Protein AF-0000000085115948 (afdb_homodimer)

Foldseek 3Di:
DDALVCLVVLLVVLVVCVVVLVVVLVVVVVVVDPCQVPPVLVVLVVVCVVAAQEWEAADPDAQFAWWWADDDHGIYIYGHLQAQQQSSSLVSQLRSCCCPPVVVVRPPVVCSPRVRDRVPPPVSSVSNSNSLPRQDDPVVLVVLLVCCCPVVVPDQPLLSLLVVCQVRLHDSLSSLSVCCSVPVDDSVSSNVSRPDPCLVPRDPVGDNSSRGGPRDTDCVSVVVVLVVCVVPDDPVVCCVVCVVVVVVVVSRVVVVVVVVVVVD/DDALVCLVVLLVVLVVCVVVLVVVLVVVVVVVDPCQVPPVLVVLVVVCVVAAQEWEAADPDAQFAWWWADDDHGIYIYGHLQAQQQSSSLVSQLRSCCCPPVVVVRPPVVCSPRVRDRVPPPVSSPSNSNSLPRQDDPVVLVVLLVCCCPVVVPDQPLLSLLVVCQVRLHDSLSSLSVCCSVPVDDSVSSNVSRPDPCLVVRDPVGDNSSRGGPRDTDCVSVVVVLVVCVVPDDPVVCCVVCVVVVVVVVSRVVVVVVVVVVVD

Structure (mmCIF, N/CA/C/O backbone):
data_AF-0000000085115948-model_v1
#
loop_
_entity.id
_entity.type
_entity.pdbx_description
1 polymer 'Hypothetical conserved protein'
#
loop_
_atom_site.group_PDB
_atom_site.id
_atom_site.type_symbol
_atom_site.label_atom_id
_atom_site.label_alt_id
_atom_site.label_comp_id
_atom_site.label_asym_id
_atom_site.label_entity_id
_atom_site.label_seq_id
_atom_site.pdbx_PDB_ins_code
_atom_site.Cartn_x
_atom_site.Cartn_y
_atom_site.Cartn_z
_atom_site.occupancy
_atom_site.B_iso_or_equiv
_atom_site.auth_seq_id
_atom_site.auth_comp_id
_atom_site.auth_asym_id
_atom_site.auth_atom_id
_atom_site.pdbx_PDB_model_num
ATOM 1 N N . MET A 1 1 ? -15.43 14.273 14.797 1 72.44 1 MET A N 1
ATOM 2 C CA . MET A 1 1 ? -15.492 12.844 14.539 1 72.44 1 MET A CA 1
ATOM 3 C C . MET A 1 1 ? -16.75 12.477 13.766 1 72.44 1 MET A C 1
ATOM 5 O O . MET A 1 1 ? -17.797 13.094 13.961 1 72.44 1 MET A O 1
ATOM 9 N N . ILE A 1 2 ? -16.641 11.68 12.875 1 80.75 2 ILE A N 1
ATOM 10 C CA . ILE A 1 2 ? -17.766 11.25 12.055 1 80.75 2 ILE A CA 1
ATOM 11 C C . ILE A 1 2 ? -18.672 10.328 12.867 1 80.75 2 ILE A C 1
ATOM 13 O O . ILE A 1 2 ? -18.203 9.352 13.461 1 80.75 2 ILE A O 1
ATOM 17 N N . ALA A 1 3 ? -19.922 10.734 13 1 79.19 3 ALA A N 1
ATOM 18 C CA . ALA A 1 3 ? -20.922 9.953 13.727 1 79.19 3 ALA A CA 1
ATOM 19 C C . ALA A 1 3 ? -22.234 9.891 12.945 1 79.19 3 ALA A C 1
ATOM 21 O O . ALA A 1 3 ? -22.422 10.617 11.961 1 79.19 3 ALA A O 1
ATOM 22 N N . LYS A 1 4 ? -23.078 9.008 13.453 1 87.25 4 LYS A N 1
ATOM 23 C CA . LYS A 1 4 ? -24.375 8.812 12.812 1 87.25 4 LYS A CA 1
ATOM 24 C C . LYS A 1 4 ? -25.156 10.133 12.734 1 87.25 4 LYS A C 1
ATOM 26 O O . LYS A 1 4 ? -25.766 10.438 11.711 1 87.25 4 LYS A O 1
ATOM 31 N N . ASP A 1 5 ? -25 10.914 13.695 1 87.56 5 ASP A N 1
ATOM 32 C CA . ASP A 1 5 ? -25.844 12.094 13.859 1 87.56 5 ASP A CA 1
ATOM 33 C C . ASP A 1 5 ? -25.391 13.227 12.953 1 87.56 5 ASP A C 1
ATOM 35 O O . ASP A 1 5 ? -26.172 14.125 12.617 1 87.56 5 ASP A O 1
ATOM 39 N N . ASN A 1 6 ? -24.188 13.188 12.484 1 89.5 6 ASN A N 1
ATOM 40 C CA . ASN A 1 6 ? -23.688 14.312 11.695 1 89.5 6 ASN A CA 1
ATOM 41 C C . ASN A 1 6 ? -23.375 13.898 10.266 1 89.5 6 ASN A C 1
ATOM 43 O O . ASN A 1 6 ? -22.844 14.695 9.484 1 89.5 6 ASN A O 1
ATOM 47 N N . LEU A 1 7 ? -23.719 12.672 9.898 1 93.88 7 LEU A N 1
ATOM 48 C CA . LEU A 1 7 ? -23.344 12.141 8.594 1 93.88 7 LEU A CA 1
ATOM 49 C C . LEU A 1 7 ? -23.984 12.953 7.473 1 93.88 7 LEU A C 1
ATOM 51 O O . LEU A 1 7 ? -23.312 13.297 6.496 1 93.88 7 LEU A O 1
ATOM 55 N N . GLU A 1 8 ? -25.25 13.273 7.617 1 94.88 8 GLU A N 1
ATOM 56 C CA . GLU A 1 8 ? -25.953 14.008 6.57 1 94.88 8 GLU A CA 1
ATOM 57 C C . GLU A 1 8 ? -25.328 15.391 6.359 1 94.88 8 GLU A C 1
ATOM 59 O O . GLU A 1 8 ? -25.188 15.844 5.223 1 94.88 8 GLU A O 1
ATOM 64 N N . MET A 1 9 ? -25.047 15.953 7.434 1 92.94 9 MET A N 1
ATOM 65 C CA . MET A 1 9 ? -24.406 17.266 7.355 1 92.94 9 MET A CA 1
ATOM 66 C C . MET A 1 9 ? -23.047 17.172 6.664 1 92.94 9 MET A C 1
ATOM 68 O O . MET A 1 9 ? -22.703 18.016 5.84 1 92.94 9 MET A O 1
ATOM 72 N N . ILE A 1 10 ? -22.297 16.172 6.961 1 93.19 10 ILE A N 1
ATOM 73 C CA . ILE A 1 10 ? -20.984 15.945 6.367 1 93.19 10 ILE A CA 1
ATOM 74 C C . ILE A 1 10 ? -21.141 15.727 4.859 1 93.19 10 ILE A C 1
ATOM 76 O O . ILE A 1 10 ? -20.406 16.328 4.07 1 93.19 10 ILE A O 1
ATOM 80 N N . LEU A 1 11 ? -22.094 14.969 4.5 1 96.06 11 LEU A N 1
ATOM 81 C CA . LEU A 1 11 ? -22.312 14.664 3.088 1 96.06 11 LEU A CA 1
ATOM 82 C C . LEU A 1 11 ? -22.734 15.914 2.32 1 96.06 11 LEU A C 1
ATOM 84 O O . LEU A 1 11 ? -22.312 16.109 1.179 1 96.06 11 LEU A O 1
ATOM 88 N N . GLU A 1 12 ? -23.547 16.688 2.949 1 94.88 12 GLU A N 1
ATOM 89 C CA . GLU A 1 12 ? -23.953 17.938 2.324 1 94.88 12 GLU A CA 1
ATOM 90 C C . GLU A 1 12 ? -22.781 18.891 2.172 1 94.88 12 GLU A C 1
ATOM 92 O O . GLU A 1 12 ? -22.625 19.531 1.136 1 94.88 12 GLU A O 1
ATOM 97 N N . HIS A 1 13 ? -22.031 19 3.209 1 93.19 13 HIS A N 1
ATOM 98 C CA . HIS A 1 13 ? -20.828 19.812 3.152 1 93.19 13 HIS A CA 1
ATOM 99 C C . HIS A 1 13 ? -19.891 19.328 2.047 1 93.19 13 HIS A C 1
ATOM 101 O O . HIS A 1 13 ? -19.359 20.141 1.277 1 93.19 13 HIS A O 1
ATOM 107 N N . ASN A 1 14 ? -19.641 18.031 1.979 1 95.44 14 ASN A N 1
ATOM 108 C CA . ASN A 1 14 ? -18.781 17.453 0.947 1 95.44 14 ASN A CA 1
ATOM 109 C C . ASN A 1 14 ? -19.281 17.797 -0.453 1 95.44 14 ASN A C 1
ATOM 111 O O . ASN A 1 14 ? -18.5 18.219 -1.309 1 95.44 14 ASN A O 1
ATOM 115 N N . LYS A 1 15 ? -20.531 17.641 -0.623 1 95.81 15 LYS A N 1
ATOM 116 C CA . LYS A 1 15 ? -21.141 17.938 -1.922 1 95.81 15 LYS A CA 1
ATOM 117 C C . LYS A 1 15 ? -20.891 19.375 -2.326 1 95.81 15 LYS A C 1
ATOM 119 O O . LYS A 1 15 ? -20.547 19.656 -3.477 1 95.81 15 LYS A O 1
ATOM 124 N N . THR A 1 16 ? -21.062 20.234 -1.393 1 95.25 16 THR A N 1
ATOM 125 C CA . THR A 1 16 ? -20.906 21.672 -1.629 1 95.25 16 THR A CA 1
ATOM 126 C C . THR A 1 16 ? -19.469 22.016 -2.008 1 95.25 16 THR A C 1
ATOM 128 O O . THR A 1 16 ? -19.234 22.906 -2.826 1 95.25 16 THR A O 1
ATOM 131 N N . HIS A 1 17 ? -18.484 21.297 -1.503 1 95.31 17 HIS A N 1
ATOM 132 C CA . HIS A 1 17 ? -17.078 21.703 -1.653 1 95.31 17 HIS A CA 1
ATOM 133 C C . HIS A 1 17 ? -16.359 20.781 -2.631 1 95.31 17 HIS A C 1
ATOM 135 O O . HIS A 1 17 ? -15.148 20.938 -2.852 1 95.31 17 HIS A O 1
ATOM 141 N N . LEU A 1 18 ? -17 19.859 -3.238 1 96.5 18 LEU A N 1
ATOM 142 C CA . LEU A 1 18 ? -16.391 18.906 -4.164 1 96.5 18 LEU A CA 1
ATOM 143 C C . LEU A 1 18 ? -15.75 19.641 -5.344 1 96.5 18 LEU A C 1
ATOM 145 O O . LEU A 1 18 ? -14.648 19.297 -5.766 1 96.5 18 LEU A O 1
ATOM 149 N N . PRO A 1 19 ? -16.438 20.688 -5.898 1 96 19 PRO A N 1
ATOM 150 C CA . PRO A 1 19 ? -15.797 21.406 -6.996 1 96 19 PRO A CA 1
ATOM 151 C C . PRO A 1 19 ? -14.477 22.047 -6.582 1 96 19 PRO A C 1
ATOM 153 O O . PRO A 1 19 ? -13.508 22.031 -7.352 1 96 19 PRO A O 1
ATOM 156 N N . LYS A 1 20 ? -14.461 22.609 -5.391 1 94.38 20 LYS A N 1
ATOM 157 C CA . LYS A 1 20 ? -13.219 23.188 -4.867 1 94.38 20 LYS A CA 1
ATOM 158 C C . LYS A 1 20 ? -12.133 22.125 -4.754 1 94.38 20 LYS A C 1
ATOM 160 O O . LYS A 1 20 ? -10.969 22.391 -5.059 1 94.38 20 LYS A O 1
ATOM 165 N N . MET A 1 21 ? -12.492 20.953 -4.34 1 94.88 21 MET A N 1
ATOM 166 C CA . MET A 1 21 ? -11.539 19.859 -4.195 1 94.88 21 MET A CA 1
ATOM 167 C C . MET A 1 21 ? -11.031 19.391 -5.559 1 94.88 21 MET A C 1
ATOM 169 O O . MET A 1 21 ? -9.859 19.047 -5.699 1 94.88 21 MET A O 1
ATOM 173 N N . LYS A 1 22 ? -11.891 19.328 -6.496 1 95.12 22 LYS A N 1
ATOM 174 C CA . LYS A 1 22 ? -11.484 18.953 -7.848 1 95.12 22 LYS A CA 1
ATOM 175 C C . LYS A 1 22 ? -10.445 19.938 -8.398 1 95.12 22 LYS A C 1
ATOM 177 O O . LYS A 1 22 ? -9.461 19.516 -9.008 1 95.12 22 LYS A O 1
ATOM 182 N N . ARG A 1 23 ? -10.648 21.156 -8.164 1 95.44 23 ARG A N 1
ATOM 183 C CA . ARG A 1 23 ? -9.688 22.172 -8.594 1 95.44 23 ARG A CA 1
ATOM 184 C C . ARG A 1 23 ? -8.359 22 -7.867 1 95.44 23 ARG A C 1
ATOM 186 O O . ARG A 1 23 ? -7.293 22.156 -8.469 1 95.44 23 ARG A O 1
ATOM 193 N N . ALA A 1 24 ? -8.445 21.75 -6.617 1 94.62 24 ALA A N 1
ATOM 194 C CA . ALA A 1 24 ? -7.242 21.516 -5.824 1 94.62 24 ALA A CA 1
ATOM 195 C C . ALA A 1 24 ? -6.438 20.344 -6.379 1 94.62 24 ALA A C 1
ATOM 197 O O . ALA A 1 24 ? -5.215 20.438 -6.523 1 94.62 24 ALA A O 1
ATOM 198 N N . MET A 1 25 ? -7.09 19.312 -6.707 1 95.75 25 MET A N 1
ATOM 199 C CA . MET A 1 25 ? -6.426 18.125 -7.258 1 95.75 25 MET A CA 1
ATOM 200 C C . MET A 1 25 ? -5.844 18.422 -8.641 1 95.75 25 MET A C 1
ATOM 202 O O . MET A 1 25 ? -4.754 17.969 -8.969 1 95.75 25 MET A O 1
ATOM 206 N N . ASP A 1 26 ? -6.582 19.172 -9.406 1 96 26 ASP A N 1
ATOM 207 C CA . ASP A 1 26 ? -6.086 19.562 -10.719 1 96 26 ASP A CA 1
ATOM 208 C C . ASP A 1 26 ? -4.773 20.344 -10.602 1 96 26 ASP A C 1
ATOM 210 O O . ASP A 1 26 ? -3.873 20.172 -11.422 1 96 26 ASP A O 1
ATOM 214 N N . ARG A 1 27 ? -4.707 21.188 -9.617 1 96.25 27 ARG A N 1
ATOM 215 C CA . ARG A 1 27 ? -3.48 21.938 -9.375 1 96.25 27 ARG A CA 1
ATOM 216 C C . ARG A 1 27 ? -2.312 20.984 -9.094 1 96.25 27 ARG A C 1
ATOM 218 O O . ARG A 1 27 ? -1.201 21.219 -9.578 1 96.25 27 ARG A O 1
ATOM 225 N N . ILE A 1 28 ? -2.543 20 -8.336 1 97.38 28 ILE A N 1
ATOM 226 C CA . ILE A 1 28 ? -1.517 19.016 -8.008 1 97.38 28 ILE A CA 1
ATOM 227 C C . ILE A 1 28 ? -1.115 18.25 -9.266 1 97.38 28 ILE A C 1
ATOM 229 O O . ILE A 1 28 ? 0.074 18.094 -9.547 1 97.38 28 ILE A O 1
ATOM 233 N N . TYR A 1 29 ? -2.084 17.828 -10.055 1 96.31 29 TYR A N 1
ATOM 234 C CA . TYR A 1 29 ? -1.812 17.047 -11.258 1 96.31 29 TYR A CA 1
ATOM 235 C C . TYR A 1 29 ? -1.067 17.891 -12.289 1 96.31 29 TYR A C 1
ATOM 237 O O . TYR A 1 29 ? -0.266 17.359 -13.07 1 96.31 29 TYR A O 1
ATOM 245 N N . SER A 1 30 ? -1.302 19.141 -12.25 1 96.25 30 SER A N 1
ATOM 246 C CA . SER A 1 30 ? -0.674 20.062 -13.203 1 96.25 30 SER A CA 1
ATOM 247 C C . SER A 1 30 ? 0.821 20.188 -12.938 1 96.25 30 SER A C 1
ATOM 249 O O . SER A 1 30 ? 1.565 20.688 -13.781 1 96.25 30 SER A O 1
ATOM 251 N N . LEU A 1 31 ? 1.257 19.766 -11.734 1 95.31 31 LEU A N 1
ATOM 252 C CA . LEU A 1 31 ? 2.684 19.766 -11.43 1 95.31 31 LEU A CA 1
ATOM 253 C C . LEU A 1 31 ? 3.436 18.797 -12.336 1 95.31 31 LEU A C 1
ATOM 255 O O . LEU A 1 31 ? 4.66 18.859 -12.445 1 95.31 31 LEU A O 1
ATOM 259 N N . GLY A 1 32 ? 2.756 17.766 -12.891 1 94.69 32 GLY A N 1
ATOM 260 C CA . GLY A 1 32 ? 3.361 16.812 -13.82 1 94.69 32 GLY A CA 1
ATOM 261 C C . GLY A 1 32 ? 4.16 15.727 -13.125 1 94.69 32 GLY A C 1
ATOM 262 O O . GLY A 1 32 ? 4.988 15.07 -13.758 1 94.69 32 GLY A O 1
ATOM 263 N N . ASP A 1 33 ? 3.994 15.609 -11.852 1 96.12 33 ASP A N 1
ATOM 264 C CA . ASP A 1 33 ? 4.664 14.555 -11.102 1 96.12 33 ASP A CA 1
ATOM 265 C C . ASP A 1 33 ? 3.975 13.203 -11.312 1 96.12 33 ASP A C 1
ATOM 267 O O . ASP A 1 33 ? 2.789 13.055 -11.008 1 96.12 33 ASP A O 1
ATOM 271 N N . PRO A 1 34 ? 4.672 12.203 -11.781 1 93.19 34 PRO A N 1
ATOM 272 C CA . PRO A 1 34 ? 4.039 10.922 -12.102 1 93.19 34 PRO A CA 1
ATOM 273 C C . PRO A 1 34 ? 3.504 10.203 -10.867 1 93.19 34 PRO A C 1
ATOM 275 O O . PRO A 1 34 ? 2.615 9.352 -10.977 1 93.19 34 PRO A O 1
ATOM 278 N N . LEU A 1 35 ? 3.98 10.484 -9.711 1 95.25 35 LEU A N 1
ATOM 279 C CA . LEU A 1 35 ? 3.51 9.852 -8.484 1 95.25 35 LEU A CA 1
ATOM 280 C C . LEU A 1 35 ? 2.066 10.242 -8.188 1 95.25 35 LEU A C 1
ATOM 282 O O . LEU A 1 35 ? 1.301 9.453 -7.637 1 95.25 35 LEU A O 1
ATOM 286 N N . ALA A 1 36 ? 1.745 11.43 -8.547 1 95.19 36 ALA A N 1
ATOM 287 C CA . ALA A 1 36 ? 0.49 12.023 -8.102 1 95.19 36 ALA A CA 1
ATOM 288 C C . ALA A 1 36 ? -0.705 11.18 -8.531 1 95.19 36 ALA A C 1
ATOM 290 O O . ALA A 1 36 ? -1.646 10.984 -7.758 1 95.19 36 ALA A O 1
ATOM 291 N N . HIS A 1 37 ? -0.609 10.547 -9.719 1 90.69 37 HIS A N 1
ATOM 292 C CA . HIS A 1 37 ? -1.748 9.797 -10.25 1 90.69 37 HIS A CA 1
ATOM 293 C C . HIS A 1 37 ? -1.684 8.328 -9.844 1 90.69 37 HIS A C 1
ATOM 295 O O . HIS A 1 37 ? -2.719 7.676 -9.703 1 90.69 37 HIS A O 1
ATOM 301 N N . VAL A 1 38 ? -0.517 7.875 -9.641 1 91.75 38 VAL A N 1
ATOM 302 C CA . VAL A 1 38 ? -0.34 6.434 -9.516 1 91.75 38 VAL A CA 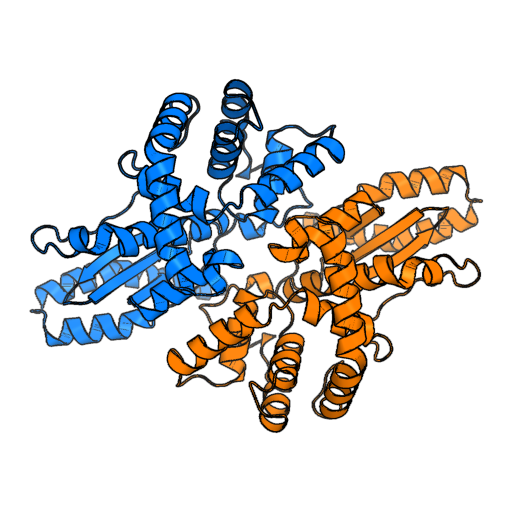1
ATOM 303 C C . VAL A 1 38 ? -0.169 6.062 -8.039 1 91.75 38 VAL A C 1
ATOM 305 O O . VAL A 1 38 ? -0.686 5.039 -7.59 1 91.75 38 VAL A O 1
ATOM 308 N N . LYS A 1 39 ? 0.556 6.867 -7.344 1 95.75 39 LYS A N 1
ATOM 309 C CA . LYS A 1 39 ? 0.835 6.652 -5.93 1 95.75 39 LYS A CA 1
ATOM 310 C C . LYS A 1 39 ? 0.658 7.938 -5.129 1 95.75 39 LYS A C 1
ATOM 312 O O . LYS A 1 39 ? 1.636 8.523 -4.652 1 95.75 39 LYS A O 1
ATOM 317 N N . PRO A 1 40 ? -0.581 8.281 -4.918 1 97.19 40 PRO A N 1
ATOM 318 C CA . PRO A 1 40 ? -0.854 9.586 -4.309 1 97.19 40 PRO A CA 1
ATOM 319 C C . PRO A 1 40 ? -0.189 9.75 -2.945 1 97.19 40 PRO A C 1
ATOM 321 O O . PRO A 1 40 ? 0.294 10.836 -2.619 1 97.19 40 PRO A O 1
ATOM 324 N N . LEU A 1 41 ? -0.203 8.719 -2.123 1 97.75 41 LEU A N 1
ATOM 325 C CA . LEU A 1 41 ? 0.415 8.836 -0.807 1 97.75 41 LEU A CA 1
ATOM 326 C C . LEU A 1 41 ? 1.917 9.07 -0.93 1 97.75 41 LEU A C 1
ATOM 328 O O . LEU A 1 41 ? 2.48 9.898 -0.215 1 97.75 41 LEU A O 1
ATOM 332 N N . ASP A 1 42 ? 2.545 8.375 -1.848 1 97.38 42 ASP A N 1
ATOM 333 C CA . ASP A 1 42 ? 3.979 8.547 -2.051 1 97.38 42 ASP A CA 1
ATOM 334 C C . ASP A 1 42 ? 4.289 9.914 -2.66 1 97.38 42 ASP A C 1
ATOM 336 O O . ASP A 1 42 ? 5.332 10.5 -2.375 1 97.38 42 ASP A O 1
ATOM 340 N N . PHE A 1 43 ? 3.416 10.367 -3.461 1 98.06 43 PHE A N 1
ATOM 341 C CA . PHE A 1 43 ? 3.551 11.734 -3.947 1 98.06 43 PHE A CA 1
ATOM 342 C C . PHE A 1 43 ? 3.588 12.719 -2.787 1 98.06 43 PHE A C 1
ATOM 344 O O . PHE A 1 43 ? 4.484 13.562 -2.711 1 98.06 43 PHE A O 1
ATOM 351 N N . ILE A 1 44 ? 2.641 12.594 -1.941 1 98.19 44 ILE A N 1
ATOM 352 C CA . ILE A 1 44 ? 2.508 13.484 -0.796 1 98.19 44 ILE A CA 1
ATOM 353 C C . ILE A 1 44 ? 3.785 13.445 0.04 1 98.19 44 ILE A C 1
ATOM 355 O O . ILE A 1 44 ? 4.367 14.484 0.348 1 98.19 44 ILE A O 1
ATOM 359 N N . LYS A 1 45 ? 4.211 12.266 0.363 1 97.19 45 LYS A N 1
ATOM 360 C CA . LYS A 1 45 ? 5.398 12.109 1.194 1 97.19 45 LYS A CA 1
ATOM 361 C C . LYS A 1 45 ? 6.621 12.734 0.525 1 97.19 45 LYS A C 1
ATOM 363 O O . LYS A 1 45 ? 7.34 13.523 1.144 1 97.19 45 LYS A O 1
ATOM 368 N N . THR A 1 46 ? 6.805 12.414 -0.734 1 96.75 46 THR A N 1
ATOM 369 C CA . THR A 1 46 ? 7.961 12.906 -1.473 1 96.75 46 THR A CA 1
ATOM 370 C C . THR A 1 46 ? 7.93 14.43 -1.567 1 96.75 46 THR A C 1
ATOM 372 O O . THR A 1 46 ? 8.938 15.094 -1.33 1 96.75 46 THR A O 1
ATOM 375 N N . TYR A 1 47 ? 6.773 14.953 -1.866 1 97.06 47 TYR A N 1
ATOM 376 C CA . TYR A 1 47 ? 6.629 16.406 -1.975 1 97.06 47 TYR A CA 1
ATOM 377 C C . TYR A 1 47 ? 6.953 17.078 -0.65 1 97.06 47 TYR A C 1
ATOM 379 O O . TYR A 1 47 ? 7.664 18.094 -0.62 1 97.06 47 TYR A O 1
ATOM 387 N N . LEU A 1 48 ? 6.434 16.562 0.421 1 96.31 48 LEU A N 1
ATOM 388 C CA . LEU A 1 48 ? 6.68 17.156 1.733 1 96.31 48 LEU A CA 1
ATOM 389 C C . LEU A 1 48 ? 8.156 17.062 2.1 1 96.31 48 LEU A C 1
ATOM 391 O O . LEU A 1 48 ? 8.734 18.016 2.627 1 96.31 48 LEU A O 1
ATOM 395 N N . TYR A 1 49 ? 8.789 15.969 1.779 1 94 49 TYR A N 1
ATOM 396 C CA . TYR A 1 49 ? 10.211 15.812 2.062 1 94 49 TYR A CA 1
ATOM 397 C C . TYR A 1 49 ? 11.039 16.828 1.271 1 94 49 TYR A C 1
ATOM 399 O O . TYR A 1 49 ? 12.078 17.281 1.74 1 94 49 TYR A O 1
ATOM 407 N N . GLU A 1 50 ? 10.562 17.203 0.169 1 94.56 50 GLU A N 1
ATOM 408 C CA . GLU A 1 50 ? 11.297 18.109 -0.712 1 94.56 50 GLU A CA 1
ATOM 409 C C . GLU A 1 50 ? 11.078 19.562 -0.309 1 94.56 50 GLU A C 1
ATOM 411 O O . GLU A 1 50 ? 11.938 20.406 -0.556 1 94.56 50 GLU A O 1
ATOM 416 N N . HIS A 1 51 ? 9.938 19.828 0.358 1 94.06 51 HIS A N 1
ATOM 417 C CA . HIS A 1 51 ? 9.57 21.234 0.469 1 94.06 51 HIS A CA 1
ATOM 418 C C . HIS A 1 51 ? 9.375 21.641 1.926 1 94.06 51 HIS A C 1
ATOM 420 O O . HIS A 1 51 ? 9.164 22.828 2.225 1 94.06 51 HIS A O 1
ATOM 426 N N . ALA A 1 52 ? 9.438 20.703 2.82 1 91.88 52 ALA A N 1
ATOM 427 C CA . ALA A 1 52 ? 9.297 20.969 4.25 1 91.88 52 ALA A CA 1
ATOM 428 C C . ALA A 1 52 ? 10.227 20.078 5.07 1 91.88 52 ALA A C 1
ATOM 430 O O . ALA A 1 52 ? 10.875 19.172 4.527 1 91.88 52 ALA A O 1
ATOM 431 N N . ASN A 1 53 ? 10.398 20.422 6.324 1 88.88 53 ASN A N 1
ATOM 432 C CA . ASN A 1 53 ? 11.078 19.562 7.285 1 88.88 53 ASN A CA 1
ATOM 433 C C . ASN A 1 53 ? 10.109 18.578 7.945 1 88.88 53 ASN A C 1
ATOM 435 O O . ASN A 1 53 ? 9.352 18.953 8.836 1 88.88 53 ASN A O 1
ATOM 439 N N . VAL A 1 54 ? 10.258 17.359 7.531 1 92.56 54 VAL A N 1
ATOM 440 C CA . VAL A 1 54 ? 9.297 16.359 7.996 1 92.56 54 VAL A CA 1
ATOM 441 C C . VAL A 1 54 ? 9.867 15.617 9.203 1 92.56 54 VAL A C 1
ATOM 443 O O . VAL A 1 54 ? 11.016 15.172 9.18 1 92.56 54 VAL A O 1
ATOM 446 N N . LEU A 1 55 ? 9.023 15.477 10.195 1 87.69 55 LEU A N 1
ATOM 447 C CA . LEU A 1 55 ? 9.336 14.734 11.406 1 87.69 55 LEU A CA 1
ATOM 448 C C . LEU A 1 55 ? 8.336 13.602 11.625 1 87.69 55 LEU A C 1
ATOM 450 O O . LEU A 1 55 ? 7.125 13.82 11.594 1 87.69 55 LEU A O 1
ATOM 454 N N . GLN A 1 56 ? 8.891 12.438 11.766 1 89.94 56 GLN A N 1
ATOM 455 C CA . GLN A 1 56 ? 8.07 11.281 12.109 1 89.94 56 GLN A CA 1
ATOM 456 C C . GLN A 1 56 ? 8.5 10.672 13.438 1 89.94 56 GLN A C 1
ATOM 458 O O . GLN A 1 56 ? 9.664 10.305 13.609 1 89.94 56 GLN A O 1
ATOM 463 N N . PHE A 1 57 ? 7.602 10.594 14.336 1 83.75 57 PHE A N 1
ATOM 464 C CA . PHE A 1 57 ? 7.852 9.906 15.602 1 83.75 57 PHE A CA 1
ATOM 465 C C . PHE A 1 57 ? 6.551 9.688 16.359 1 83.75 57 PHE A C 1
ATOM 467 O O . PHE A 1 57 ? 5.582 10.422 16.172 1 83.75 57 PHE A O 1
ATOM 474 N N . PRO A 1 58 ? 6.523 8.68 17.234 1 83.19 58 PRO A N 1
ATOM 475 C CA . PRO A 1 58 ? 5.285 8.328 17.922 1 83.19 58 PRO A CA 1
ATOM 476 C C . PRO A 1 58 ? 4.996 9.234 19.109 1 83.19 58 PRO A C 1
ATOM 478 O O . PRO A 1 58 ? 5.906 9.555 19.891 1 83.19 58 PRO A O 1
ATOM 481 N N . ILE A 1 59 ? 3.795 9.703 19.141 1 75.62 59 ILE A N 1
ATOM 482 C CA . ILE A 1 59 ? 3.238 10.367 20.312 1 75.62 59 ILE A CA 1
ATOM 483 C C . ILE A 1 59 ? 2.016 9.602 20.812 1 75.62 59 ILE A C 1
ATOM 485 O O . ILE A 1 59 ? 1.051 9.406 20.062 1 75.62 59 ILE A O 1
ATOM 489 N N . GLN A 1 60 ? 2.145 9.211 22.062 1 75.81 60 GLN A N 1
ATOM 490 C CA . GLN A 1 60 ? 1.069 8.391 22.609 1 75.81 60 GLN A CA 1
ATOM 491 C C . GLN A 1 60 ? -0.136 9.25 22.984 1 75.81 60 GLN A C 1
ATOM 493 O O . GLN A 1 60 ? -0.39 9.492 24.172 1 75.81 60 GLN A O 1
ATOM 498 N N . HIS A 1 61 ? -0.766 9.719 22.062 1 72 61 HIS A N 1
ATOM 499 C CA . HIS A 1 61 ? -2.006 10.477 22.188 1 72 61 HIS A CA 1
ATOM 500 C C . HIS A 1 61 ? -3.002 10.094 21.094 1 72 61 HIS A C 1
ATOM 502 O O . HIS A 1 61 ? -2.793 10.398 19.922 1 72 61 HIS A O 1
ATOM 508 N N . ALA A 1 62 ? -4.012 9.547 21.469 1 71.25 62 ALA A N 1
ATOM 509 C CA . ALA A 1 62 ? -4.945 8.891 20.562 1 71.25 62 ALA A CA 1
ATOM 510 C C . ALA A 1 62 ? -5.582 9.891 19.609 1 71.25 62 ALA A C 1
ATOM 512 O O . ALA A 1 62 ? -5.914 9.555 18.469 1 71.25 62 ALA A O 1
ATOM 513 N N . ASP A 1 63 ? -5.652 11.141 20 1 74.69 63 ASP A N 1
ATOM 514 C CA . ASP A 1 63 ? -6.398 12.102 19.188 1 74.69 63 ASP A CA 1
ATOM 515 C C . ASP A 1 63 ? -5.453 13.008 18.406 1 74.69 63 ASP A C 1
ATOM 517 O O . ASP A 1 63 ? -5.898 13.914 17.688 1 74.69 63 ASP A O 1
ATOM 521 N N . TYR A 1 64 ? -4.207 12.711 18.547 1 78.94 64 TYR A N 1
ATOM 522 C CA . TYR A 1 64 ? -3.229 13.523 17.844 1 78.94 64 TYR A CA 1
ATOM 523 C C . TYR A 1 64 ? -2.693 12.789 16.625 1 78.94 64 TYR A C 1
ATOM 525 O O . TYR A 1 64 ? -2.135 11.695 16.734 1 78.94 64 TYR A O 1
ATOM 533 N N . GLY A 1 65 ? -2.832 13.391 15.461 1 83.81 65 GLY A N 1
ATOM 534 C CA . GLY A 1 65 ? -2.387 12.758 14.234 1 83.81 65 GLY A CA 1
ATOM 535 C C . GLY A 1 65 ? -1.148 13.406 13.641 1 83.81 65 GLY A C 1
ATOM 536 O O . GLY A 1 65 ? -0.268 12.711 13.125 1 83.81 65 GLY A O 1
ATOM 537 N N . GLY A 1 66 ? -1.071 14.672 13.703 1 85.38 66 GLY A N 1
ATOM 538 C CA . GLY A 1 66 ? 0.021 15.438 13.117 1 85.38 66 GLY A CA 1
ATOM 539 C C . GLY A 1 66 ? -0.197 16.938 13.18 1 85.38 66 GLY A C 1
ATOM 540 O O . GLY A 1 66 ? -1.168 17.406 13.781 1 85.38 66 GLY A O 1
ATOM 541 N N . LEU A 1 67 ? 0.812 17.641 12.703 1 82.69 67 LEU A N 1
ATOM 542 C CA . LEU A 1 67 ? 0.697 19.094 12.688 1 82.69 67 LEU A CA 1
ATOM 543 C C . LEU A 1 67 ? 1.624 19.703 11.641 1 82.69 67 LEU A C 1
ATOM 545 O O . LEU A 1 67 ? 2.623 19.094 11.258 1 82.69 67 LEU A O 1
ATOM 549 N N . VAL A 1 68 ? 1.205 20.828 11.156 1 85.12 68 VAL A N 1
ATOM 550 C CA . VAL A 1 68 ? 2.049 21.672 10.312 1 85.12 68 VAL A CA 1
ATOM 551 C C . VAL A 1 68 ? 2.311 23 11.016 1 85.12 68 VAL A C 1
ATOM 553 O O . VAL A 1 68 ? 1.399 23.594 11.594 1 85.12 68 VAL A O 1
ATOM 556 N N . TYR A 1 69 ? 3.564 23.375 10.984 1 77.5 69 TYR A N 1
ATOM 557 C CA . TYR A 1 69 ? 3.857 24.672 11.602 1 77.5 69 TYR A CA 1
ATOM 558 C C . TYR A 1 69 ? 5 25.375 10.875 1 77.5 69 TYR A C 1
ATOM 560 O O . TYR A 1 69 ? 5.742 24.75 10.117 1 77.5 69 TYR A O 1
ATOM 568 N N . TYR A 1 70 ? 4.992 26.641 11.016 1 78.31 70 TYR A N 1
ATOM 569 C CA . TYR A 1 70 ? 6.027 27.5 10.445 1 78.31 70 TYR A CA 1
ATOM 570 C C . TYR A 1 70 ? 6.922 28.078 11.531 1 78.31 70 TYR A C 1
ATOM 572 O O . TYR A 1 70 ? 6.43 28.578 12.547 1 78.31 70 TYR A O 1
ATOM 580 N N . TYR A 1 71 ? 8.219 27.875 11.273 1 71.06 71 TYR A N 1
ATOM 581 C CA . TYR A 1 71 ? 9.172 28.359 12.266 1 71.06 71 TYR A CA 1
ATOM 582 C C . TYR A 1 71 ? 10.453 28.828 11.594 1 71.06 71 TYR A C 1
ATOM 584 O O . TYR A 1 71 ? 11.094 28.078 10.859 1 71.06 71 TYR A O 1
ATOM 592 N N . ASN A 1 72 ? 10.758 30.062 11.859 1 72 72 ASN A N 1
ATOM 593 C CA . ASN A 1 72 ? 12.016 30.656 11.422 1 72 72 ASN A CA 1
ATOM 594 C C . ASN A 1 72 ? 12.234 30.484 9.922 1 72 72 ASN A C 1
ATOM 596 O O . ASN A 1 72 ? 13.289 30 9.5 1 72 72 ASN A O 1
ATOM 600 N N . GLY A 1 73 ? 11.234 30.656 9.172 1 75.88 73 GLY A N 1
ATOM 601 C CA . GLY A 1 73 ? 11.383 30.703 7.723 1 75.88 73 GLY A CA 1
ATOM 602 C C . GLY A 1 73 ? 11.172 29.344 7.07 1 75.88 73 GLY A C 1
ATOM 603 O O . GLY A 1 73 ? 11.188 29.234 5.844 1 75.88 73 GLY A O 1
ATOM 604 N N . ASP A 1 74 ? 10.914 28.359 7.984 1 81.88 74 ASP A N 1
ATOM 605 C CA . ASP A 1 74 ? 10.773 27.016 7.426 1 81.88 74 ASP A CA 1
ATOM 606 C C . ASP A 1 74 ? 9.461 26.375 7.863 1 81.88 74 ASP A C 1
ATOM 608 O O . ASP A 1 74 ? 8.93 26.703 8.922 1 81.88 74 ASP A O 1
ATOM 612 N N . TYR A 1 75 ? 9.039 25.547 7.008 1 86.56 75 TYR A N 1
ATOM 613 C CA . TYR A 1 75 ? 7.863 24.766 7.355 1 86.56 75 TYR A CA 1
ATOM 614 C C . TYR A 1 75 ? 8.266 23.406 7.941 1 86.56 75 TYR A C 1
ATOM 616 O O . TYR A 1 75 ? 9.219 22.781 7.473 1 86.56 75 TYR A O 1
ATOM 624 N N . TYR A 1 76 ? 7.504 23.031 8.969 1 84.62 76 TYR A N 1
ATOM 625 C CA . TYR A 1 76 ? 7.676 21.734 9.609 1 84.62 76 TYR A CA 1
ATOM 626 C C . TYR A 1 76 ? 6.375 20.938 9.594 1 84.62 76 TYR A C 1
ATOM 628 O O . TYR A 1 76 ? 5.297 21.5 9.789 1 84.62 76 TYR A O 1
ATOM 636 N N . VAL A 1 77 ? 6.523 19.703 9.312 1 90.56 77 VAL A N 1
ATOM 637 C CA . VAL A 1 77 ? 5.387 18.797 9.336 1 90.56 77 VAL A CA 1
ATOM 638 C C . VAL A 1 77 ? 5.688 17.609 10.266 1 90.56 77 VAL A C 1
ATOM 640 O O . VAL A 1 77 ? 6.711 16.938 10.109 1 90.56 77 VAL A O 1
ATOM 643 N N . HIS A 1 78 ? 4.848 17.406 11.219 1 87.56 78 HIS A N 1
ATOM 644 C CA . HIS A 1 78 ? 4.98 16.234 12.086 1 87.56 78 HIS A CA 1
ATOM 645 C C . HIS A 1 78 ? 3.869 15.227 11.82 1 87.56 78 HIS A C 1
ATOM 647 O O . HIS A 1 78 ? 2.701 15.602 11.688 1 87.56 78 HIS A O 1
ATOM 653 N N . ILE A 1 79 ? 4.262 14 11.719 1 91.94 79 ILE A N 1
ATOM 654 C CA . ILE A 1 79 ? 3.32 12.891 11.594 1 91.94 79 ILE A CA 1
ATOM 655 C C . ILE A 1 79 ? 3.445 11.969 12.805 1 91.94 79 ILE A C 1
ATOM 657 O O . ILE A 1 79 ? 4.535 11.484 13.109 1 91.94 79 ILE A O 1
ATOM 661 N N . ASN A 1 80 ? 2.361 11.703 13.516 1 87.12 80 ASN A N 1
ATOM 662 C CA . ASN A 1 80 ? 2.35 10.82 14.672 1 87.12 80 ASN A CA 1
ATOM 663 C C . ASN A 1 80 ? 2.316 9.352 14.258 1 87.12 80 ASN A C 1
ATOM 665 O O . ASN A 1 80 ? 1.261 8.828 13.891 1 87.12 80 ASN A O 1
ATOM 669 N N . THR A 1 81 ? 3.389 8.641 14.461 1 91.25 81 THR A N 1
ATOM 670 C CA . THR A 1 81 ? 3.531 7.277 13.969 1 91.25 81 THR A CA 1
ATOM 671 C C . THR A 1 81 ? 3.023 6.277 15 1 91.25 81 THR A C 1
ATOM 673 O O . THR A 1 81 ? 3.162 5.062 14.82 1 91.25 81 THR A O 1
ATOM 676 N N . ALA A 1 82 ? 2.428 6.805 16.094 1 87.31 82 ALA A N 1
ATOM 677 C CA . ALA A 1 82 ? 1.771 5.945 17.078 1 87.31 82 ALA A CA 1
ATOM 678 C C . ALA A 1 82 ? 0.323 5.672 16.688 1 87.31 82 ALA A C 1
ATOM 680 O O . ALA A 1 82 ? -0.331 4.801 17.266 1 87.31 82 ALA A O 1
ATOM 681 N N . GLN A 1 83 ? -0.129 6.379 15.711 1 90.5 83 GLN A N 1
ATOM 682 C CA . GLN A 1 83 ? -1.449 6.078 15.164 1 90.5 83 GLN A CA 1
ATOM 683 C C . GLN A 1 83 ? -1.42 4.816 14.312 1 90.5 83 GLN A C 1
ATOM 685 O O . GLN A 1 83 ? -0.393 4.488 13.711 1 90.5 83 GLN A O 1
ATOM 690 N N . PRO A 1 84 ? -2.623 4.082 14.32 1 94.75 84 PRO A N 1
ATOM 691 C CA . PRO A 1 84 ? -2.68 2.986 13.352 1 94.75 84 PRO A CA 1
ATOM 692 C C . PRO A 1 84 ? -2.322 3.432 11.93 1 94.75 84 PRO A C 1
ATOM 694 O O . PRO A 1 84 ? -2.598 4.574 11.555 1 94.75 84 PRO A O 1
ATOM 697 N N . ARG A 1 85 ? -1.73 2.588 11.117 1 96.5 85 ARG A N 1
ATOM 698 C CA . ARG A 1 85 ? -1.227 2.908 9.781 1 96.5 85 ARG A CA 1
ATOM 699 C C . ARG A 1 85 ? -2.318 3.533 8.922 1 96.5 85 ARG A C 1
ATOM 701 O O . ARG A 1 85 ? -2.055 4.461 8.156 1 96.5 85 ARG A O 1
ATOM 708 N N . ILE A 1 86 ? -3.537 3.07 9.023 1 96.88 86 ILE A N 1
ATOM 709 C CA . ILE A 1 86 ? -4.633 3.605 8.219 1 96.88 86 ILE A CA 1
ATOM 710 C C . ILE A 1 86 ? -4.859 5.074 8.578 1 96.88 86 ILE A C 1
ATOM 712 O O . ILE A 1 86 ? -5.129 5.898 7.699 1 96.88 86 ILE A O 1
ATOM 716 N N . TYR A 1 87 ? -4.684 5.43 9.797 1 94.5 87 TYR A N 1
ATOM 717 C CA . TYR A 1 87 ? -4.836 6.816 10.227 1 94.5 87 TYR A CA 1
ATOM 718 C C . TYR A 1 87 ? -3.607 7.641 9.867 1 94.5 87 TYR A C 1
ATOM 720 O O . TYR A 1 87 ? -3.725 8.805 9.469 1 94.5 87 TYR A O 1
ATOM 728 N N . GLU A 1 88 ? -2.498 7.035 10.031 1 95.94 88 GLU A N 1
ATOM 729 C CA . GLU A 1 88 ? -1.26 7.699 9.641 1 95.94 88 GLU A CA 1
ATOM 730 C C . GLU A 1 88 ? -1.293 8.102 8.164 1 95.94 88 GLU A C 1
ATOM 732 O O . GLU A 1 88 ? -0.96 9.234 7.82 1 95.94 88 GLU A O 1
ATOM 737 N N . ASN A 1 89 ? -1.721 7.141 7.27 1 97.75 89 ASN A N 1
ATOM 738 C CA . ASN A 1 89 ? -1.83 7.414 5.84 1 97.75 89 ASN A CA 1
ATOM 739 C C . ASN A 1 89 ? -2.762 8.586 5.562 1 97.75 89 ASN A C 1
ATOM 741 O O . ASN A 1 89 ? -2.436 9.469 4.762 1 97.75 89 ASN A O 1
ATOM 745 N N . PHE A 1 90 ? -3.867 8.586 6.27 1 96.81 90 PHE A N 1
ATOM 746 C CA . PHE A 1 90 ? -4.859 9.641 6.113 1 96.81 90 PHE A CA 1
ATOM 747 C C . PHE A 1 90 ? -4.305 10.977 6.582 1 96.81 90 PHE A C 1
ATOM 749 O O . PHE A 1 90 ? -4.551 12.016 5.953 1 96.81 90 PHE A O 1
ATOM 756 N N . MET A 1 91 ? -3.477 10.938 7.617 1 94.69 91 MET A N 1
ATOM 757 C CA . MET A 1 91 ? -2.924 12.156 8.203 1 94.69 91 MET A CA 1
ATOM 758 C C . MET A 1 91 ? -1.867 12.773 7.293 1 94.69 91 MET A C 1
ATOM 760 O O . MET A 1 91 ? -1.734 13.992 7.227 1 94.69 91 MET A O 1
ATOM 764 N N . TRP A 1 92 ? -1.155 11.945 6.602 1 96.69 92 TRP A N 1
ATOM 765 C CA . TRP A 1 92 ? -0.221 12.477 5.609 1 96.69 92 TRP A CA 1
ATOM 766 C C . TRP A 1 92 ? -0.934 13.391 4.621 1 96.69 92 TRP A C 1
ATOM 768 O O . TRP A 1 92 ? -0.472 14.5 4.355 1 96.69 92 TRP A O 1
ATOM 778 N N . ALA A 1 93 ? -2.035 12.93 4.164 1 96.88 93 ALA A N 1
ATOM 779 C CA . ALA A 1 93 ? -2.793 13.703 3.184 1 96.88 93 ALA A CA 1
ATOM 780 C C . ALA A 1 93 ? -3.42 14.938 3.824 1 96.88 93 ALA A C 1
ATOM 782 O O . ALA A 1 93 ? -3.424 16.016 3.23 1 96.88 93 ALA A O 1
ATOM 783 N N . HIS A 1 94 ? -3.875 14.781 5.016 1 93.94 94 HIS A N 1
ATOM 784 C CA . HIS A 1 94 ? -4.484 15.867 5.773 1 93.94 94 HIS A CA 1
ATOM 785 C C . HIS A 1 94 ? -3.496 17 6 1 93.94 94 HIS A C 1
ATOM 787 O O . HIS A 1 94 ? -3.793 18.156 5.691 1 93.94 94 HIS A O 1
ATOM 793 N N . GLU A 1 95 ? -2.305 16.625 6.492 1 92.62 95 GLU A N 1
ATOM 794 C CA . GLU A 1 95 ? -1.28 17.625 6.762 1 92.62 95 GLU A CA 1
ATOM 795 C C . GLU A 1 95 ? -0.737 18.219 5.465 1 92.62 95 GLU A C 1
ATOM 797 O O . GLU A 1 95 ? -0.377 19.406 5.418 1 92.62 95 GLU A O 1
ATOM 802 N N . PHE A 1 96 ? -0.75 17.469 4.43 1 96.19 96 PHE A N 1
ATOM 803 C CA . PHE A 1 96 ? -0.339 17.969 3.123 1 96.19 96 PHE A CA 1
ATOM 804 C C . PHE A 1 96 ? -1.261 19.094 2.66 1 96.19 96 PHE A C 1
ATOM 806 O O . PHE A 1 96 ? -0.799 20.094 2.109 1 96.19 96 PHE A O 1
ATOM 813 N N . TYR A 1 97 ? -2.543 18.875 2.832 1 94.19 97 TYR A N 1
ATOM 814 C CA . TYR A 1 97 ? -3.496 19.922 2.469 1 94.19 97 TYR A CA 1
ATOM 815 C C . TYR A 1 97 ? -3.16 21.234 3.172 1 94.19 97 TYR A C 1
ATOM 817 O O . TYR A 1 97 ? -3.143 22.297 2.543 1 94.19 97 TYR A O 1
ATOM 825 N N . HIS A 1 98 ? -2.885 21.172 4.453 1 90.12 98 HIS A N 1
ATOM 826 C CA . HIS A 1 98 ? -2.537 22.359 5.219 1 90.12 98 HIS A CA 1
ATOM 827 C C . HIS A 1 98 ? -1.261 23 4.684 1 90.12 98 HIS A C 1
ATOM 829 O O . HIS A 1 98 ? -1.181 24.219 4.562 1 90.12 98 HIS A O 1
ATOM 835 N N . PHE A 1 99 ? -0.342 22.25 4.391 1 92.19 99 PHE A N 1
ATOM 836 C CA . PHE A 1 99 ? 0.936 22.734 3.891 1 92.19 99 PHE A CA 1
ATOM 837 C C . PHE A 1 99 ? 0.777 23.344 2.5 1 92.19 99 PHE A C 1
ATOM 839 O O . PHE A 1 99 ? 1.271 24.438 2.234 1 92.19 99 PHE A O 1
ATOM 846 N N . PHE A 1 100 ? 0.086 22.656 1.592 1 93.81 100 PHE A N 1
ATOM 847 C CA . PHE A 1 100 ? 0.055 23 0.176 1 93.81 100 PHE A CA 1
ATOM 848 C C . PHE A 1 100 ? -0.942 24.125 -0.086 1 93.81 100 PHE A C 1
ATOM 850 O O . PHE A 1 100 ? -0.669 25.031 -0.873 1 93.81 100 PHE A O 1
ATOM 857 N N . PHE A 1 101 ? -2.027 24.125 0.594 1 90.81 101 PHE A N 1
ATOM 858 C CA . PHE A 1 101 ? -3.094 25.062 0.24 1 90.81 101 PHE A CA 1
ATOM 859 C C . PHE A 1 101 ? -3.244 26.141 1.302 1 90.81 101 PHE A C 1
ATOM 861 O O . PHE A 1 101 ? -3.734 27.234 1.015 1 90.81 101 PHE A O 1
ATOM 868 N N . ASP A 1 102 ? -2.787 25.891 2.514 1 85 102 ASP A N 1
ATOM 869 C CA . ASP A 1 102 ? -2.992 26.844 3.6 1 85 102 ASP A CA 1
ATOM 870 C C . ASP A 1 102 ? -1.669 27.469 4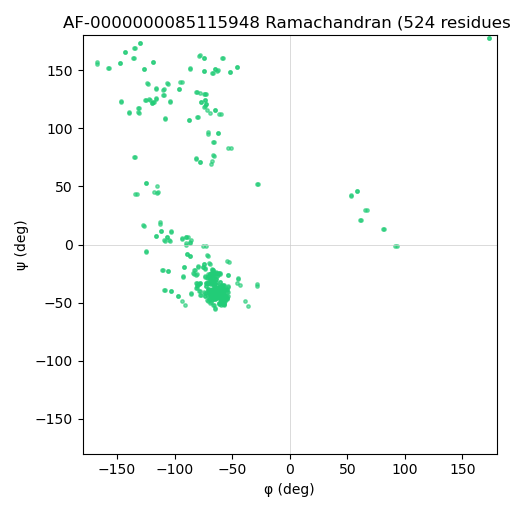.039 1 85 102 ASP A C 1
ATOM 872 O O . ASP A 1 102 ? -1.579 28.047 5.125 1 85 102 ASP A O 1
ATOM 876 N N . LYS A 1 103 ? -0.662 27.297 3.342 1 80.38 103 LYS A N 1
ATOM 877 C CA . LYS A 1 103 ? 0.69 27.672 3.748 1 80.38 103 LYS A CA 1
ATOM 878 C C . LYS A 1 103 ? 0.756 29.141 4.16 1 80.38 103 LYS A C 1
ATOM 880 O O . LYS A 1 103 ? 1.447 29.484 5.117 1 80.38 103 LYS A O 1
ATOM 885 N N . GLU A 1 104 ? 0.108 29.969 3.447 1 79.19 104 GLU A N 1
ATOM 886 C CA . GLU A 1 104 ? 0.167 31.391 3.75 1 79.19 104 GLU A CA 1
ATOM 887 C C . GLU A 1 104 ? -0.489 31.703 5.094 1 79.19 104 GLU A C 1
ATOM 889 O O . GLU A 1 104 ? -0.039 32.594 5.82 1 79.19 104 GLU A O 1
ATOM 894 N N . LYS A 1 105 ? -1.49 30.953 5.422 1 76.56 105 LYS A N 1
ATOM 895 C CA . LYS A 1 105 ? -2.189 31.141 6.688 1 76.56 105 LYS A CA 1
ATOM 896 C C . LYS A 1 105 ? -1.322 30.688 7.863 1 76.56 105 LYS A C 1
ATOM 898 O O . LYS A 1 105 ? -1.432 31.234 8.961 1 76.56 105 LYS A O 1
ATOM 903 N N . ILE A 1 106 ? -0.479 29.844 7.621 1 74.44 106 ILE A N 1
ATOM 904 C CA . ILE A 1 106 ? 0.366 29.25 8.656 1 74.44 106 ILE A CA 1
ATOM 905 C C . ILE A 1 106 ? 1.536 30.188 8.961 1 74.44 106 ILE A C 1
ATOM 907 O O . ILE A 1 106 ? 1.986 30.266 10.102 1 74.44 106 ILE A O 1
ATOM 911 N N . LYS A 1 107 ? 2.029 30.906 7.984 1 72.75 107 LYS A N 1
ATOM 912 C CA . LYS A 1 107 ? 3.16 31.812 8.117 1 72.75 107 LYS A CA 1
ATOM 913 C C . LYS A 1 107 ? 2.807 33 9.023 1 72.75 107 LYS A C 1
ATOM 915 O O . LYS A 1 107 ? 3.688 33.594 9.656 1 72.75 107 LYS A O 1
ATOM 920 N N . ASN A 1 108 ? 1.613 33.344 9.102 1 60.59 108 ASN A N 1
ATOM 921 C CA . ASN A 1 108 ? 1.281 34.562 9.844 1 60.59 108 ASN A CA 1
ATOM 922 C C . ASN A 1 108 ? 1.677 34.438 11.312 1 60.59 108 ASN A C 1
ATOM 924 O O . ASN A 1 108 ? 1.181 33.562 12.031 1 60.59 108 ASN A O 1
ATOM 928 N N . PRO A 1 109 ? 2.932 35 11.625 1 53.09 109 PRO A N 1
ATOM 929 C CA . PRO A 1 109 ? 3.605 35 12.93 1 53.09 109 PRO A CA 1
ATOM 930 C C . PRO A 1 109 ? 2.641 35.219 14.094 1 53.09 109 PRO A C 1
ATOM 932 O O . PRO A 1 109 ? 2.883 34.719 15.195 1 53.09 109 PRO A O 1
ATOM 935 N N . ASP A 1 110 ? 1.811 36.25 13.938 1 50.75 110 ASP A N 1
ATOM 936 C CA . ASP A 1 110 ? 0.905 36.531 15.047 1 50.75 110 ASP A CA 1
ATOM 937 C C . ASP A 1 110 ? 0.092 35.281 15.406 1 50.75 110 ASP A C 1
ATOM 939 O O . ASP A 1 110 ? -0.479 35.188 16.5 1 50.75 110 ASP A O 1
ATOM 943 N N . GLN A 1 111 ? 0.145 34.312 14.453 1 44.22 111 GLN A N 1
ATOM 944 C CA . GLN A 1 111 ? -0.602 33.094 14.617 1 44.22 111 GLN A CA 1
ATOM 945 C C . GLN A 1 111 ? 0.339 31.875 14.688 1 44.22 111 GLN A C 1
ATOM 947 O O . GLN A 1 111 ? 0.703 31.312 13.664 1 44.22 111 GLN A O 1
ATOM 952 N N . ASN A 1 112 ? 1.408 32.031 15.477 1 41.75 112 ASN A N 1
ATOM 953 C CA . ASN A 1 112 ? 2.08 30.75 15.695 1 41.75 112 ASN A CA 1
ATOM 954 C C . ASN A 1 112 ? 1.106 29.578 15.578 1 41.75 112 ASN A C 1
ATOM 956 O O . ASN A 1 112 ? 0.54 29.141 16.578 1 41.75 112 ASN A O 1
A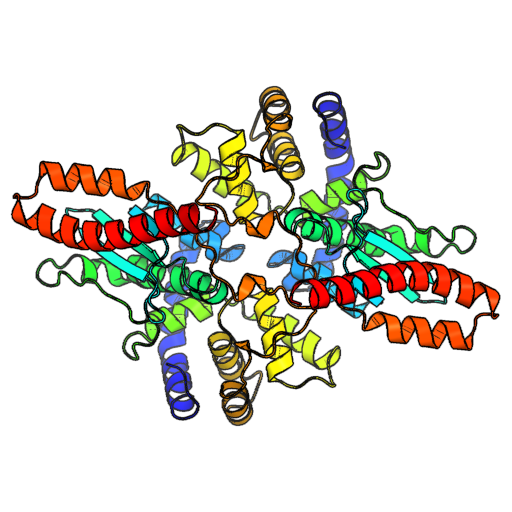TOM 960 N N . PHE A 1 113 ? 0.427 29.609 14.484 1 42.38 113 PHE A N 1
ATOM 961 C CA . PHE A 1 113 ? -0.677 28.656 14.375 1 42.38 113 PHE A CA 1
ATOM 962 C C . PHE A 1 113 ? -0.159 27.219 14.297 1 42.38 113 PHE A C 1
ATOM 964 O O . PHE A 1 113 ? 0.52 26.859 13.336 1 42.38 113 PHE A O 1
ATOM 971 N N . ILE A 1 114 ? 0.344 26.75 15.492 1 45.59 114 ILE A N 1
ATOM 972 C CA . ILE A 1 114 ? 0.368 25.297 15.602 1 45.59 114 ILE A CA 1
ATOM 973 C C . ILE A 1 114 ? -1.021 24.734 15.312 1 45.59 114 ILE A C 1
ATOM 975 O O . ILE A 1 114 ? -1.973 25 16.047 1 45.59 114 ILE A O 1
ATOM 979 N N . MET A 1 115 ? -1.199 24.625 14.039 1 49.06 115 MET A N 1
ATOM 980 C CA . MET A 1 115 ? -2.469 23.953 13.789 1 49.06 115 MET A CA 1
ATOM 981 C C . MET A 1 115 ? -2.42 22.5 14.273 1 49.06 115 MET A C 1
ATOM 983 O O . MET A 1 115 ? -1.782 21.656 13.648 1 49.06 115 MET A O 1
ATOM 987 N N . ILE A 1 116 ? -2.547 22.469 15.648 1 46.41 116 ILE A N 1
ATOM 988 C CA . ILE A 1 116 ? -2.693 21.125 16.188 1 46.41 116 ILE A CA 1
ATOM 989 C C . ILE A 1 116 ? -4.023 20.516 15.742 1 46.41 116 ILE A C 1
ATOM 991 O O . ILE A 1 116 ? -5.09 21.078 16.016 1 46.41 116 ILE A O 1
ATOM 995 N N . ASP A 1 117 ? -3.938 19.906 14.617 1 50.78 117 ASP A N 1
ATOM 996 C CA . ASP A 1 117 ? -5.176 19.344 14.086 1 50.78 117 ASP A CA 1
ATOM 997 C C . ASP A 1 117 ? -5.625 18.125 14.898 1 50.78 117 ASP A C 1
ATOM 999 O O . ASP A 1 117 ? -4.859 17.172 15.07 1 50.78 117 ASP A O 1
ATOM 1003 N N . HIS A 1 118 ? -6.504 18.516 15.766 1 47.5 118 HIS A N 1
ATOM 1004 C CA . HIS A 1 118 ? -7.215 17.359 16.312 1 47.5 118 HIS A CA 1
ATOM 1005 C C . HIS A 1 118 ? -7.961 16.594 15.227 1 47.5 118 HIS A C 1
ATOM 1007 O O . HIS A 1 118 ? -8.523 17.203 14.312 1 47.5 118 HIS A O 1
ATOM 1013 N N . ILE A 1 119 ? -7.574 15.43 14.93 1 45.69 119 ILE A N 1
ATOM 1014 C CA . ILE A 1 119 ? -8.078 14.562 13.867 1 45.69 119 ILE A CA 1
ATOM 1015 C C . ILE A 1 119 ? -9.539 14.891 13.586 1 45.69 119 ILE A C 1
ATOM 1017 O O . ILE A 1 119 ? -9.984 14.82 12.438 1 45.69 119 ILE A O 1
ATOM 1021 N N . TYR A 1 120 ? -10.344 15.266 14.672 1 47.38 120 TYR A N 1
ATOM 1022 C CA . TYR A 1 120 ? -11.797 15.289 14.508 1 47.38 120 TYR A CA 1
ATOM 1023 C C . TYR A 1 120 ? -12.328 16.703 14.586 1 47.38 120 TYR A C 1
ATOM 1025 O O . TYR A 1 120 ? -13.523 16.922 14.828 1 47.38 120 TYR A O 1
ATOM 1033 N N . ASP A 1 121 ? -11.445 17.656 14.375 1 53.78 121 ASP A N 1
ATOM 1034 C CA . ASP A 1 121 ? -11.969 19.016 14.469 1 53.78 121 ASP A CA 1
ATOM 1035 C C . ASP A 1 121 ? -12.859 19.344 13.273 1 53.78 121 ASP A C 1
ATOM 1037 O O . ASP A 1 121 ? -12.469 19.125 12.125 1 53.78 121 ASP A O 1
ATOM 1041 N N . GLU A 1 122 ? -14.203 19.594 13.555 1 54.94 122 GLU A N 1
ATOM 1042 C CA . GLU A 1 122 ? -15.219 20 12.586 1 54.94 122 GLU A CA 1
ATOM 1043 C C . GLU A 1 122 ? -14.688 21.094 11.664 1 54.94 122 GLU A C 1
ATOM 1045 O O . GLU A 1 122 ? -15.125 21.203 10.516 1 54.94 122 GLU A O 1
ATOM 1050 N N . LYS A 1 123 ? -13.758 21.922 12.188 1 60.31 123 LYS A N 1
ATOM 1051 C CA . LYS A 1 123 ? -13.211 22.984 11.367 1 60.31 123 LYS A CA 1
ATOM 1052 C C . LYS A 1 123 ? -12.258 22.438 10.305 1 60.31 123 LYS A C 1
ATOM 1054 O O . LYS A 1 123 ? -11.898 23.141 9.359 1 60.31 123 LYS A O 1
ATOM 1059 N N . GLU A 1 124 ? -12.117 21.156 10.375 1 82.12 124 GLU A N 1
ATOM 1060 C CA . GLU A 1 124 ? -11.117 20.609 9.469 1 82.12 124 GLU A CA 1
ATOM 1061 C C . GLU A 1 124 ? -11.758 19.719 8.414 1 82.12 124 GLU A C 1
ATOM 1063 O O . GLU A 1 124 ? -11.242 18.641 8.109 1 82.12 124 GLU A O 1
ATOM 1068 N N . ARG A 1 125 ? -12.867 20.25 7.852 1 85.5 125 ARG A N 1
ATOM 1069 C CA . ARG A 1 125 ? -13.641 19.438 6.906 1 85.5 125 ARG A CA 1
ATOM 1070 C C . ARG A 1 125 ? -12.961 19.422 5.539 1 85.5 125 ARG A C 1
ATOM 1072 O O . ARG A 1 125 ? -12.977 18.391 4.852 1 85.5 125 ARG A O 1
ATOM 1079 N N . LEU A 1 126 ? -12.328 20.531 5.223 1 91.19 126 LEU A N 1
ATOM 1080 C CA . LEU A 1 126 ? -11.727 20.609 3.896 1 91.19 126 LEU A CA 1
ATOM 1081 C C . LEU A 1 126 ? -10.508 19.703 3.797 1 91.19 126 LEU A C 1
ATOM 1083 O O . LEU A 1 126 ? -10.398 18.891 2.867 1 91.19 126 LEU A O 1
ATOM 1087 N N . PRO A 1 127 ? -9.586 19.781 4.801 1 92.5 127 PRO A N 1
ATOM 1088 C CA . PRO A 1 127 ? -8.461 18.844 4.738 1 92.5 127 PRO A CA 1
ATOM 1089 C C . PRO A 1 127 ? -8.906 17.375 4.754 1 92.5 127 PRO A C 1
ATOM 1091 O O . PRO A 1 127 ? -8.32 16.547 4.062 1 92.5 127 PRO A O 1
ATOM 1094 N N . ASN A 1 128 ? -9.961 17.047 5.527 1 92.81 128 ASN A N 1
ATOM 1095 C CA . ASN A 1 128 ? -10.484 15.688 5.562 1 92.81 128 ASN A CA 1
ATOM 1096 C C . ASN A 1 128 ? -11.07 15.273 4.211 1 92.81 128 ASN A C 1
ATOM 1098 O O . ASN A 1 128 ? -10.828 14.164 3.74 1 92.81 128 ASN A O 1
ATOM 1102 N N . LEU A 1 129 ? -11.859 16.156 3.68 1 95.56 129 LEU A N 1
ATOM 1103 C CA . LEU A 1 129 ? -12.438 15.891 2.369 1 95.56 129 LEU A CA 1
ATOM 1104 C C . LEU A 1 129 ? -11.352 15.711 1.319 1 95.56 129 LEU A C 1
ATOM 1106 O O . LEU A 1 129 ? -11.43 14.797 0.489 1 95.56 129 LEU A O 1
ATOM 1110 N N . PHE A 1 130 ? -10.359 16.547 1.367 1 96.19 130 PHE A N 1
ATOM 1111 C CA . PHE A 1 130 ? -9.242 16.438 0.441 1 96.19 130 PHE A CA 1
ATOM 1112 C C . PHE A 1 130 ? -8.555 15.078 0.572 1 96.19 130 PHE A C 1
ATOM 1114 O O . PHE A 1 130 ? -8.273 14.422 -0.432 1 96.19 130 PHE A O 1
ATOM 1121 N N . ALA A 1 131 ? -8.266 14.711 1.809 1 96.44 131 ALA A N 1
ATOM 1122 C CA . ALA A 1 131 ? -7.574 13.445 2.057 1 96.44 131 ALA A CA 1
ATOM 1123 C C . ALA A 1 131 ? -8.344 12.273 1.453 1 96.44 131 ALA A C 1
ATOM 1125 O O . ALA A 1 131 ? -7.762 11.438 0.764 1 96.44 131 ALA A O 1
ATOM 1126 N N . ALA A 1 132 ? -9.625 12.281 1.628 1 97.06 132 ALA A N 1
ATOM 1127 C CA . ALA A 1 132 ? -10.453 11.203 1.09 1 97.06 132 ALA A CA 1
ATOM 1128 C C . ALA A 1 132 ? -10.445 11.219 -0.436 1 97.06 132 ALA A C 1
ATOM 1130 O O . ALA A 1 132 ? -10.219 10.188 -1.072 1 97.06 132 ALA A O 1
ATOM 1131 N N . GLU A 1 133 ? -10.641 12.406 -0.991 1 97.38 133 GLU A N 1
ATOM 1132 C CA . GLU A 1 133 ? -10.727 12.531 -2.443 1 97.38 133 GLU A CA 1
ATOM 1133 C C . GLU A 1 133 ? -9.398 12.188 -3.111 1 97.38 133 GLU A C 1
ATOM 1135 O O . GLU A 1 133 ? -9.383 11.602 -4.195 1 97.38 133 GLU A O 1
ATOM 1140 N N . PHE A 1 134 ? -8.359 12.562 -2.502 1 97.62 134 PHE A N 1
ATOM 1141 C CA . PHE A 1 134 ? -7.051 12.391 -3.121 1 97.62 134 PHE A CA 1
ATOM 1142 C C . PHE A 1 134 ? -6.566 10.953 -2.98 1 97.62 134 PHE A C 1
ATOM 1144 O O . PHE A 1 134 ? -5.898 10.43 -3.873 1 97.62 134 PHE A O 1
ATOM 1151 N N . LEU A 1 135 ? -6.914 10.297 -1.865 1 97.69 135 LEU A N 1
ATOM 1152 C CA . LEU A 1 135 ? -6.379 8.969 -1.581 1 97.69 135 LEU A CA 1
ATOM 1153 C C . LEU A 1 135 ? -7.293 7.883 -2.129 1 97.69 135 LEU A C 1
ATOM 1155 O O . LEU A 1 135 ? -6.875 6.734 -2.293 1 97.69 135 LEU A O 1
ATOM 1159 N N . ILE A 1 136 ? -8.547 8.266 -2.381 1 97.56 136 ILE A N 1
ATOM 1160 C CA . ILE A 1 136 ? -9.484 7.27 -2.887 1 97.56 136 ILE A CA 1
ATOM 1161 C C . ILE A 1 136 ? -9.789 7.551 -4.359 1 97.56 136 ILE A C 1
ATOM 1163 O O . ILE A 1 136 ? -10.508 8.492 -4.68 1 97.56 136 ILE A O 1
ATOM 1167 N N . ASN A 1 137 ? -9.281 6.723 -5.207 1 96.25 137 ASN A N 1
ATOM 1168 C CA . ASN A 1 137 ? -9.664 6.773 -6.613 1 96.25 137 ASN A CA 1
ATOM 1169 C C . ASN A 1 137 ? -11.07 6.23 -6.832 1 96.25 137 ASN A C 1
ATOM 1171 O O . ASN A 1 137 ? -11.367 5.09 -6.469 1 96.25 137 ASN A O 1
ATOM 1175 N N . ASP A 1 138 ? -11.914 7.02 -7.438 1 96.81 138 ASP A N 1
ATOM 1176 C CA . ASP A 1 138 ? -13.32 6.676 -7.574 1 96.81 138 ASP A CA 1
ATOM 1177 C C . ASP A 1 138 ? -13.5 5.398 -8.391 1 96.81 138 ASP A C 1
ATOM 1179 O O . ASP A 1 138 ? -14.344 4.562 -8.07 1 96.81 138 ASP A O 1
ATOM 1183 N N . PHE A 1 139 ? -12.766 5.223 -9.406 1 96.56 139 PHE A N 1
ATOM 1184 C CA . PHE A 1 139 ? -12.914 4.055 -10.266 1 96.56 139 PHE A CA 1
ATOM 1185 C C . PHE A 1 139 ? -12.484 2.787 -9.539 1 96.56 139 PHE A C 1
ATOM 1187 O O . PHE A 1 139 ? -13.109 1.736 -9.688 1 96.56 139 PHE A O 1
ATOM 1194 N N . VAL A 1 140 ? -11.445 2.906 -8.789 1 96.94 140 VAL A N 1
ATOM 1195 C CA . VAL A 1 140 ? -10.961 1.774 -8.008 1 96.94 140 VAL A CA 1
ATOM 1196 C C . VAL A 1 140 ? -11.992 1.418 -6.934 1 96.94 140 VAL A C 1
ATOM 1198 O O . VAL A 1 140 ? -12.281 0.24 -6.711 1 96.94 140 VAL A O 1
ATOM 1201 N N . LEU A 1 141 ? -12.508 2.439 -6.281 1 98.19 141 LEU A N 1
ATOM 1202 C CA . LEU A 1 141 ? -13.516 2.217 -5.246 1 98.19 141 LEU A CA 1
ATOM 1203 C C . LEU A 1 141 ? -14.727 1.48 -5.812 1 98.19 141 LEU A C 1
ATOM 1205 O O . LEU A 1 141 ? -15.172 0.48 -5.246 1 98.19 141 LEU A O 1
ATOM 1209 N N . GLU A 1 142 ? -15.195 1.938 -6.902 1 97.88 142 GLU A N 1
ATOM 1210 C CA . GLU A 1 142 ? -16.375 1.35 -7.52 1 97.88 142 GLU A CA 1
ATOM 1211 C C . GLU A 1 142 ? -16.109 -0.088 -7.957 1 97.88 142 GLU A C 1
ATOM 1213 O O . GLU A 1 142 ? -16.938 -0.978 -7.703 1 97.88 142 GLU A O 1
ATOM 1218 N N . ARG A 1 143 ? -14.977 -0.298 -8.602 1 97.75 143 ARG A N 1
ATOM 1219 C CA . ARG A 1 143 ? -14.633 -1.631 -9.086 1 97.75 143 ARG A CA 1
ATOM 1220 C C . ARG A 1 143 ? -14.469 -2.607 -7.922 1 97.75 143 ARG A C 1
ATOM 1222 O O . ARG A 1 143 ? -14.992 -3.725 -7.969 1 97.75 143 ARG A O 1
ATOM 1229 N N . SER A 1 144 ? -13.797 -2.189 -6.895 1 97.44 144 SER A N 1
ATOM 1230 C CA . SER A 1 144 ? -13.562 -3.043 -5.73 1 97.44 144 SER A CA 1
ATOM 1231 C C . SER A 1 144 ? -14.867 -3.336 -4.988 1 97.44 144 SER A C 1
ATOM 1233 O O . SER A 1 144 ? -15.094 -4.465 -4.555 1 97.44 144 SER A O 1
ATOM 1235 N N . PHE A 1 145 ? -15.68 -2.305 -4.867 1 97.56 145 PHE A N 1
ATOM 1236 C CA . PHE A 1 145 ? -16.938 -2.49 -4.164 1 97.56 145 PHE A CA 1
ATOM 1237 C C . PHE A 1 145 ? -17.859 -3.426 -4.938 1 97.56 145 PHE A C 1
ATOM 1239 O O . PHE A 1 145 ? -18.531 -4.273 -4.348 1 97.56 145 PHE A O 1
ATOM 1246 N N . ARG A 1 146 ? -17.906 -3.27 -6.219 1 95.81 146 ARG A N 1
ATOM 1247 C CA . ARG A 1 146 ? -18.703 -4.152 -7.062 1 95.81 146 ARG A CA 1
ATOM 1248 C C . ARG A 1 146 ? -18.25 -5.602 -6.918 1 95.81 146 ARG A C 1
ATOM 1250 O O . ARG A 1 146 ? -19.094 -6.508 -6.848 1 95.81 146 ARG A O 1
ATOM 1257 N N . PHE A 1 147 ? -17.047 -5.809 -6.898 1 95.38 147 PHE A N 1
ATOM 1258 C CA . PHE A 1 147 ? -16.516 -7.145 -6.68 1 95.38 147 PHE A CA 1
ATOM 1259 C C . PHE A 1 147 ? -17 -7.719 -5.359 1 95.38 147 PHE A C 1
ATOM 1261 O O . PHE A 1 147 ? -17.438 -8.867 -5.301 1 95.38 147 PHE A O 1
ATOM 1268 N N . LEU A 1 148 ? -16.906 -6.922 -4.328 1 94.19 148 LEU A N 1
ATOM 1269 C CA . LEU A 1 148 ? -17.297 -7.395 -3.002 1 94.19 148 LEU A CA 1
ATOM 1270 C C . LEU A 1 148 ? -18.797 -7.688 -2.949 1 94.19 148 LEU A C 1
ATOM 1272 O O . LEU A 1 148 ? -19.234 -8.609 -2.258 1 94.19 148 LEU A O 1
ATOM 1276 N N . GLU A 1 149 ? -19.578 -6.934 -3.697 1 93.5 149 GLU A N 1
ATOM 1277 C CA . GLU A 1 149 ? -21.016 -7.137 -3.74 1 93.5 149 GLU A CA 1
ATOM 1278 C C . GLU A 1 149 ? -21.375 -8.445 -4.441 1 93.5 149 GLU A C 1
ATOM 1280 O O . GLU A 1 149 ? -22.375 -9.078 -4.113 1 93.5 149 GLU A O 1
ATOM 1285 N N . THR A 1 150 ? -20.5 -8.875 -5.297 1 90.25 150 THR A N 1
ATOM 1286 C CA . THR A 1 150 ? -20.781 -10.078 -6.07 1 90.25 150 THR A CA 1
ATOM 1287 C C . THR A 1 150 ? -20.125 -11.297 -5.43 1 90.25 150 THR A C 1
ATOM 1289 O O . THR A 1 150 ? -20.75 -12.352 -5.301 1 90.25 150 THR A O 1
ATOM 1292 N N . ALA A 1 151 ? -18.922 -11.148 -5.039 1 83.56 151 ALA A N 1
ATOM 1293 C CA . ALA A 1 151 ? -18.125 -12.266 -4.531 1 83.56 151 ALA A CA 1
ATOM 1294 C C . ALA A 1 151 ? -18.453 -12.555 -3.072 1 83.56 151 ALA A C 1
ATOM 1296 O O . ALA A 1 151 ? -18.281 -13.68 -2.6 1 83.56 151 ALA A O 1
ATOM 1297 N N . HIS A 1 152 ? -18.906 -11.578 -2.354 1 81.12 152 HIS A N 1
ATOM 1298 C CA . HIS A 1 152 ? -19.156 -11.719 -0.925 1 81.12 152 HIS A CA 1
ATOM 1299 C C . HIS A 1 152 ? -20.594 -11.344 -0.584 1 81.12 152 HIS A C 1
ATOM 1301 O O . HIS A 1 152 ? -20.844 -10.586 0.355 1 81.12 152 HIS A O 1
ATOM 1307 N N . MET A 1 153 ? -21.469 -11.922 -1.242 1 80.62 153 MET A N 1
ATOM 1308 C CA . MET A 1 153 ? -22.891 -11.578 -1.128 1 80.62 153 MET A CA 1
ATOM 1309 C C . MET A 1 153 ? -23.406 -11.844 0.283 1 80.62 153 MET A C 1
ATOM 1311 O O . MET A 1 153 ? -24.266 -11.117 0.786 1 80.62 153 MET A O 1
ATOM 1315 N N . LYS A 1 154 ? -22.797 -12.727 0.932 1 83.81 154 LYS A N 1
ATOM 1316 C CA . LYS A 1 154 ? -23.297 -13.141 2.238 1 83.81 154 LYS A CA 1
ATOM 1317 C C . LYS A 1 154 ? -22.703 -12.281 3.354 1 83.81 154 LYS A C 1
ATOM 1319 O O . LYS A 1 154 ? -23.172 -12.32 4.492 1 83.81 154 LYS A O 1
ATOM 1324 N N . GLN A 1 155 ? -21.797 -11.5 3.035 1 89.31 155 GLN A N 1
ATOM 1325 C CA . GLN A 1 155 ? -21.156 -10.664 4.047 1 89.31 155 GLN A CA 1
ATOM 1326 C C . GLN A 1 155 ? -21.922 -9.359 4.25 1 89.31 155 GLN A C 1
ATOM 1328 O O . GLN A 1 155 ? -22.531 -8.844 3.318 1 89.31 155 GLN A O 1
ATOM 1333 N N . SER A 1 156 ? -21.812 -8.844 5.48 1 93.88 156 SER A N 1
ATOM 1334 C CA . SER A 1 156 ? -22.453 -7.57 5.805 1 93.88 156 SER A CA 1
ATOM 1335 C C . SER A 1 156 ? -21.688 -6.398 5.188 1 93.88 156 SER A C 1
ATOM 1337 O O . SER A 1 156 ? -20.531 -6.543 4.789 1 93.88 156 SER A O 1
ATOM 1339 N N . LEU A 1 157 ? -22.391 -5.281 5.074 1 96.19 157 LEU A N 1
ATOM 1340 C CA . LEU A 1 157 ? -21.781 -4.082 4.5 1 96.19 157 LEU A CA 1
ATOM 1341 C C . LEU A 1 157 ? -20.531 -3.688 5.277 1 96.19 157 LEU A C 1
ATOM 1343 O O . LEU A 1 157 ? -19.469 -3.434 4.68 1 96.19 157 LEU A O 1
ATOM 1347 N N . PRO A 1 158 ? -20.547 -3.709 6.621 1 95.88 158 PRO A N 1
ATOM 1348 C CA . PRO A 1 158 ? -19.328 -3.377 7.363 1 95.88 158 PRO A CA 1
ATOM 1349 C C . PRO A 1 158 ? -18.172 -4.316 7.043 1 95.88 158 PRO A C 1
ATOM 1351 O O . PRO A 1 158 ? -17.016 -3.873 6.949 1 95.88 158 PRO A O 1
ATOM 1354 N N . GLN A 1 159 ? -18.469 -5.523 6.824 1 93.62 159 GLN A N 1
ATOM 1355 C CA . GLN A 1 159 ? -17.422 -6.488 6.492 1 93.62 159 GLN A CA 1
ATOM 1356 C C . GLN A 1 159 ? -16.828 -6.203 5.117 1 93.62 159 GLN A C 1
ATOM 1358 O O . GLN A 1 159 ? -15.617 -6.352 4.914 1 93.62 159 GLN A O 1
ATOM 1363 N N . LYS A 1 160 ? -17.688 -5.84 4.219 1 95.75 160 LYS A N 1
ATOM 1364 C CA . LYS A 1 160 ? -17.219 -5.453 2.891 1 95.75 160 LYS A CA 1
ATOM 1365 C C . LYS A 1 160 ? -16.328 -4.211 2.957 1 95.75 160 LYS A C 1
ATOM 1367 O O . LYS A 1 160 ? -15.289 -4.156 2.312 1 95.75 160 LYS A O 1
ATOM 1372 N N . ILE A 1 161 ? -16.75 -3.262 3.791 1 97.06 161 ILE A N 1
ATOM 1373 C CA . ILE A 1 161 ? -15.984 -2.029 3.943 1 97.06 161 ILE A CA 1
ATOM 1374 C C . ILE A 1 161 ? -14.625 -2.338 4.566 1 97.06 161 ILE A C 1
ATOM 1376 O O . ILE A 1 161 ? -13.609 -1.744 4.184 1 97.06 161 ILE A O 1
ATOM 1380 N N . MET A 1 162 ? -14.555 -3.264 5.465 1 95.44 162 MET A N 1
ATOM 1381 C CA . MET A 1 162 ? -13.297 -3.697 6.059 1 95.44 162 MET A CA 1
ATOM 1382 C C . MET A 1 162 ? -12.328 -4.188 4.984 1 95.44 162 MET A C 1
ATOM 1384 O O . MET A 1 162 ? -11.133 -3.902 5.043 1 95.44 162 MET A O 1
ATOM 1388 N N . ARG A 1 163 ? -12.836 -4.859 4.008 1 94.38 163 ARG A N 1
ATOM 1389 C CA . ARG A 1 163 ? -11.992 -5.375 2.938 1 94.38 163 ARG A CA 1
ATOM 1390 C C . ARG A 1 163 ? -11.492 -4.246 2.041 1 94.38 163 ARG A C 1
ATOM 1392 O O . ARG A 1 163 ? -10.383 -4.32 1.502 1 94.38 163 ARG A O 1
ATOM 1399 N N . LEU A 1 164 ? -12.289 -3.193 1.963 1 97.38 164 LEU A N 1
ATOM 1400 C CA . LEU A 1 164 ? -11.852 -2.025 1.205 1 97.38 164 LEU A CA 1
ATOM 1401 C C . LEU A 1 164 ? -10.68 -1.338 1.89 1 97.38 164 LEU A C 1
ATOM 1403 O O . LEU A 1 164 ? -9.875 -0.673 1.232 1 97.38 164 LEU A O 1
ATOM 1407 N N . ILE A 1 165 ? -10.539 -1.486 3.207 1 97.44 165 ILE A N 1
ATOM 1408 C CA . ILE A 1 165 ? -9.414 -0.9 3.93 1 97.44 165 ILE A CA 1
ATOM 1409 C C . ILE A 1 165 ? -8.102 -1.475 3.4 1 97.44 165 ILE A C 1
ATOM 1411 O O . ILE A 1 165 ? -7.102 -0.762 3.297 1 97.44 165 ILE A O 1
ATOM 1415 N N . SER A 1 166 ? -8.125 -2.715 2.975 1 95.38 166 SER A N 1
ATOM 1416 C CA . SER A 1 166 ? -6.926 -3.355 2.451 1 95.38 166 SER A CA 1
ATOM 1417 C C . SER A 1 166 ? -6.512 -2.746 1.116 1 95.38 166 SER A C 1
ATOM 1419 O O . SER A 1 166 ? -5.332 -2.77 0.756 1 95.38 166 SER A O 1
ATOM 1421 N N . VAL A 1 167 ? -7.457 -2.207 0.44 1 96.5 167 VAL A N 1
ATOM 1422 C CA . VAL A 1 167 ? -7.203 -1.646 -0.883 1 96.5 167 VAL A CA 1
ATOM 1423 C C . VAL A 1 167 ? -6.711 -0.208 -0.75 1 96.5 167 VAL A C 1
ATOM 1425 O O . VAL A 1 167 ? -5.73 0.181 -1.393 1 96.5 167 VAL A O 1
ATOM 1428 N N . PHE A 1 168 ? -7.309 0.543 0.12 1 97.75 168 PHE A N 1
ATOM 1429 C CA . PHE A 1 168 ? -7.055 1.979 0.148 1 97.75 168 PHE A CA 1
ATOM 1430 C C . PHE A 1 168 ? -6.176 2.35 1.336 1 97.75 168 PHE A C 1
ATOM 1432 O O . PHE A 1 168 ? -5.59 3.434 1.366 1 97.75 168 PHE A O 1
ATOM 1439 N N . GLN A 1 169 ? -6.18 1.544 2.305 1 97.38 169 GLN A N 1
ATOM 1440 C CA . GLN A 1 169 ? -5.348 1.696 3.492 1 97.38 169 GLN A CA 1
ATOM 1441 C C . GLN A 1 169 ? -5.617 3.029 4.184 1 97.38 169 GLN A C 1
ATOM 1443 O O . GLN A 1 169 ? -4.684 3.762 4.516 1 97.38 169 GLN A O 1
ATOM 1448 N N . ILE A 1 170 ? -6.879 3.33 4.34 1 97.62 170 ILE A N 1
ATOM 1449 C CA . ILE A 1 170 ? -7.328 4.527 5.043 1 97.62 170 ILE A CA 1
ATOM 1450 C C . ILE A 1 170 ? -8.391 4.152 6.074 1 97.62 170 ILE A C 1
ATOM 1452 O O . ILE A 1 170 ? -8.852 3.01 6.117 1 97.62 170 ILE A O 1
ATOM 1456 N N . PRO A 1 171 ? -8.82 5.094 6.914 1 95.88 171 PRO A N 1
ATOM 1457 C CA . PRO A 1 171 ? -9.719 4.762 8.016 1 95.88 171 PRO A CA 1
ATOM 1458 C C . PRO A 1 171 ? -11.086 4.277 7.539 1 95.88 171 PRO A C 1
ATOM 1460 O O . PRO A 1 171 ? -11.609 4.785 6.547 1 95.88 171 PRO A O 1
ATOM 1463 N N . TYR A 1 172 ? -11.703 3.441 8.352 1 96.88 172 TYR A N 1
ATOM 1464 C CA . TYR A 1 172 ? -12.992 2.818 8.086 1 96.88 172 TYR A CA 1
ATOM 1465 C C . TYR A 1 172 ? -14.062 3.873 7.824 1 96.88 172 TYR A C 1
ATOM 1467 O O . TYR A 1 172 ? -14.781 3.803 6.824 1 96.88 172 TYR A O 1
ATOM 1475 N N . LYS A 1 173 ? -14.117 4.879 8.617 1 96.06 173 LYS A N 1
ATOM 1476 C CA . LYS A 1 173 ? -15.195 5.863 8.516 1 96.06 173 LYS A CA 1
ATOM 1477 C C . LYS A 1 173 ? -15.039 6.719 7.258 1 96.06 173 LYS A C 1
ATOM 1479 O O . LYS A 1 173 ? -16.031 7.148 6.668 1 96.06 173 LYS A O 1
ATOM 1484 N N . ALA A 1 174 ? -13.789 6.965 6.871 1 96.25 174 ALA A N 1
ATOM 1485 C CA . ALA A 1 174 ? -13.57 7.695 5.625 1 96.25 174 ALA A CA 1
ATOM 1486 C C . ALA A 1 174 ? -14.148 6.938 4.434 1 96.25 174 ALA A C 1
ATOM 1488 O O . ALA A 1 174 ? -14.719 7.539 3.521 1 96.25 174 ALA A O 1
ATOM 1489 N N . LEU A 1 175 ? -14.031 5.625 4.469 1 98.25 175 LEU A N 1
ATOM 1490 C CA . LEU A 1 175 ? -14.555 4.789 3.396 1 98.25 175 LEU A CA 1
ATOM 1491 C C . LEU A 1 175 ? -16.078 4.773 3.412 1 98.25 175 LEU A C 1
ATOM 1493 O O . LEU A 1 175 ? -16.719 4.84 2.357 1 98.25 175 LEU A O 1
ATOM 1497 N N . VAL A 1 176 ? -16.641 4.727 4.617 1 98.12 176 VAL A N 1
ATOM 1498 C CA . VAL A 1 176 ? -18.109 4.754 4.738 1 98.12 176 VAL A CA 1
ATOM 1499 C C . VAL A 1 176 ? -18.641 6.043 4.133 1 98.12 176 VAL A C 1
ATOM 1501 O O . VAL A 1 176 ? -19.578 6.016 3.33 1 98.12 176 VAL A O 1
ATOM 1504 N N . VAL A 1 177 ? -18.031 7.113 4.469 1 97.38 177 VAL A N 1
ATOM 1505 C CA . VAL A 1 177 ? -18.469 8.422 4 1 97.38 177 VAL A CA 1
ATOM 1506 C C . VAL A 1 177 ? -18.328 8.5 2.482 1 97.38 177 VAL A C 1
ATOM 1508 O O . VAL A 1 177 ? -19.234 8.977 1.792 1 97.38 177 VAL A O 1
ATOM 1511 N N . LYS A 1 178 ? -17.25 8.039 1.96 1 98.19 178 LYS A N 1
ATOM 1512 C CA . LYS A 1 178 ? -16.984 8.094 0.524 1 98.19 178 LYS A CA 1
ATOM 1513 C C . LYS A 1 178 ? -17.984 7.234 -0.25 1 98.19 178 LYS A C 1
ATOM 1515 O O . LYS A 1 178 ? -18.453 7.625 -1.325 1 98.19 178 LYS A O 1
ATOM 1520 N N . LEU A 1 179 ? -18.281 6.043 0.257 1 98.62 179 LEU A N 1
ATOM 1521 C CA . LEU A 1 179 ? -19.266 5.172 -0.377 1 98.62 179 LEU A CA 1
ATOM 1522 C C . LEU A 1 179 ? -20.625 5.859 -0.463 1 98.62 179 LEU A C 1
ATOM 1524 O O . LEU A 1 179 ? -21.297 5.793 -1.496 1 98.62 179 LEU A O 1
ATOM 1528 N N . ALA A 1 180 ? -21.031 6.535 0.617 1 98.38 180 ALA A N 1
ATOM 1529 C CA . ALA A 1 180 ? -22.297 7.258 0.641 1 98.38 180 ALA A CA 1
ATOM 1530 C C . ALA A 1 180 ? -22.25 8.477 -0.279 1 98.38 180 ALA A C 1
ATOM 1532 O O . ALA A 1 180 ? -23.203 8.742 -1.015 1 98.38 180 ALA A O 1
ATOM 1533 N N . GLN A 1 181 ? -21.156 9.156 -0.202 1 97.88 181 GLN A N 1
ATOM 1534 C CA . GLN A 1 181 ? -20.953 10.336 -1.033 1 97.88 181 GLN A CA 1
ATOM 1535 C C . GLN A 1 181 ? -21.078 10 -2.516 1 97.88 181 GLN A C 1
ATOM 1537 O O . GLN A 1 181 ? -21.672 10.766 -3.283 1 97.88 181 GLN A O 1
ATOM 1542 N N . ASN A 1 182 ? -20.531 8.844 -2.908 1 97.88 182 ASN A N 1
ATOM 1543 C CA . ASN A 1 182 ? -20.562 8.406 -4.301 1 97.88 182 ASN A CA 1
ATOM 1544 C C . ASN A 1 182 ? -21.844 7.645 -4.617 1 97.88 182 ASN A C 1
ATOM 1546 O O . ASN A 1 182 ? -21.984 7.078 -5.703 1 97.88 182 ASN A O 1
ATOM 1550 N N . GLU A 1 183 ? -22.719 7.535 -3.635 1 97.81 183 GLU A N 1
ATOM 1551 C CA . GLU A 1 183 ? -24.031 6.938 -3.781 1 97.81 183 GLU A CA 1
ATOM 1552 C C . GLU A 1 183 ? -23.938 5.449 -4.094 1 97.81 183 GLU A C 1
ATOM 1554 O O . GLU A 1 183 ? -24.734 4.918 -4.867 1 97.81 183 GLU A O 1
ATOM 1559 N N . LEU A 1 184 ? -22.938 4.828 -3.633 1 98.19 184 LEU A N 1
ATOM 1560 C CA . LEU A 1 184 ? -22.797 3.381 -3.76 1 98.19 184 LEU A CA 1
ATOM 1561 C C . LEU A 1 184 ? -23.578 2.66 -2.666 1 98.19 184 LEU A C 1
ATOM 1563 O O . LEU A 1 184 ? -23.875 1.472 -2.793 1 98.19 184 LEU A O 1
ATOM 1567 N N . ILE A 1 185 ? -23.844 3.371 -1.578 1 98.25 185 ILE A N 1
ATOM 1568 C CA . ILE A 1 185 ? -24.734 2.902 -0.522 1 98.25 185 ILE A CA 1
ATOM 1569 C C . ILE A 1 185 ? -25.672 4.031 -0.101 1 98.25 185 ILE A C 1
ATOM 1571 O O . ILE A 1 185 ? -25.406 5.203 -0.367 1 98.25 185 ILE A O 1
ATOM 1575 N N . THR A 1 186 ? -26.75 3.686 0.523 1 97.88 186 THR A N 1
ATOM 1576 C CA . THR A 1 186 ? -27.688 4.703 0.987 1 97.88 186 THR A CA 1
ATOM 1577 C C . THR A 1 186 ? -27.172 5.363 2.266 1 97.88 186 THR A C 1
ATOM 1579 O O . THR A 1 186 ? -26.297 4.828 2.939 1 97.88 186 THR A O 1
ATOM 1582 N N . ILE A 1 187 ? -27.75 6.527 2.574 1 97.38 187 ILE A N 1
ATOM 1583 C CA . ILE A 1 187 ? -27.391 7.25 3.787 1 97.38 187 ILE A CA 1
ATOM 1584 C C . ILE A 1 187 ? -27.719 6.402 5.012 1 97.38 187 ILE A C 1
ATOM 1586 O O . ILE A 1 187 ? -26.938 6.359 5.973 1 97.38 187 ILE A O 1
ATOM 1590 N N . ASN A 1 188 ? -28.812 5.695 4.965 1 97 188 ASN A N 1
ATOM 1591 C CA . ASN A 1 188 ? -29.203 4.848 6.082 1 97 188 ASN A CA 1
ATOM 1592 C C . ASN A 1 188 ? -28.234 3.678 6.27 1 97 188 ASN A C 1
ATOM 1594 O O . ASN A 1 188 ? -27.891 3.33 7.398 1 97 188 ASN A O 1
ATOM 1598 N N . GLU A 1 189 ? -27.844 3.082 5.176 1 97.5 189 GLU A N 1
ATOM 1599 C CA . GLU A 1 189 ? -26.844 2.02 5.242 1 97.5 189 GLU A CA 1
ATOM 1600 C C . GLU A 1 189 ? -25.547 2.531 5.84 1 97.5 189 GLU A C 1
ATOM 1602 O O . GLU A 1 189 ? -24.906 1.841 6.641 1 97.5 189 GLU A O 1
ATOM 1607 N N . ALA A 1 190 ? -25.188 3.717 5.414 1 98.06 190 ALA A N 1
ATOM 1608 C CA . ALA A 1 190 ? -23.953 4.32 5.914 1 98.06 190 ALA A CA 1
ATOM 1609 C C . ALA A 1 190 ? -24.047 4.574 7.418 1 98.06 190 ALA A C 1
ATOM 1611 O O . ALA A 1 190 ? -23.094 4.312 8.156 1 98.06 190 ALA A O 1
ATOM 1612 N N . LYS A 1 191 ? -25.156 5.094 7.867 1 96.75 191 LYS A N 1
ATOM 1613 C CA . LYS A 1 191 ? -25.359 5.336 9.289 1 96.75 191 LYS A CA 1
ATOM 1614 C C . LYS A 1 191 ? -25.219 4.051 10.102 1 96.75 191 LYS A C 1
ATOM 1616 O O . LYS A 1 191 ? -24.547 4.039 11.141 1 96.75 191 LYS A O 1
ATOM 1621 N N . ASP A 1 192 ? -25.75 3.02 9.602 1 95.62 192 ASP A N 1
ATOM 1622 C CA . ASP A 1 192 ? -25.672 1.726 10.273 1 95.62 192 ASP A CA 1
ATOM 1623 C C . ASP A 1 192 ? -24.234 1.205 10.289 1 95.62 192 ASP A C 1
ATOM 1625 O O . ASP A 1 192 ? -23.797 0.608 11.273 1 95.62 192 ASP A O 1
ATOM 1629 N N . ALA A 1 193 ? -23.531 1.408 9.195 1 96.88 193 ALA A N 1
ATOM 1630 C CA . ALA A 1 193 ? -22.156 0.921 9.07 1 96.88 193 ALA A CA 1
ATOM 1631 C C . ALA A 1 193 ? -21.219 1.684 9.992 1 96.88 193 ALA A C 1
ATOM 1633 O O . ALA A 1 193 ? -20.219 1.136 10.461 1 96.88 193 ALA A O 1
ATOM 1634 N N . LEU A 1 194 ? -21.531 2.943 10.312 1 94.94 194 LEU A N 1
ATOM 1635 C CA . LEU A 1 194 ? -20.656 3.783 11.125 1 94.94 194 LEU A CA 1
ATOM 1636 C C . LEU A 1 194 ? -20.562 3.246 12.547 1 94.94 194 LEU A C 1
ATOM 1638 O O . LEU A 1 194 ? -19.547 3.467 13.234 1 94.94 194 LEU A O 1
ATOM 1642 N N . ASP A 1 195 ? -21.469 2.502 13 1 87.81 195 ASP A N 1
ATOM 1643 C CA . ASP A 1 195 ? -21.547 2.002 14.367 1 87.81 195 ASP A CA 1
ATOM 1644 C C . ASP A 1 195 ? -20.828 0.661 14.508 1 87.81 195 ASP A C 1
ATOM 1646 O O . ASP A 1 195 ? -20.719 0.118 15.609 1 87.81 195 ASP A O 1
ATOM 1650 N N . TYR A 1 196 ? -20.281 0.175 13.453 1 90.19 196 TYR A N 1
ATOM 1651 C CA . TYR A 1 196 ? -19.625 -1.131 13.461 1 90.19 196 TYR A CA 1
ATOM 1652 C C . TYR A 1 196 ? -18.297 -1.077 14.219 1 90.19 196 TYR A C 1
ATOM 1654 O O . TYR A 1 196 ? -17.516 -0.148 14.031 1 90.19 196 TYR A O 1
ATOM 1662 N N . ASP A 1 197 ? -18.125 -2.01 15.133 1 89.69 197 ASP A N 1
ATOM 1663 C CA . ASP A 1 197 ? -16.891 -2.117 15.906 1 89.69 197 ASP A CA 1
ATOM 1664 C C . ASP A 1 197 ? -15.805 -2.848 15.125 1 89.69 197 ASP A C 1
ATOM 1666 O O . ASP A 1 197 ? -15.375 -3.934 15.508 1 89.69 197 ASP A O 1
ATOM 1670 N N . TYR A 1 198 ? -15.266 -2.191 14.18 1 87.94 198 TYR A N 1
ATOM 1671 C CA . TYR A 1 198 ? -14.367 -2.844 13.234 1 87.94 198 TYR A CA 1
ATOM 1672 C C . TYR A 1 198 ? -13.023 -3.145 13.875 1 87.94 198 TYR A C 1
ATOM 1674 O O . TYR A 1 198 ? -12.344 -4.105 13.492 1 87.94 198 TYR A O 1
ATOM 1682 N N . ARG A 1 199 ? -12.586 -2.412 14.859 1 87.06 199 ARG A N 1
ATOM 1683 C CA . ARG A 1 199 ? -11.258 -2.57 15.453 1 87.06 199 ARG A CA 1
ATOM 1684 C C . ARG A 1 199 ? -11.148 -3.896 16.203 1 87.06 199 ARG A C 1
ATOM 1686 O O . ARG A 1 199 ? -10.062 -4.465 16.312 1 87.06 199 ARG A O 1
ATOM 1693 N N . ASN A 1 200 ? -12.305 -4.375 16.609 1 86.69 200 ASN A N 1
ATOM 1694 C CA . ASN A 1 200 ? -12.289 -5.617 17.375 1 86.69 200 ASN A CA 1
ATOM 1695 C C . ASN A 1 200 ? -12.805 -6.793 16.547 1 86.69 200 ASN A C 1
ATOM 1697 O O . ASN A 1 200 ? -12.953 -7.902 17.062 1 86.69 200 ASN A O 1
ATOM 1701 N N . ARG A 1 201 ? -13.047 -6.574 15.305 1 88.69 201 ARG A N 1
ATOM 1702 C CA . ARG A 1 201 ? -13.617 -7.617 14.453 1 88.69 201 ARG A CA 1
ATOM 1703 C C . ARG A 1 201 ? -12.875 -7.703 13.125 1 88.69 201 ARG A C 1
ATOM 1705 O O . ARG A 1 201 ? -13.5 -7.781 12.062 1 88.69 201 ARG A O 1
ATOM 1712 N N . ILE A 1 202 ? -11.633 -7.648 13.203 1 90.44 202 ILE A N 1
ATOM 1713 C CA . ILE A 1 202 ? -10.828 -7.719 11.984 1 90.44 202 ILE A CA 1
ATOM 1714 C C . ILE A 1 202 ? -10.836 -9.148 11.445 1 90.44 202 ILE A C 1
ATOM 1716 O O . ILE A 1 202 ? -10.422 -10.078 12.141 1 90.44 202 ILE A O 1
ATOM 1720 N N . PRO A 1 203 ? -11.336 -9.297 10.242 1 86.75 203 PRO A N 1
ATOM 1721 C CA . PRO A 1 203 ? -11.32 -10.641 9.656 1 86.75 203 PRO A CA 1
ATOM 1722 C C . PRO A 1 203 ? -9.906 -11.211 9.547 1 86.75 203 PRO A C 1
ATOM 1724 O O . PRO A 1 203 ? -8.938 -10.461 9.453 1 86.75 203 PRO A O 1
ATOM 1727 N N . HIS A 1 204 ? -9.789 -12.508 9.422 1 84.38 204 HIS A N 1
ATOM 1728 C CA . HIS A 1 204 ? -8.508 -13.203 9.422 1 84.38 204 HIS A CA 1
ATOM 1729 C C . HIS A 1 204 ? -7.781 -13.016 8.094 1 84.38 204 HIS A C 1
ATOM 1731 O O . HIS A 1 204 ? -6.57 -13.234 8.008 1 84.38 204 HIS A O 1
ATOM 1737 N N . ASP A 1 205 ? -8.523 -12.648 7.09 1 88.12 205 ASP A N 1
ATOM 1738 C CA . ASP A 1 205 ? -7.914 -12.523 5.77 1 88.12 205 ASP A CA 1
ATOM 1739 C C . ASP A 1 205 ? -7.449 -11.094 5.512 1 88.12 205 ASP A C 1
ATOM 1741 O O . ASP A 1 205 ? -7.016 -10.766 4.406 1 88.12 205 ASP A O 1
ATOM 1745 N N . ILE A 1 206 ? -7.578 -10.242 6.547 1 92.25 206 ILE A N 1
ATOM 1746 C CA . ILE A 1 206 ? -7.121 -8.867 6.434 1 92.25 206 ILE A CA 1
ATOM 1747 C C . ILE A 1 206 ? -5.824 -8.68 7.219 1 92.25 206 ILE A C 1
ATOM 1749 O O . ILE A 1 206 ? -5.68 -9.219 8.32 1 92.25 206 ILE A O 1
ATOM 1753 N N . ASP A 1 207 ? -4.922 -7.973 6.656 1 93.69 207 ASP A N 1
ATOM 1754 C CA . ASP A 1 207 ? -3.645 -7.68 7.301 1 93.69 207 ASP A CA 1
ATOM 1755 C C . ASP A 1 207 ? -3.844 -6.832 8.555 1 93.69 207 ASP A C 1
ATOM 1757 O O . ASP A 1 207 ? -4.16 -5.645 8.461 1 93.69 207 ASP A O 1
ATOM 1761 N N . LYS A 1 208 ? -3.535 -7.332 9.672 1 91.38 208 LYS A N 1
ATOM 1762 C CA . LYS A 1 208 ? -3.799 -6.684 10.953 1 91.38 208 LYS A CA 1
ATOM 1763 C C . LYS A 1 208 ? -2.852 -5.512 11.18 1 91.38 208 LYS A C 1
ATOM 1765 O O . LYS A 1 208 ? -3.139 -4.621 11.984 1 91.38 208 LYS A O 1
ATOM 1770 N N . SER A 1 209 ? -1.745 -5.516 10.5 1 94.12 209 SER A N 1
ATOM 1771 C CA . SER A 1 209 ? -0.766 -4.449 10.688 1 94.12 209 SER A CA 1
ATOM 1772 C C . SER A 1 209 ? -1.351 -3.09 10.32 1 94.12 209 SER A C 1
ATOM 1774 O O . SER A 1 209 ? -0.917 -2.061 10.836 1 94.12 209 SER A O 1
ATOM 1776 N N . LEU A 1 210 ? -2.346 -3.076 9.469 1 96.12 210 LEU A N 1
ATOM 1777 C CA . LEU A 1 210 ? -2.977 -1.838 9.031 1 96.12 210 LEU A CA 1
ATOM 1778 C C . LEU A 1 210 ? -3.588 -1.091 10.211 1 96.12 210 LEU A C 1
ATOM 1780 O O . LEU A 1 210 ? -3.729 0.133 10.172 1 96.12 210 LEU A O 1
ATOM 1784 N N . PHE A 1 211 ? -3.902 -1.883 11.25 1 95.31 211 PHE A N 1
ATOM 1785 C CA . PHE A 1 211 ? -4.625 -1.333 12.391 1 95.31 211 PHE A CA 1
ATOM 1786 C C . PHE A 1 211 ? -3.684 -1.105 13.57 1 95.31 211 PHE A C 1
ATOM 1788 O O . PHE A 1 211 ? -4.133 -0.842 14.688 1 95.31 211 PHE A O 1
ATOM 1795 N N . GLU A 1 212 ? -2.4 -1.211 13.305 1 94.31 212 GLU A N 1
ATOM 1796 C CA . GLU A 1 212 ? -1.356 -1.017 14.305 1 94.31 212 GLU A CA 1
ATOM 1797 C C . GLU A 1 212 ? -0.44 0.144 13.93 1 94.31 212 GLU A C 1
ATOM 1799 O O . GLU A 1 212 ? -0.328 0.498 12.75 1 94.31 212 GLU A O 1
ATOM 1804 N N . PRO A 1 213 ? 0.239 0.727 14.93 1 93.12 213 PRO A N 1
ATOM 1805 C CA . PRO A 1 213 ? 1.182 1.812 14.648 1 93.12 213 PRO A CA 1
ATOM 1806 C C . PRO A 1 213 ? 2.402 1.345 13.859 1 93.12 213 PRO A C 1
ATOM 1808 O O . PRO A 1 213 ? 2.812 0.187 13.977 1 93.12 213 PRO A O 1
ATOM 1811 N N . SER A 1 214 ? 2.895 2.223 13.055 1 92.69 214 SER A N 1
ATOM 1812 C CA . SER A 1 214 ? 4.137 1.907 12.352 1 92.69 214 SER A CA 1
ATOM 1813 C C . SER A 1 214 ? 5.348 2.137 13.25 1 92.69 214 SER A C 1
ATOM 1815 O O . SER A 1 214 ? 6.379 1.478 13.086 1 92.69 214 SER A O 1
ATOM 1817 N N . TYR A 1 215 ? 5.344 3.102 14.086 1 88.44 215 TYR A N 1
ATOM 1818 C CA . TYR A 1 215 ? 6.379 3.502 15.031 1 88.44 215 TYR A CA 1
ATOM 1819 C C . TYR A 1 215 ? 7.656 3.902 14.297 1 88.44 215 TYR A C 1
ATOM 1821 O O . TYR A 1 215 ? 8.75 3.842 14.867 1 88.44 215 TYR A O 1
ATOM 1829 N N . THR A 1 216 ? 7.523 4.234 13.047 1 89.94 216 THR A N 1
ATOM 1830 C CA . THR A 1 216 ? 8.68 4.719 12.305 1 89.94 216 THR A CA 1
ATOM 1831 C C . THR A 1 216 ? 9.203 6.02 12.914 1 89.94 216 THR A C 1
ATOM 1833 O O . THR A 1 216 ? 8.438 6.801 13.484 1 89.94 216 THR A O 1
ATOM 1836 N N . ILE A 1 217 ? 10.5 6.254 12.797 1 85.56 217 ILE A N 1
ATOM 1837 C CA . ILE A 1 217 ? 11.125 7.449 13.352 1 85.56 217 ILE A CA 1
ATOM 1838 C C . ILE A 1 217 ? 12.016 8.094 12.289 1 85.56 217 ILE A C 1
ATOM 1840 O O . ILE A 1 217 ? 12.914 7.449 11.742 1 85.56 217 ILE A O 1
ATOM 1844 N N . ASN A 1 218 ? 11.719 9.234 11.914 1 86.38 218 ASN A N 1
ATOM 1845 C CA . ASN A 1 218 ? 12.516 10.125 11.07 1 86.38 218 ASN A CA 1
ATOM 1846 C C . ASN A 1 218 ? 12.617 11.523 11.672 1 86.38 218 ASN A C 1
ATOM 1848 O O . ASN A 1 218 ? 11.633 12.266 11.703 1 86.38 218 ASN A O 1
ATOM 1852 N N . ILE A 1 219 ? 13.844 11.898 12.078 1 78.56 219 ILE A N 1
ATOM 1853 C CA . ILE A 1 219 ? 14.008 13.18 12.75 1 78.56 219 ILE A CA 1
ATOM 1854 C C . ILE A 1 219 ? 15.094 14 12.055 1 78.56 219 ILE A C 1
ATOM 1856 O O . ILE A 1 219 ? 15.703 14.883 12.656 1 78.56 219 ILE A O 1
ATOM 1860 N N . SER A 1 220 ? 15.391 13.57 10.891 1 70.88 220 SER A N 1
ATOM 1861 C CA . SER A 1 220 ? 16.438 14.289 10.164 1 70.88 220 SER A CA 1
ATOM 1862 C C . SER A 1 220 ? 16.125 15.781 10.094 1 70.88 220 SER A C 1
ATOM 1864 O O . SER A 1 220 ? 17.047 16.609 10.125 1 70.88 220 SER A O 1
ATOM 1866 N N . GLY A 1 221 ? 14.961 16.062 10.164 1 62.41 221 GLY A N 1
ATOM 1867 C CA . GLY A 1 221 ? 14.555 17.453 10.172 1 62.41 221 GLY A CA 1
ATOM 1868 C C . GLY A 1 221 ? 14.828 18.156 11.492 1 62.41 221 GLY A C 1
ATOM 1869 O O . GLY A 1 221 ? 14.891 19.375 11.547 1 62.41 221 GLY A O 1
ATOM 1870 N N . PHE A 1 222 ? 15.039 17.297 12.43 1 61.78 222 PHE A N 1
ATOM 1871 C CA . PHE A 1 222 ? 15.273 17.844 13.766 1 61.78 222 PHE A CA 1
ATOM 1872 C C . PHE A 1 222 ? 16.625 18.547 13.828 1 61.78 222 PHE A C 1
ATOM 1874 O O . PHE A 1 222 ? 16.719 19.641 14.398 1 61.78 222 PHE A O 1
ATOM 1881 N N . ASP A 1 223 ? 17.547 17.875 13.32 1 62.09 223 ASP A N 1
ATOM 1882 C CA . ASP A 1 223 ? 18.875 18.484 13.336 1 62.09 223 ASP A CA 1
ATOM 1883 C C . ASP A 1 223 ? 18.859 19.875 12.719 1 62.09 223 ASP A C 1
ATOM 1885 O O . ASP A 1 223 ? 19.484 20.797 13.242 1 62.09 223 ASP A O 1
ATOM 1889 N N . GLU A 1 224 ? 18.109 19.953 11.805 1 64.31 224 GLU A N 1
ATOM 1890 C CA . GLU A 1 224 ? 18.016 21.25 11.148 1 64.31 224 GLU A CA 1
ATOM 1891 C C . GLU A 1 224 ? 17.266 22.25 12.023 1 64.31 224 GLU A C 1
ATOM 1893 O O . GLU A 1 224 ? 17.688 23.406 12.133 1 64.31 224 GLU A O 1
ATOM 1898 N N . LEU A 1 225 ? 16.25 21.766 12.602 1 59.31 225 LEU A N 1
ATOM 1899 C CA . LEU A 1 225 ? 15.461 22.609 13.492 1 59.31 225 LEU A CA 1
ATOM 1900 C C . LEU A 1 225 ? 16.281 23.062 14.688 1 59.31 225 LEU A C 1
ATOM 1902 O O . LEU A 1 225 ? 16.266 24.234 15.07 1 59.31 225 LEU A O 1
ATOM 1906 N N . TYR A 1 226 ? 16.984 22.109 15.227 1 61.75 226 TYR A N 1
ATOM 1907 C CA . TYR A 1 226 ? 17.828 22.359 16.391 1 61.75 226 TYR A CA 1
ATOM 1908 C C . TYR A 1 226 ? 18.938 23.375 16.062 1 61.75 226 TYR A C 1
ATOM 1910 O O . TYR A 1 226 ? 19.188 24.297 16.828 1 61.75 226 TYR A O 1
ATOM 1918 N N . GLU A 1 227 ? 19.531 23.203 15.016 1 63.25 227 GLU A N 1
ATOM 1919 C CA . GLU A 1 227 ? 20.609 24.094 14.609 1 63.25 227 GLU A CA 1
ATOM 1920 C C . GLU A 1 227 ? 20.109 25.516 14.375 1 63.25 227 GLU A C 1
ATOM 1922 O O . GLU A 1 227 ? 20.766 26.484 14.766 1 63.25 227 GLU A O 1
ATOM 1927 N N . LYS A 1 228 ? 19.047 25.656 13.875 1 59.66 228 LYS A N 1
ATOM 1928 C CA . LYS A 1 228 ? 18.469 26.969 13.594 1 59.66 228 LYS A CA 1
ATOM 1929 C C . LYS A 1 228 ? 18 27.641 14.883 1 59.66 228 LYS A C 1
ATOM 1931 O O . LYS A 1 228 ? 18.172 28.859 15.047 1 59.66 228 LYS A O 1
ATOM 1936 N N . ALA A 1 229 ? 17.391 26.875 15.625 1 54.81 229 ALA A N 1
ATOM 1937 C CA . ALA A 1 229 ? 16.953 27.391 16.922 1 54.81 229 ALA A CA 1
ATOM 1938 C C . ALA A 1 229 ? 18.125 27.891 17.75 1 54.81 229 ALA A C 1
ATOM 1940 O O . ALA A 1 229 ? 18.031 28.938 18.391 1 54.81 229 ALA A O 1
ATOM 1941 N N . LYS A 1 230 ? 19.125 27.094 17.734 1 56.69 230 LYS A N 1
ATOM 1942 C CA . LYS A 1 230 ? 20.344 27.469 18.438 1 56.69 230 LYS A CA 1
ATOM 1943 C C . LYS A 1 230 ? 20.859 28.828 17.969 1 56.69 230 LYS A C 1
ATOM 1945 O O . LYS A 1 230 ? 21.359 29.625 18.766 1 56.69 230 LYS A O 1
ATOM 1950 N N . GLY A 1 231 ? 20.844 28.938 16.641 1 51.72 231 GLY A N 1
ATOM 1951 C CA . GLY A 1 231 ? 21.391 30.156 16.078 1 51.72 231 GLY A CA 1
ATOM 1952 C C . GLY A 1 231 ? 20.578 31.391 16.406 1 51.72 231 GLY A C 1
ATOM 1953 O O . GLY A 1 231 ? 21.109 32.5 16.484 1 51.72 231 GLY A O 1
ATOM 1954 N N . LEU A 1 232 ? 19.297 31.297 16.281 1 45.88 232 LEU A N 1
ATOM 1955 C CA . LEU A 1 232 ? 18.5 32.531 16.391 1 45.88 232 LEU A CA 1
ATOM 1956 C C . LEU A 1 232 ? 18.016 32.719 17.812 1 45.88 232 LEU A C 1
ATOM 1958 O O . LEU A 1 232 ? 17.531 33.812 18.156 1 45.88 232 LEU A O 1
ATOM 1962 N N . MET A 1 233 ? 17.422 31.703 18.469 1 43.47 233 MET A N 1
ATOM 1963 C CA . MET A 1 233 ? 16.547 31.891 19.625 1 43.47 233 MET A CA 1
ATOM 1964 C C . MET A 1 233 ? 17.375 32.156 20.891 1 43.47 233 MET A C 1
ATOM 1966 O O . MET A 1 233 ? 18.469 31.641 21.047 1 43.47 233 MET A O 1
ATOM 1970 N N . TYR A 1 234 ? 16.859 33.281 21.516 1 43.5 234 TYR A N 1
ATOM 1971 C CA . TYR A 1 234 ? 17.141 33.438 22.938 1 43.5 234 TYR A CA 1
ATOM 1972 C C . TYR A 1 234 ? 16.906 32.156 23.703 1 43.5 234 TYR A C 1
ATOM 1974 O O . TYR A 1 234 ? 16.156 31.281 23.25 1 43.5 234 TYR A O 1
ATOM 1982 N N . GLU A 1 235 ? 17.562 31.859 24.844 1 45.78 235 GLU A N 1
ATOM 1983 C CA . GLU A 1 235 ? 17.578 30.703 25.734 1 45.78 235 GLU A CA 1
ATOM 1984 C C . GLU A 1 235 ? 16.156 30.219 26.031 1 45.78 235 GLU A C 1
ATOM 1986 O O . GLU A 1 235 ? 15.914 29 26.078 1 45.78 235 GLU A O 1
ATOM 1991 N N . GLU A 1 236 ? 15.234 31.078 26.094 1 47.03 236 GLU A N 1
ATOM 1992 C CA . GLU A 1 236 ? 13.867 30.797 26.531 1 47.03 236 GLU A CA 1
ATOM 1993 C C . GLU A 1 236 ? 13.062 30.094 25.438 1 47.03 236 GLU A C 1
ATOM 1995 O O . GLU A 1 236 ? 12.312 29.172 25.719 1 47.03 236 GLU A O 1
ATOM 2000 N N . ASP A 1 237 ? 13.234 30.594 24.328 1 43.06 237 ASP A N 1
ATOM 2001 C CA . ASP A 1 237 ? 12.477 30.047 23.219 1 43.06 237 ASP A CA 1
ATOM 2002 C C . ASP A 1 237 ? 12.961 28.641 22.859 1 43.06 237 ASP A C 1
ATOM 2004 O O . ASP A 1 237 ? 12.148 27.75 22.578 1 43.06 237 ASP A O 1
ATOM 2008 N N . LEU A 1 238 ? 14.219 28.5 22.891 1 43.25 238 LEU A N 1
ATOM 2009 C CA . LEU A 1 238 ? 14.852 27.188 22.766 1 43.25 238 LEU A CA 1
ATOM 2010 C C . LEU A 1 238 ? 14.383 26.234 23.859 1 43.25 238 LEU A C 1
ATOM 2012 O O . LEU A 1 238 ? 14.125 25.062 23.609 1 43.25 238 LEU A O 1
ATOM 2016 N N . GLN A 1 239 ? 14.266 26.828 24.969 1 48.12 239 GLN A N 1
ATOM 2017 C CA . GLN A 1 239 ? 13.773 26.031 26.094 1 48.12 239 GLN A CA 1
ATOM 2018 C C . GLN A 1 239 ? 12.328 25.594 25.875 1 48.12 239 GLN A C 1
ATOM 2020 O O . GLN A 1 239 ? 11.969 24.469 26.203 1 48.12 239 GLN A O 1
ATOM 2025 N N . SER A 1 240 ? 11.555 26.453 25.375 1 46.75 240 SER A N 1
ATOM 2026 C CA . SER A 1 240 ? 10.156 26.109 25.125 1 46.75 240 SER A CA 1
ATOM 2027 C C . SER A 1 240 ? 10.031 25.094 24 1 46.75 240 SER A C 1
ATOM 2029 O O . SER A 1 240 ? 9.266 24.141 24.094 1 46.75 240 SER A O 1
ATOM 2031 N N . ILE A 1 241 ? 10.648 25.406 22.984 1 45.47 241 ILE A N 1
ATOM 2032 C CA . ILE A 1 241 ? 10.688 24.406 21.922 1 45.47 241 ILE A CA 1
ATOM 2033 C C . ILE A 1 241 ? 11.43 23.156 22.391 1 45.47 241 ILE A C 1
ATOM 2035 O O . ILE A 1 241 ? 10.97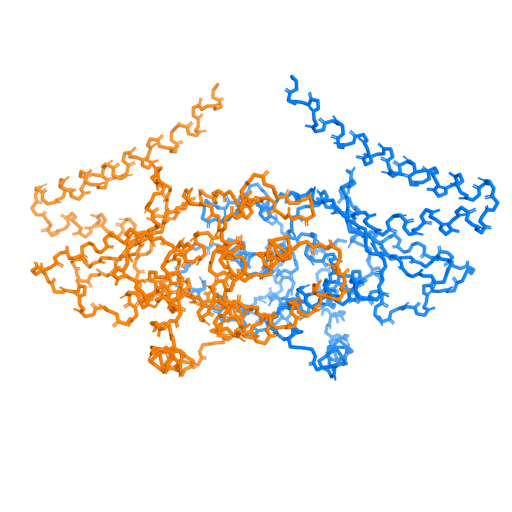7 22.031 22.172 1 45.47 241 ILE A O 1
ATOM 2039 N N . LYS A 1 242 ? 12.547 23.422 23.078 1 49.16 242 LYS A N 1
ATOM 2040 C CA . LYS A 1 242 ? 13.258 22.312 23.719 1 49.16 242 LYS A CA 1
ATOM 2041 C C . LYS A 1 242 ? 12.367 21.609 24.719 1 49.16 242 LYS A C 1
ATOM 2043 O O . LYS A 1 242 ? 12.344 20.375 24.781 1 49.16 242 LYS A O 1
ATOM 2048 N N . LYS A 1 243 ? 11.75 22.5 25.469 1 50.5 243 LYS A N 1
ATOM 2049 C CA . LYS A 1 243 ? 10.812 21.891 26.406 1 50.5 243 LYS A CA 1
ATOM 2050 C C . LYS A 1 243 ? 9.719 21.125 25.672 1 50.5 243 LYS A C 1
ATOM 2052 O O . LYS A 1 243 ? 9.328 20.031 26.078 1 50.5 243 LYS A O 1
ATOM 2057 N N . PHE A 1 244 ? 9.164 21.875 24.719 1 46 244 PHE A N 1
ATOM 2058 C CA . PHE A 1 244 ? 8.164 21.172 23.938 1 46 244 PHE A CA 1
ATOM 2059 C C . PHE A 1 244 ? 8.781 19.969 23.219 1 46 244 PHE A C 1
ATOM 2061 O O . PHE A 1 244 ? 8.242 18.859 23.281 1 46 244 PHE A O 1
ATOM 2068 N N . TYR A 1 245 ? 9.836 20.25 22.547 1 49.34 245 TYR A N 1
ATOM 2069 C CA . TYR A 1 245 ? 10.531 19.156 21.891 1 49.34 245 TYR A CA 1
ATOM 2070 C C . TYR A 1 245 ? 11.18 18.234 22.922 1 49.34 245 TYR A C 1
ATOM 2072 O O . TYR A 1 245 ? 11.219 17.016 22.75 1 49.34 245 TYR A O 1
ATOM 2080 N N . ASP A 1 246 ? 11.773 18.859 23.875 1 50.31 246 ASP A N 1
ATOM 2081 C CA . ASP A 1 246 ? 12.258 18.031 24.984 1 50.31 246 ASP A CA 1
ATOM 2082 C C . ASP A 1 246 ? 11.133 17.172 25.562 1 50.31 246 ASP A C 1
ATOM 2084 O O . ASP A 1 246 ? 11.344 15.984 25.828 1 50.31 246 ASP A O 1
ATOM 2088 N N . LYS A 1 247 ? 10.102 17.906 25.688 1 49.41 247 LYS A N 1
ATOM 2089 C CA . LYS A 1 247 ? 8.945 17.125 26.094 1 49.41 247 LYS A CA 1
ATOM 2090 C C . LYS A 1 247 ? 8.523 16.141 25 1 49.41 247 LYS A C 1
ATOM 2092 O O . LYS A 1 247 ? 8.219 14.984 25.281 1 49.41 247 LYS A O 1
ATOM 2097 N N . LEU A 1 248 ? 8.375 16.734 23.906 1 48.66 248 LEU A N 1
ATOM 2098 C CA . LEU A 1 248 ? 8.109 15.859 22.781 1 48.66 248 LEU A CA 1
ATOM 2099 C C . LEU A 1 248 ? 9.227 14.836 22.609 1 48.66 248 LEU A C 1
ATOM 2101 O O . LEU A 1 248 ? 8.953 13.641 22.422 1 48.66 248 LEU A O 1
ATOM 2105 N N . TYR A 1 249 ? 10.492 15.344 22.562 1 47.44 249 TYR A N 1
ATOM 2106 C CA . TYR A 1 249 ? 11.68 14.492 22.516 1 47.44 249 TYR A CA 1
ATOM 2107 C C . TYR A 1 249 ? 11.758 13.586 23.734 1 47.44 249 TYR A C 1
ATOM 2109 O O . TYR A 1 249 ? 12.039 12.391 23.609 1 47.44 249 TYR A O 1
ATOM 2117 N N . GLU A 1 250 ? 11.609 14.18 24.875 1 50.53 250 GLU A N 1
ATOM 2118 C CA . GLU A 1 250 ? 11.586 13.328 26.062 1 50.53 250 GLU A CA 1
ATOM 2119 C C . GLU A 1 250 ? 10.5 12.258 25.953 1 50.53 250 GLU A C 1
ATOM 2121 O O . GLU A 1 250 ? 10.711 11.109 26.359 1 50.53 250 GLU A O 1
ATOM 2126 N N . GLN A 1 251 ? 9.547 12.688 25.453 1 44.78 251 GLN A N 1
ATOM 2127 C CA . GLN A 1 251 ? 8.5 11.703 25.219 1 44.78 251 GLN A CA 1
ATOM 2128 C C . GLN A 1 251 ? 8.906 10.727 24.109 1 44.78 251 GLN A C 1
ATOM 2130 O O . GLN A 1 251 ? 8.648 9.531 24.219 1 44.78 251 GLN A O 1
ATOM 2135 N N . VAL A 1 252 ? 9.477 11.25 23.141 1 43.81 252 VAL A N 1
ATOM 2136 C CA . VAL A 1 252 ? 10.008 10.414 22.078 1 43.81 252 VAL A CA 1
ATOM 2137 C C . VAL A 1 252 ? 11.141 9.547 22.609 1 43.81 252 VAL A C 1
ATOM 2139 O O . VAL A 1 252 ? 11.18 8.344 22.375 1 43.81 252 VAL A O 1
ATOM 2142 N N . LEU A 1 253 ? 12.102 10.188 23.188 1 44.91 253 LEU A N 1
ATOM 2143 C CA . LEU A 1 253 ? 13.211 9.438 23.781 1 44.91 253 LEU A CA 1
ATOM 2144 C C . LEU A 1 253 ? 12.703 8.469 24.828 1 44.91 253 LEU A C 1
ATOM 2146 O O . LEU A 1 253 ? 13.203 7.344 24.938 1 44.91 253 LEU A O 1
ATOM 2150 N N . ALA A 1 254 ? 11.914 8.867 25.578 1 44.25 254 ALA A N 1
ATOM 2151 C CA . ALA A 1 254 ? 11.359 7.941 26.562 1 44.25 254 ALA A CA 1
ATOM 2152 C C . ALA A 1 254 ? 10.672 6.77 25.875 1 44.25 254 ALA A C 1
ATOM 2154 O O . ALA A 1 254 ? 10.742 5.633 26.359 1 44.25 254 ALA A O 1
ATOM 2155 N N . SER A 1 255 ? 10.078 6.98 24.891 1 38.66 255 SER A N 1
ATOM 2156 C CA . SER A 1 255 ? 9.406 5.895 24.188 1 38.66 255 SER A CA 1
ATOM 2157 C C . SER A 1 255 ? 10.414 5 23.469 1 38.66 255 SER A C 1
ATOM 2159 O O . SER A 1 255 ? 10.211 3.785 23.375 1 38.66 255 SER A O 1
ATOM 2161 N N . VAL A 1 256 ? 11.406 5.52 22.844 1 40.41 256 VAL A N 1
ATOM 2162 C CA . VAL A 1 256 ? 12.469 4.707 22.266 1 40.41 256 VAL A CA 1
ATOM 2163 C C . VAL A 1 256 ? 13.211 3.957 23.359 1 40.41 256 VAL A C 1
ATOM 2165 O O . VAL A 1 256 ? 13.57 2.787 23.188 1 40.41 256 VAL A O 1
ATOM 2168 N N . HIS A 1 257 ? 13.531 4.504 24.406 1 40.19 257 HIS A N 1
ATOM 2169 C CA . HIS A 1 257 ? 14.148 3.805 25.531 1 40.19 257 HIS A CA 1
ATOM 2170 C C . HIS A 1 257 ? 13.203 2.77 26.125 1 40.19 257 HIS A C 1
ATOM 2172 O O . HIS A 1 257 ? 13.641 1.732 26.625 1 40.19 257 HIS A O 1
ATOM 2178 N N . ASP A 1 258 ? 12 3.084 26.234 1 38.44 258 ASP A N 1
ATOM 2179 C CA . ASP A 1 258 ? 11.102 2.049 26.75 1 38.44 258 ASP A CA 1
ATOM 2180 C C . ASP A 1 258 ? 10.961 0.902 25.75 1 38.44 258 ASP A C 1
ATOM 2182 O O . ASP A 1 258 ? 10.781 -0.252 26.141 1 38.44 258 ASP A O 1
ATOM 2186 N N . GLN A 1 259 ? 11 1.157 24.531 1 36.28 259 GLN A N 1
ATOM 2187 C CA . GLN A 1 259 ? 10.969 0.006 23.641 1 36.28 259 GLN A CA 1
ATOM 2188 C C . GLN A 1 259 ? 12.242 -0.822 23.75 1 36.28 259 GLN A C 1
ATOM 2190 O O . GLN A 1 259 ? 12.242 -2.02 23.469 1 36.28 259 GLN A O 1
ATOM 2195 N N . ARG A 1 260 ? 13.391 -0.346 24.031 1 37.06 260 ARG A N 1
ATOM 2196 C CA . ARG A 1 260 ? 14.562 -1.169 24.312 1 37.06 260 ARG A CA 1
ATOM 2197 C C . ARG A 1 260 ? 14.445 -1.825 25.688 1 37.06 260 ARG A C 1
ATOM 2199 O O . ARG A 1 260 ? 15.055 -2.867 25.938 1 37.06 260 ARG A O 1
ATOM 2206 N N . GLY A 1 261 ? 13.883 -1.223 26.703 1 34.28 261 GLY A N 1
ATOM 2207 C CA . GLY A 1 261 ? 13.828 -1.823 28.016 1 34.28 261 GLY A CA 1
ATOM 2208 C C . GLY A 1 261 ? 12.867 -2.998 28.109 1 34.28 261 GLY A C 1
ATOM 2209 O O . GLY A 1 261 ? 12.844 -3.713 29.109 1 34.28 261 GLY A O 1
ATOM 2210 N N . THR A 1 262 ? 11.805 -2.953 27.375 1 34.16 262 THR A N 1
ATOM 2211 C CA . THR A 1 262 ? 10.969 -4.121 27.625 1 34.16 262 THR A CA 1
ATOM 2212 C C . THR A 1 262 ? 11.594 -5.379 27.031 1 34.16 262 THR A C 1
ATOM 2214 O O . THR A 1 262 ? 11.008 -6.461 27.094 1 34.16 262 THR A O 1
ATOM 2217 N N . LYS A 1 263 ? 12.609 -5.293 26.266 1 31.8 263 LYS A N 1
ATOM 2218 C CA . LYS A 1 263 ? 13.289 -6.57 26.062 1 31.8 263 LYS A CA 1
ATOM 2219 C C . LYS A 1 263 ? 14.297 -6.844 27.172 1 31.8 263 LYS A C 1
ATOM 2221 O O . LYS A 1 263 ? 15.141 -7.734 27.062 1 31.8 263 LYS A O 1
ATOM 2226 N N . GLY A 1 264 ? 14.406 -6.027 28.188 1 25.09 264 GLY A N 1
ATOM 2227 C CA . GLY A 1 264 ? 15.117 -6.668 29.281 1 25.09 264 GLY A CA 1
ATOM 2228 C C . GLY A 1 264 ? 14.281 -7.707 30.016 1 25.09 264 GLY A C 1
ATOM 2229 O O . GLY A 1 264 ? 13.055 -7.586 30.078 1 25.09 264 GLY A O 1
ATOM 2230 N N . MET B 1 1 ? 17.828 -18.016 -7.449 1 72.12 1 MET B N 1
ATOM 2231 C CA . MET B 1 1 ? 18.031 -16.844 -6.598 1 72.12 1 MET B CA 1
ATOM 2232 C C . MET B 1 1 ? 18.969 -15.836 -7.27 1 72.12 1 MET B C 1
ATOM 2234 O O . MET B 1 1 ? 19.891 -16.219 -7.988 1 72.12 1 MET B O 1
ATOM 2238 N N . ILE B 1 2 ? 18.656 -14.672 -7.184 1 80.75 2 ILE B N 1
ATOM 2239 C CA . ILE B 1 2 ? 19.453 -13.602 -7.781 1 80.75 2 ILE B CA 1
ATOM 2240 C C . ILE B 1 2 ? 20.734 -13.398 -6.973 1 80.75 2 ILE B C 1
ATOM 2242 O O . ILE B 1 2 ? 20.688 -13.242 -5.75 1 80.75 2 ILE B O 1
ATOM 2246 N N . ALA B 1 3 ? 21.859 -13.562 -7.637 1 79.44 3 ALA B N 1
ATOM 2247 C CA . ALA B 1 3 ? 23.172 -13.383 -7.023 1 79.44 3 ALA B CA 1
ATOM 2248 C C . ALA B 1 3 ? 24.094 -12.562 -7.926 1 79.44 3 ALA B C 1
ATOM 2250 O O . ALA B 1 3 ? 23.766 -12.312 -9.094 1 79.44 3 ALA B O 1
ATOM 2251 N N . LYS B 1 4 ? 25.203 -12.18 -7.32 1 87.19 4 LYS B N 1
ATOM 2252 C CA . LYS B 1 4 ? 26.188 -11.375 -8.047 1 87.19 4 LYS B CA 1
ATOM 2253 C C . LYS B 1 4 ? 26.641 -12.086 -9.32 1 87.19 4 LYS B C 1
ATOM 2255 O O . LYS B 1 4 ? 26.766 -11.453 -10.375 1 87.19 4 LYS B O 1
ATOM 2260 N N . ASP B 1 5 ? 26.734 -13.336 -9.25 1 87.62 5 ASP B N 1
ATOM 2261 C CA . ASP B 1 5 ? 27.375 -14.102 -10.312 1 87.62 5 ASP B CA 1
ATOM 2262 C C . ASP B 1 5 ? 26.422 -14.312 -11.492 1 87.62 5 ASP B C 1
ATOM 2264 O O . ASP B 1 5 ? 26.859 -14.547 -12.617 1 87.62 5 ASP B O 1
ATOM 2268 N N . ASN B 1 6 ? 25.141 -14.156 -11.289 1 89.5 6 ASN B N 1
ATOM 2269 C CA . ASN B 1 6 ? 24.219 -14.438 -12.383 1 89.5 6 ASN B CA 1
ATOM 2270 C C . ASN B 1 6 ? 23.469 -13.188 -12.812 1 89.5 6 ASN B C 1
ATOM 2272 O O . ASN B 1 6 ? 22.562 -13.258 -13.656 1 89.5 6 ASN B O 1
ATOM 2276 N N . LEU B 1 7 ? 23.844 -12.039 -12.273 1 93.88 7 LEU B N 1
ATOM 2277 C CA . LEU B 1 7 ? 23.109 -10.805 -12.523 1 93.88 7 LEU B CA 1
ATOM 2278 C C . LEU B 1 7 ? 23.141 -10.445 -14.008 1 93.88 7 LEU B C 1
ATOM 2280 O O . LEU B 1 7 ? 22.109 -10.094 -14.586 1 93.88 7 LEU B O 1
ATOM 2284 N N . GLU B 1 8 ? 24.297 -10.547 -14.633 1 94.88 8 GLU B N 1
ATOM 2285 C CA . GLU B 1 8 ? 24.422 -10.18 -16.031 1 94.88 8 GLU B CA 1
ATOM 2286 C C . GLU B 1 8 ? 23.547 -11.07 -16.922 1 94.88 8 GLU B C 1
ATOM 2288 O O . GLU B 1 8 ? 22.922 -10.594 -17.859 1 94.88 8 GLU B O 1
ATOM 2293 N N . MET B 1 9 ? 23.594 -12.273 -16.594 1 93 9 MET B N 1
ATOM 2294 C CA . MET B 1 9 ? 22.766 -13.219 -17.328 1 93 9 MET B CA 1
ATOM 2295 C C . MET B 1 9 ? 21.297 -12.883 -17.172 1 93 9 MET B C 1
ATOM 2297 O O . MET B 1 9 ? 20.531 -12.93 -18.141 1 93 9 MET B O 1
ATOM 2301 N N . ILE B 1 10 ? 20.891 -12.555 -16 1 93.19 10 ILE B N 1
ATOM 2302 C CA . ILE B 1 10 ? 19.5 -12.195 -15.703 1 93.19 10 ILE B CA 1
ATOM 2303 C C . ILE B 1 10 ? 19.109 -10.945 -16.5 1 93.19 10 ILE B C 1
ATOM 2305 O O . ILE B 1 10 ? 18.047 -10.906 -17.109 1 93.19 10 ILE B O 1
ATOM 2309 N N . LEU B 1 11 ? 19.9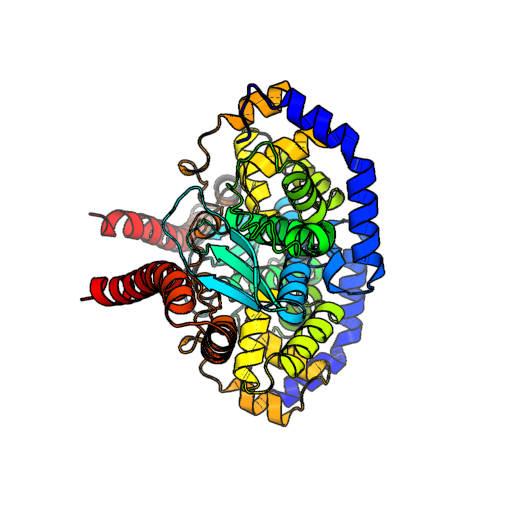69 -10.016 -16.531 1 96 11 LEU B N 1
ATOM 2310 C CA . LEU B 1 11 ? 19.703 -8.766 -17.219 1 96 11 LEU B CA 1
ATOM 2311 C C . LEU B 1 11 ? 19.578 -8.992 -18.719 1 96 11 LEU B C 1
ATOM 2313 O O . LEU B 1 11 ? 18.734 -8.383 -19.391 1 96 11 LEU B O 1
ATOM 2317 N N . GLU B 1 12 ? 20.453 -9.828 -19.203 1 94.88 12 GLU B N 1
ATOM 2318 C CA . GLU B 1 12 ? 20.375 -10.164 -20.625 1 94.88 12 GLU B CA 1
ATOM 2319 C C . GLU B 1 12 ? 19.078 -10.898 -20.953 1 94.88 12 GLU B C 1
ATOM 2321 O O . GLU B 1 12 ? 18.453 -10.633 -21.969 1 94.88 12 GLU B O 1
ATOM 2326 N N . HIS B 1 13 ? 18.781 -11.836 -20.141 1 93.19 13 HIS B N 1
ATOM 2327 C CA . HIS B 1 13 ? 17.516 -12.555 -20.297 1 93.19 13 HIS B CA 1
ATOM 2328 C C . HIS B 1 13 ? 16.328 -11.594 -20.266 1 93.19 13 HIS B C 1
ATOM 2330 O O . HIS B 1 13 ? 15.43 -11.688 -21.094 1 93.19 13 HIS B O 1
ATOM 2336 N N . ASN B 1 14 ? 16.281 -10.703 -19.281 1 95.44 14 ASN B N 1
ATOM 2337 C CA . ASN B 1 14 ? 15.219 -9.719 -19.172 1 95.44 14 ASN B CA 1
ATOM 2338 C C . ASN B 1 14 ? 15.094 -8.867 -20.422 1 95.44 14 ASN B C 1
ATOM 2340 O O . ASN B 1 14 ? 13.992 -8.672 -20.938 1 95.44 14 ASN B O 1
ATOM 2344 N N . LYS B 1 15 ? 16.219 -8.43 -20.875 1 95.69 15 LYS B N 1
ATOM 2345 C CA . LYS B 1 15 ? 16.219 -7.602 -22.078 1 95.69 15 LYS B CA 1
ATOM 2346 C C . LYS B 1 15 ? 15.609 -8.344 -23.266 1 95.69 15 LYS B C 1
ATOM 2348 O O . LYS B 1 15 ? 14.82 -7.766 -24.016 1 95.69 15 LYS B O 1
ATOM 2353 N N . THR B 1 16 ? 15.953 -9.562 -23.375 1 95.12 16 THR B N 1
ATOM 2354 C CA . THR B 1 16 ? 15.492 -10.391 -24.484 1 95.12 16 THR B CA 1
ATOM 2355 C C . THR B 1 16 ? 13.984 -10.594 -24.422 1 95.12 16 THR B C 1
ATOM 2357 O O . THR B 1 16 ? 13.312 -10.656 -25.453 1 95.12 16 THR B O 1
ATOM 2360 N N . HIS B 1 17 ? 13.391 -10.633 -23.25 1 95.25 17 HIS B N 1
ATOM 2361 C CA . HIS B 1 17 ? 11.992 -11.031 -23.109 1 95.25 17 HIS B CA 1
ATOM 2362 C C . HIS B 1 17 ? 11.117 -9.828 -22.75 1 95.25 17 HIS B C 1
ATOM 2364 O O . HIS B 1 17 ? 9.906 -9.977 -22.562 1 95.25 17 HIS B O 1
ATOM 2370 N N . LEU B 1 18 ? 11.633 -8.656 -22.688 1 96.44 18 LEU B N 1
ATOM 2371 C CA . LEU B 1 18 ? 10.883 -7.457 -22.344 1 96.44 18 LEU B CA 1
ATOM 2372 C C . LEU B 1 18 ? 9.742 -7.215 -23.328 1 96.44 18 LEU B C 1
ATOM 2374 O O . LEU B 1 18 ? 8.633 -6.863 -22.922 1 96.44 18 LEU B O 1
ATOM 2378 N N . PRO B 1 19 ? 9.992 -7.422 -24.656 1 95.88 19 PRO B N 1
ATOM 2379 C CA . PRO B 1 19 ? 8.867 -7.234 -25.578 1 95.88 19 PRO B CA 1
ATOM 2380 C C . PRO B 1 19 ? 7.707 -8.188 -25.297 1 95.88 19 PRO B C 1
ATOM 2382 O O . PRO B 1 19 ? 6.543 -7.785 -25.391 1 95.88 19 PRO B O 1
ATOM 2385 N N . LYS B 1 20 ? 8.039 -9.422 -25 1 94.25 20 LYS B N 1
ATOM 2386 C CA . LYS B 1 20 ? 7.004 -10.391 -24.641 1 94.25 20 LYS B CA 1
ATOM 2387 C C . LYS B 1 20 ? 6.227 -9.93 -23.406 1 94.25 20 LYS B C 1
ATOM 2389 O O . LYS B 1 20 ? 5.008 -10.086 -23.344 1 94.25 20 LYS B O 1
ATOM 2394 N N . MET B 1 21 ? 6.91 -9.375 -22.453 1 94.75 21 MET B N 1
ATOM 2395 C CA . MET B 1 21 ? 6.281 -8.891 -21.234 1 94.75 21 MET B CA 1
ATOM 2396 C C . MET B 1 21 ? 5.387 -7.688 -21.516 1 94.75 21 MET B C 1
ATOM 2398 O O . MET B 1 21 ? 4.316 -7.547 -20.922 1 94.75 21 MET B O 1
ATOM 2402 N N . LYS B 1 22 ? 5.836 -6.832 -22.344 1 95 22 LYS B N 1
ATOM 2403 C CA . LYS B 1 22 ? 5.027 -5.68 -22.734 1 95 22 LYS B CA 1
ATOM 2404 C C . LYS B 1 22 ? 3.711 -6.117 -23.359 1 95 22 LYS B C 1
ATOM 2406 O O . LYS B 1 22 ? 2.654 -5.559 -23.062 1 95 22 LYS B O 1
ATOM 2411 N N . ARG B 1 23 ? 3.771 -7.09 -24.188 1 95.25 23 ARG B N 1
ATOM 2412 C CA . ARG B 1 23 ? 2.564 -7.629 -24.797 1 95.25 23 ARG B CA 1
ATOM 2413 C C . ARG B 1 23 ? 1.647 -8.258 -23.75 1 95.25 23 ARG B C 1
ATOM 2415 O O . ARG B 1 23 ? 0.426 -8.109 -23.828 1 95.25 23 ARG B O 1
ATOM 2422 N N . ALA B 1 24 ? 2.238 -8.961 -22.875 1 94.5 24 ALA B N 1
ATOM 2423 C CA . ALA B 1 24 ? 1.473 -9.57 -21.797 1 94.5 24 ALA B CA 1
ATOM 2424 C C . ALA B 1 24 ? 0.729 -8.508 -20.984 1 94.5 24 ALA B C 1
ATOM 2426 O O . ALA B 1 24 ? -0.456 -8.672 -20.688 1 94.5 24 ALA B O 1
ATOM 2427 N N . MET B 1 25 ? 1.382 -7.457 -20.688 1 95.75 25 MET B N 1
ATOM 2428 C CA . MET B 1 25 ? 0.77 -6.371 -19.922 1 95.75 25 MET B CA 1
ATOM 2429 C C . MET B 1 25 ? -0.323 -5.684 -20.734 1 95.75 25 MET B C 1
ATOM 2431 O O . MET B 1 25 ? -1.365 -5.312 -20.188 1 95.75 25 MET B O 1
ATOM 2435 N N . ASP B 1 26 ? -0.059 -5.516 -22 1 95.94 26 ASP B N 1
ATOM 2436 C CA . ASP B 1 26 ? -1.068 -4.93 -22.875 1 95.94 26 ASP B CA 1
ATOM 2437 C C . ASP B 1 26 ? -2.352 -5.758 -22.859 1 95.94 26 ASP B C 1
ATOM 2439 O O . ASP B 1 26 ? -3.453 -5.207 -22.891 1 95.94 26 ASP B O 1
ATOM 2443 N N . ARG B 1 27 ? -2.195 -7.043 -22.844 1 96.25 27 ARG B N 1
ATOM 2444 C CA . ARG B 1 27 ? -3.35 -7.934 -22.781 1 96.25 27 ARG B CA 1
ATOM 2445 C C . ARG B 1 27 ? -4.152 -7.688 -21.5 1 96.25 27 ARG B C 1
ATOM 2447 O O . ARG B 1 27 ? -5.387 -7.676 -21.531 1 96.25 27 ARG B O 1
ATOM 2454 N N . ILE B 1 28 ? -3.492 -7.52 -20.438 1 97.38 28 ILE B N 1
ATOM 2455 C CA . ILE B 1 28 ? -4.145 -7.254 -19.172 1 97.38 28 ILE B CA 1
ATOM 2456 C C . ILE B 1 28 ? -4.848 -5.902 -19.219 1 97.38 28 ILE B C 1
ATOM 2458 O O . ILE B 1 28 ? -6.012 -5.785 -18.812 1 97.38 28 ILE B O 1
ATOM 2462 N N . TYR B 1 29 ? -4.184 -4.891 -19.734 1 96.38 29 TYR B N 1
ATOM 2463 C CA . TYR B 1 29 ? -4.75 -3.549 -19.797 1 96.38 29 TYR B CA 1
ATOM 2464 C C . TYR B 1 29 ? -5.953 -3.506 -20.719 1 96.38 29 TYR B C 1
ATOM 2466 O O . TYR B 1 29 ? -6.887 -2.727 -20.516 1 96.38 29 TYR B O 1
ATOM 2474 N N . SER B 1 30 ? -5.945 -4.344 -21.688 1 96.25 30 SER B N 1
ATOM 2475 C CA . SER B 1 30 ? -7.027 -4.387 -22.672 1 96.25 30 SER B CA 1
ATOM 2476 C C . SER B 1 30 ? -8.312 -4.918 -22.047 1 96.25 30 SER B C 1
ATOM 2478 O O . SER B 1 30 ? -9.391 -4.777 -22.625 1 96.25 30 SER B O 1
ATOM 2480 N N . LEU B 1 31 ? -8.203 -5.559 -20.875 1 95.38 31 LEU B N 1
ATOM 2481 C CA . LEU B 1 31 ? -9.391 -6.016 -20.172 1 95.38 31 LEU B CA 1
ATOM 2482 C C . LEU B 1 31 ? -10.25 -4.836 -19.734 1 95.38 31 LEU B C 1
ATOM 2484 O O . LEU B 1 31 ? -11.422 -5.008 -19.391 1 95.38 31 LEU B O 1
ATOM 2488 N N . GLY B 1 32 ? -9.656 -3.619 -19.562 1 94.75 32 GLY B N 1
ATOM 2489 C CA . GLY B 1 32 ? -10.398 -2.418 -19.219 1 94.75 32 GLY B CA 1
ATOM 2490 C C . GLY B 1 32 ? -10.688 -2.307 -17.734 1 94.75 32 GLY B C 1
ATOM 2491 O O . GLY B 1 32 ? -11.57 -1.552 -17.328 1 94.75 32 GLY B O 1
ATOM 2492 N N . ASP B 1 33 ? -10.039 -3.109 -16.953 1 96.19 33 ASP B N 1
ATOM 2493 C CA . ASP B 1 33 ? -10.195 -3.041 -15.508 1 96.19 33 ASP B CA 1
ATOM 2494 C C . ASP B 1 33 ? -9.422 -1.859 -14.93 1 96.19 33 ASP B C 1
ATOM 2496 O O . ASP B 1 33 ? -8.203 -1.775 -15.078 1 96.19 33 ASP B O 1
ATOM 2500 N N . PRO B 1 34 ? -10.062 -0.96 -14.227 1 93.31 34 PRO B N 1
ATOM 2501 C CA . PRO B 1 34 ? -9.391 0.246 -13.742 1 93.31 34 PRO B CA 1
ATOM 2502 C C . PRO B 1 34 ? -8.328 -0.057 -12.688 1 93.31 34 PRO B C 1
ATOM 2504 O O . PRO B 1 34 ? -7.418 0.752 -12.477 1 93.31 34 PRO B O 1
ATOM 2507 N N . LEU B 1 35 ? -8.375 -1.161 -12.031 1 95.31 35 LEU B N 1
ATOM 2508 C CA . LEU B 1 35 ? -7.387 -1.526 -11.031 1 95.31 35 LEU B CA 1
ATOM 2509 C C . LEU B 1 35 ? -6.023 -1.768 -11.672 1 95.31 35 LEU B C 1
ATOM 2511 O O . LEU B 1 35 ? -4.988 -1.493 -11.062 1 95.31 35 LEU B O 1
ATOM 2515 N N . ALA B 1 36 ? -6.055 -2.254 -12.852 1 95.31 36 ALA B N 1
ATOM 2516 C CA . ALA B 1 36 ? -4.844 -2.773 -13.484 1 95.31 36 ALA B CA 1
ATOM 2517 C C . ALA B 1 36 ? -3.77 -1.692 -13.578 1 95.31 36 ALA B C 1
ATOM 2519 O O . ALA B 1 36 ? -2.59 -1.955 -13.328 1 95.31 36 ALA B O 1
ATOM 2520 N N . HIS B 1 37 ? -4.191 -0.415 -13.797 1 90.81 37 HIS B N 1
ATOM 2521 C CA . HIS B 1 37 ? -3.223 0.656 -14 1 90.81 37 HIS B CA 1
ATOM 2522 C C . HIS B 1 37 ? -2.885 1.354 -12.688 1 90.81 37 HIS B C 1
ATOM 2524 O O . HIS B 1 37 ? -1.78 1.879 -12.523 1 90.81 37 HIS B O 1
ATOM 2530 N N . VAL B 1 38 ? -3.801 1.32 -11.812 1 91.75 38 VAL B N 1
ATOM 2531 C CA . VAL B 1 38 ? -3.674 2.18 -10.641 1 91.75 38 VAL B CA 1
ATOM 2532 C C . VAL B 1 38 ? -3.221 1.353 -9.438 1 91.75 38 VAL B C 1
ATOM 2534 O O . VAL B 1 38 ? -2.41 1.812 -8.633 1 91.75 38 VAL B O 1
ATOM 2537 N N . LYS B 1 39 ? -3.754 0.18 -9.328 1 95.75 39 LYS B N 1
ATOM 2538 C CA . LYS B 1 39 ? -3.443 -0.73 -8.227 1 95.75 39 LYS B CA 1
ATOM 2539 C C . LYS B 1 39 ? -3.203 -2.148 -8.742 1 95.75 39 LYS B C 1
ATOM 2541 O O . LYS B 1 39 ? -4.016 -3.045 -8.5 1 95.75 39 LYS B O 1
ATOM 2546 N N . PRO B 1 40 ? -2.053 -2.318 -9.32 1 97.25 40 PRO B N 1
ATOM 2547 C CA . PRO B 1 40 ? -1.802 -3.596 -9.992 1 97.25 40 PRO B CA 1
ATOM 2548 C C . PRO B 1 40 ? -1.926 -4.793 -9.055 1 97.25 40 PRO B C 1
ATOM 2550 O O . PRO B 1 40 ? -2.426 -5.848 -9.453 1 97.25 40 PRO B O 1
ATOM 2553 N N . LEU B 1 41 ? -1.432 -4.688 -7.84 1 97.75 41 LEU B N 1
ATOM 2554 C CA . LEU B 1 41 ? -1.526 -5.809 -6.91 1 97.75 41 LEU B CA 1
ATOM 2555 C C . LEU B 1 41 ? -2.982 -6.129 -6.594 1 97.75 41 LEU B C 1
ATOM 2557 O O . LEU B 1 41 ? -3.371 -7.297 -6.555 1 97.75 41 LEU B O 1
ATOM 2561 N N . ASP B 1 42 ? -3.783 -5.102 -6.402 1 97.38 42 ASP B N 1
ATOM 2562 C CA . ASP B 1 42 ? -5.199 -5.312 -6.113 1 97.38 42 ASP B CA 1
ATOM 2563 C C . ASP B 1 42 ? -5.934 -5.859 -7.332 1 97.38 42 ASP B C 1
ATOM 2565 O O . ASP B 1 42 ? -6.879 -6.641 -7.195 1 97.38 42 ASP B O 1
ATOM 2569 N N . PHE B 1 43 ? -5.516 -5.441 -8.461 1 98.12 43 PHE B N 1
ATOM 2570 C CA . PHE B 1 43 ? -6.051 -6.047 -9.68 1 98.12 43 PHE B CA 1
ATOM 2571 C C . PHE B 1 43 ? -5.82 -7.551 -9.68 1 98.12 43 PHE B C 1
ATOM 2573 O O . PHE B 1 43 ? -6.75 -8.328 -9.898 1 98.12 43 PHE B O 1
ATOM 2580 N N . ILE B 1 44 ? -4.613 -7.914 -9.438 1 98.19 44 ILE B N 1
ATOM 2581 C CA . ILE B 1 44 ? -4.219 -9.32 -9.445 1 98.19 44 ILE B CA 1
ATOM 2582 C C . ILE B 1 44 ? -5.07 -10.094 -8.445 1 98.19 44 ILE B C 1
ATOM 2584 O O . ILE B 1 44 ? -5.66 -11.125 -8.789 1 98.19 44 ILE B O 1
ATOM 2588 N N . LYS B 1 45 ? -5.137 -9.609 -7.25 1 97.19 45 LYS B N 1
ATOM 2589 C CA . LYS B 1 45 ? -5.891 -10.297 -6.207 1 97.19 45 LYS B CA 1
ATOM 2590 C C . LYS B 1 45 ? -7.359 -10.445 -6.594 1 97.19 45 LYS B C 1
ATOM 2592 O O . LYS B 1 45 ? -7.918 -11.539 -6.527 1 97.19 45 LYS B O 1
ATOM 2597 N N . THR B 1 46 ? -7.941 -9.352 -7.047 1 96.75 46 THR B N 1
ATOM 2598 C CA . THR B 1 46 ? -9.352 -9.352 -7.414 1 96.75 46 THR B CA 1
ATOM 2599 C C . THR B 1 46 ? -9.617 -10.312 -8.57 1 96.75 46 THR B C 1
ATOM 2601 O O . THR B 1 46 ? -10.562 -11.102 -8.523 1 96.75 46 THR B O 1
ATOM 2604 N N . TYR B 1 47 ? -8.758 -10.266 -9.547 1 97.12 47 TYR B N 1
ATOM 2605 C CA . TYR B 1 47 ? -8.906 -11.148 -10.703 1 97.12 47 TYR B CA 1
ATOM 2606 C C . TYR B 1 47 ? -8.82 -12.609 -10.281 1 97.12 47 TYR B C 1
ATOM 2608 O O . TYR B 1 47 ? -9.633 -13.438 -10.719 1 97.12 47 TYR B O 1
ATOM 2616 N N . LEU B 1 48 ? -7.863 -12.945 -9.469 1 96.31 48 LEU B N 1
ATOM 2617 C CA . LEU B 1 48 ? -7.699 -14.32 -9.016 1 96.31 48 LEU B CA 1
ATOM 2618 C C . LEU B 1 48 ? -8.898 -14.758 -8.18 1 96.31 48 LEU B C 1
ATOM 2620 O O . LEU B 1 48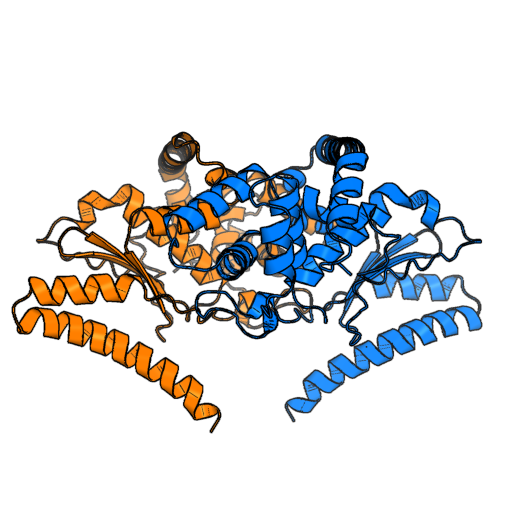 ? -9.391 -15.883 -8.336 1 96.31 48 LEU B O 1
ATOM 2624 N N . TYR B 1 49 ? -9.414 -13.898 -7.359 1 94 49 TYR B N 1
ATOM 2625 C CA . TYR B 1 49 ? -10.578 -14.227 -6.555 1 94 49 TYR B CA 1
ATOM 2626 C C . TYR B 1 49 ? -11.797 -14.484 -7.438 1 94 49 TYR B C 1
ATOM 2628 O O . TYR B 1 49 ? -12.656 -15.305 -7.102 1 94 49 TYR B O 1
ATOM 2636 N N . GLU B 1 50 ? -11.836 -13.859 -8.531 1 94.56 50 GLU B N 1
ATOM 2637 C CA . GLU B 1 50 ? -12.984 -13.969 -9.43 1 94.56 50 GLU B CA 1
ATOM 2638 C C . GLU B 1 50 ? -12.883 -15.203 -10.312 1 94.56 50 GLU B C 1
ATOM 2640 O O . GLU B 1 50 ? -13.906 -15.75 -10.75 1 94.56 50 GLU B O 1
ATOM 2645 N N . HIS B 1 51 ? -11.648 -15.68 -10.539 1 94.06 51 HIS B N 1
ATOM 2646 C CA . HIS B 1 51 ? -11.5 -16.656 -11.609 1 94.06 51 HIS B CA 1
ATOM 2647 C C . HIS B 1 51 ? -10.852 -17.938 -11.109 1 94.06 51 HIS B C 1
ATOM 2649 O O . HIS B 1 51 ? -10.742 -18.922 -11.852 1 94.06 51 HIS B O 1
ATOM 2655 N N . ALA B 1 52 ? -10.414 -17.953 -9.883 1 91.88 52 ALA B N 1
ATOM 2656 C CA . ALA B 1 52 ? -9.797 -19.141 -9.273 1 91.88 52 ALA B CA 1
ATOM 2657 C C . ALA B 1 52 ? -10.195 -19.266 -7.809 1 91.88 52 ALA B C 1
ATOM 2659 O O . ALA B 1 52 ? -10.844 -18.375 -7.25 1 91.88 52 ALA B O 1
ATOM 2660 N N . ASN B 1 53 ? -9.938 -20.422 -7.258 1 88.94 53 ASN B N 1
ATOM 2661 C CA . ASN B 1 53 ? -10.062 -20.641 -5.82 1 88.94 53 ASN B CA 1
ATOM 2662 C C . ASN B 1 53 ? -8.773 -20.281 -5.09 1 88.94 53 ASN B C 1
ATOM 2664 O O . ASN B 1 53 ? -7.812 -21.062 -5.113 1 88.94 53 ASN B O 1
ATOM 2668 N N . VAL B 1 54 ? -8.852 -19.188 -4.402 1 92.44 54 VAL B N 1
ATOM 2669 C CA . VAL B 1 54 ? -7.637 -18.688 -3.771 1 92.44 54 VAL B CA 1
ATOM 2670 C C . VAL B 1 54 ? -7.582 -19.141 -2.314 1 92.44 54 VAL B C 1
ATOM 2672 O O . VAL B 1 54 ? -8.57 -19.016 -1.582 1 92.44 54 VAL B O 1
ATOM 2675 N N . LEU B 1 55 ? -6.43 -19.625 -1.94 1 87.69 55 LEU B N 1
ATOM 2676 C CA . LEU B 1 55 ? -6.137 -20.047 -0.573 1 87.69 55 LEU B CA 1
ATOM 2677 C C . LEU B 1 55 ? -4.957 -19.266 -0.005 1 87.69 55 LEU B C 1
ATOM 2679 O O . LEU B 1 55 ? -3.896 -19.188 -0.628 1 87.69 55 LEU B O 1
ATOM 2683 N N . GLN B 1 56 ? -5.223 -18.656 1.113 1 89.88 56 GLN B N 1
ATOM 2684 C CA . GLN B 1 56 ? -4.156 -17.984 1.842 1 89.88 56 GLN B CA 1
ATOM 2685 C C . GLN B 1 56 ? -3.955 -18.594 3.225 1 89.88 56 GLN B C 1
ATOM 2687 O O . GLN B 1 56 ? -4.891 -18.656 4.023 1 89.88 56 GLN B O 1
ATOM 2692 N N . PHE B 1 57 ? -2.777 -19.031 3.479 1 83.56 57 PHE B N 1
ATOM 2693 C CA . PHE B 1 57 ? -2.422 -19.5 4.812 1 83.56 57 PHE B CA 1
ATOM 2694 C C . PHE B 1 57 ? -0.914 -19.672 4.938 1 83.56 57 PHE B C 1
ATOM 2696 O O . PHE B 1 57 ? -0.221 -19.875 3.938 1 83.56 57 PHE B O 1
ATOM 2703 N N . PRO B 1 58 ? -0.402 -19.625 6.164 1 82.94 58 PRO B N 1
ATOM 2704 C CA . PRO B 1 58 ? 1.048 -19.672 6.367 1 82.94 58 PRO B CA 1
ATOM 2705 C C . PRO B 1 58 ? 1.602 -21.094 6.32 1 82.94 58 PRO B C 1
ATOM 2707 O O . PRO B 1 58 ? 0.999 -22.016 6.883 1 82.94 58 PRO B O 1
ATOM 2710 N N . ILE B 1 59 ? 2.633 -21.219 5.551 1 75.81 59 ILE B N 1
ATOM 2711 C CA . ILE B 1 59 ? 3.465 -22.422 5.559 1 75.81 59 ILE B CA 1
ATOM 2712 C C . ILE B 1 59 ? 4.895 -22.047 5.949 1 75.81 59 ILE B C 1
ATOM 2714 O O . ILE B 1 59 ? 5.531 -21.219 5.289 1 75.81 59 ILE B O 1
ATOM 2718 N N . GLN B 1 60 ? 5.301 -22.703 7.02 1 75.94 60 GLN B N 1
ATOM 2719 C CA . GLN B 1 60 ? 6.625 -22.359 7.531 1 75.94 60 GLN B CA 1
ATOM 2720 C C . GLN B 1 60 ? 7.723 -23.016 6.691 1 75.94 60 GLN B C 1
ATOM 2722 O O . GLN B 1 60 ? 8.352 -23.984 7.117 1 75.94 60 GLN B O 1
ATOM 2727 N N . HIS B 1 61 ? 7.879 -22.562 5.57 1 72.19 61 HIS B N 1
ATOM 2728 C CA . HIS B 1 61 ? 8.93 -22.953 4.637 1 72.19 61 HIS B CA 1
ATOM 2729 C C . HIS B 1 61 ? 9.5 -21.75 3.902 1 72.19 61 HIS B C 1
ATOM 2731 O O . HIS B 1 61 ? 8.82 -21.141 3.068 1 72.19 61 HIS B O 1
ATOM 2737 N N . ALA B 1 62 ? 10.648 -21.469 4.141 1 71 62 ALA B N 1
ATOM 2738 C CA . ALA B 1 62 ? 11.273 -20.219 3.729 1 71 62 ALA B CA 1
ATOM 2739 C C . ALA B 1 62 ? 11.344 -20.109 2.209 1 71 62 ALA B C 1
ATOM 2741 O O . ALA B 1 62 ? 11.281 -19.016 1.653 1 71 62 ALA B O 1
ATOM 2742 N N . ASP B 1 63 ? 11.344 -21.234 1.518 1 74.31 63 ASP B N 1
ATOM 2743 C CA . ASP B 1 63 ? 11.57 -21.188 0.075 1 74.31 63 ASP B CA 1
ATOM 2744 C C . ASP B 1 63 ? 10.266 -21.391 -0.688 1 74.31 63 ASP B C 1
ATOM 2746 O O . ASP B 1 63 ? 10.258 -21.438 -1.921 1 74.31 63 ASP B O 1
ATOM 2750 N N . TYR B 1 64 ? 9.227 -21.5 0.069 1 78.81 64 TYR B N 1
ATOM 2751 C CA . TYR B 1 64 ? 7.938 -21.703 -0.574 1 78.81 64 TYR B CA 1
ATOM 2752 C C . TYR B 1 64 ? 7.117 -20.422 -0.568 1 78.81 64 TYR B C 1
ATOM 2754 O O . TYR B 1 64 ? 6.836 -19.859 0.494 1 78.81 64 TYR B O 1
ATOM 2762 N N . GLY B 1 65 ? 6.711 -19.984 -1.733 1 83.75 65 GLY B N 1
ATOM 2763 C CA . GLY B 1 65 ? 5.953 -18.734 -1.84 1 83.75 65 GLY B CA 1
ATOM 2764 C C . GLY B 1 65 ? 4.496 -18.969 -2.195 1 83.75 65 GLY B C 1
ATOM 2765 O O . GLY B 1 65 ? 3.615 -18.266 -1.69 1 83.75 65 GLY B O 1
ATOM 2766 N N . GLY B 1 66 ? 4.23 -19.875 -3.029 1 85 66 GLY B N 1
ATOM 2767 C CA . GLY B 1 66 ? 2.891 -20.156 -3.514 1 85 66 GLY B CA 1
ATOM 2768 C C . GLY B 1 66 ? 2.861 -21.188 -4.633 1 85 66 GLY B C 1
ATOM 2769 O O . GLY B 1 66 ? 3.893 -21.766 -4.973 1 85 66 GLY B O 1
ATOM 2770 N N . LEU B 1 67 ? 1.645 -21.484 -5.047 1 82.5 67 LEU B N 1
ATOM 2771 C CA . LEU B 1 67 ? 1.504 -22.438 -6.141 1 82.5 67 LEU B CA 1
ATOM 2772 C C . LEU B 1 67 ? 0.165 -22.266 -6.848 1 82.5 67 LEU B C 1
ATOM 2774 O O . LEU B 1 67 ? -0.788 -21.734 -6.262 1 82.5 67 LEU B O 1
ATOM 2778 N N . VAL B 1 68 ? 0.182 -22.609 -8.094 1 84.94 68 VAL B N 1
ATOM 2779 C CA . VAL B 1 68 ? -1.044 -22.719 -8.875 1 84.94 68 VAL B CA 1
ATOM 2780 C C . VAL B 1 68 ? -1.243 -24.172 -9.312 1 84.94 68 VAL B C 1
ATOM 2782 O O . VAL B 1 68 ? -0.292 -24.844 -9.734 1 84.94 68 VAL B O 1
ATOM 2785 N N . TYR B 1 69 ? -2.463 -24.625 -9.148 1 77.5 69 TYR B N 1
ATOM 2786 C CA . TYR B 1 69 ? -2.717 -25.984 -9.602 1 77.5 69 TYR B CA 1
ATOM 2787 C C . TYR B 1 69 ? -4.148 -26.141 -10.102 1 77.5 69 TYR B C 1
ATOM 2789 O O . TYR B 1 69 ? -5 -25.297 -9.82 1 77.5 69 TYR B O 1
ATOM 2797 N N . TYR B 1 70 ? -4.293 -27.109 -10.922 1 78.44 70 TYR B N 1
ATOM 2798 C CA . TYR B 1 70 ? -5.594 -27.453 -11.492 1 78.44 70 TYR B CA 1
ATOM 2799 C C . TYR B 1 70 ? -6.102 -28.766 -10.93 1 78.44 70 TYR B C 1
ATOM 2801 O O . TYR B 1 70 ? -5.355 -29.75 -10.859 1 78.44 70 TYR B O 1
ATOM 2809 N N . TYR B 1 71 ? -7.352 -28.656 -10.461 1 71.12 71 TYR B N 1
ATOM 2810 C CA . TYR B 1 71 ? -7.938 -29.859 -9.859 1 71.12 71 TYR B CA 1
ATOM 2811 C C . TYR B 1 71 ? -9.438 -29.922 -10.117 1 71.12 71 TYR B C 1
ATOM 2813 O O . TYR B 1 71 ? -10.172 -28.984 -9.781 1 71.12 71 TYR B O 1
ATOM 2821 N N . ASN B 1 72 ? -9.828 -31 -10.711 1 72.12 72 ASN B N 1
ATOM 2822 C CA . ASN B 1 72 ? -11.242 -31.297 -10.922 1 72.12 72 ASN B CA 1
ATOM 2823 C C . ASN B 1 72 ? -11.961 -30.141 -11.609 1 72.12 72 ASN B C 1
ATOM 2825 O O . ASN B 1 72 ? -13 -29.688 -11.125 1 72.12 72 ASN B O 1
ATOM 2829 N N . GLY B 1 73 ? -11.359 -29.562 -12.578 1 75.88 73 GLY B N 1
ATOM 2830 C CA . GLY B 1 73 ? -12.031 -28.578 -13.406 1 75.88 73 GLY B CA 1
ATOM 2831 C C . GLY B 1 73 ? -11.859 -27.156 -12.906 1 75.88 73 GLY B C 1
ATOM 2832 O O . GLY B 1 73 ? -12.312 -26.203 -13.547 1 75.88 73 GLY B O 1
ATOM 2833 N N . ASP B 1 74 ? -11.117 -27.109 -11.75 1 81.88 74 ASP B N 1
ATOM 2834 C CA . ASP B 1 74 ? -10.977 -25.781 -11.172 1 81.88 74 ASP B CA 1
ATOM 2835 C C . ASP B 1 74 ? -9.508 -25.422 -10.938 1 81.88 74 ASP B C 1
ATOM 2837 O O . ASP B 1 74 ? -8.68 -26.312 -10.742 1 81.88 74 ASP B O 1
ATOM 2841 N N . TYR B 1 75 ? -9.305 -24.203 -11.016 1 86.5 75 TYR B N 1
ATOM 2842 C CA . TYR B 1 75 ? -7.969 -23.703 -10.688 1 86.5 75 TYR B CA 1
ATOM 2843 C C . TYR B 1 75 ? -7.895 -23.281 -9.227 1 86.5 75 TYR B C 1
ATOM 2845 O O . TYR B 1 75 ? -8.828 -22.672 -8.703 1 86.5 75 TYR B O 1
ATOM 2853 N N . TYR B 1 76 ? -6.746 -23.625 -8.625 1 84.69 76 TYR B N 1
ATOM 2854 C CA . TYR B 1 76 ? -6.453 -23.219 -7.258 1 84.69 76 TYR B CA 1
ATOM 2855 C C . TYR B 1 76 ? -5.137 -22.453 -7.184 1 84.69 76 TYR B C 1
ATOM 2857 O O . TYR B 1 76 ? -4.172 -22.797 -7.875 1 84.69 76 TYR B O 1
ATOM 2865 N N . VAL B 1 77 ? -5.168 -21.438 -6.406 1 90.44 77 VAL B N 1
ATOM 2866 C CA . VAL B 1 77 ? -3.969 -20.656 -6.164 1 90.44 77 VAL B CA 1
ATOM 2867 C C . VAL B 1 77 ? -3.705 -20.562 -4.664 1 90.44 77 VAL B C 1
ATOM 2869 O O . VAL B 1 77 ? -4.582 -20.156 -3.895 1 90.44 77 VAL B O 1
ATOM 2872 N N . HIS B 1 78 ? -2.551 -20.953 -4.254 1 87.44 78 HIS B N 1
ATOM 2873 C CA . HIS B 1 78 ? -2.156 -20.812 -2.855 1 87.44 78 HIS B CA 1
ATOM 2874 C C . HIS B 1 78 ? -1.065 -19.75 -2.703 1 87.44 78 HIS B C 1
ATOM 2876 O O . HIS B 1 78 ? -0.113 -19.719 -3.486 1 87.44 78 HIS B O 1
ATOM 2882 N N . ILE B 1 79 ? -1.268 -18.906 -1.752 1 91.94 79 ILE B N 1
ATOM 2883 C CA . ILE B 1 79 ? -0.264 -17.922 -1.389 1 91.94 79 ILE B CA 1
ATOM 2884 C C . ILE B 1 79 ? 0.225 -18.172 0.035 1 91.94 79 ILE B C 1
ATOM 2886 O O . ILE B 1 79 ? -0.577 -18.25 0.97 1 91.94 79 ILE B O 1
ATOM 2890 N N . ASN B 1 80 ? 1.528 -18.312 0.247 1 87.25 80 ASN B N 1
ATOM 2891 C CA . ASN B 1 80 ? 2.117 -18.547 1.562 1 87.25 80 ASN B CA 1
ATOM 2892 C C . ASN B 1 80 ? 2.24 -17.234 2.354 1 87.25 80 ASN B C 1
ATOM 2894 O O . ASN B 1 80 ? 3.15 -16.453 2.113 1 87.25 80 ASN B O 1
ATOM 2898 N N . THR B 1 81 ? 1.451 -17.094 3.377 1 91.38 81 THR B N 1
ATOM 2899 C CA . THR B 1 81 ? 1.365 -15.828 4.113 1 91.38 81 THR B CA 1
ATOM 2900 C C . THR B 1 81 ? 2.379 -15.805 5.254 1 91.38 81 THR B C 1
ATOM 2902 O O . THR B 1 81 ? 2.387 -14.867 6.059 1 91.38 81 THR B O 1
ATOM 2905 N N . ALA B 1 82 ? 3.24 -16.844 5.309 1 87.38 82 ALA B N 1
ATOM 2906 C CA . ALA B 1 82 ? 4.348 -16.844 6.262 1 87.38 82 ALA B CA 1
ATOM 2907 C C . ALA B 1 82 ? 5.57 -16.141 5.684 1 87.38 82 ALA B C 1
ATOM 2909 O O . ALA B 1 82 ? 6.531 -15.859 6.406 1 87.38 82 ALA B O 1
ATOM 2910 N N . GLN B 1 83 ? 5.5 -15.859 4.434 1 90.69 83 GLN B N 1
ATOM 2911 C CA . GLN B 1 83 ? 6.555 -15.047 3.832 1 90.69 83 GLN B CA 1
ATOM 2912 C C . GLN B 1 83 ? 6.426 -13.586 4.242 1 90.69 83 GLN B C 1
ATOM 2914 O O . GLN B 1 83 ? 5.32 -13.102 4.504 1 90.69 83 GLN B O 1
ATOM 2919 N N . PRO B 1 84 ? 7.645 -12.883 4.324 1 94.75 84 PRO B N 1
ATOM 2920 C CA . PRO B 1 84 ? 7.52 -11.438 4.516 1 94.75 84 PRO B CA 1
ATOM 2921 C C . PRO B 1 84 ? 6.594 -10.789 3.492 1 94.75 84 PRO B C 1
ATOM 2923 O O . PRO B 1 84 ? 6.512 -11.242 2.348 1 94.75 84 PRO B O 1
ATOM 2926 N N . ARG B 1 85 ? 5.895 -9.727 3.826 1 96.44 85 ARG B N 1
ATOM 2927 C CA . ARG B 1 85 ? 4.887 -9.07 2.998 1 96.44 85 ARG B CA 1
ATOM 2928 C C . ARG B 1 85 ? 5.453 -8.695 1.634 1 96.44 85 ARG B C 1
ATOM 2930 O O . ARG B 1 85 ? 4.773 -8.828 0.615 1 96.44 85 ARG B O 1
ATOM 2937 N N . ILE B 1 86 ? 6.68 -8.25 1.573 1 96.88 86 ILE B N 1
ATOM 2938 C CA . ILE B 1 86 ? 7.285 -7.855 0.306 1 96.88 86 ILE B CA 1
ATOM 2939 C C . ILE B 1 86 ? 7.383 -9.07 -0.617 1 96.88 86 ILE B C 1
ATOM 2941 O O . ILE B 1 86 ? 7.16 -8.961 -1.825 1 96.88 86 ILE B O 1
ATOM 2945 N N . TYR B 1 87 ? 7.625 -10.203 -0.084 1 94.5 87 TYR B N 1
ATOM 2946 C CA . TYR B 1 87 ? 7.695 -11.43 -0.875 1 94.5 87 TYR B CA 1
ATOM 2947 C C . TYR B 1 87 ? 6.301 -11.938 -1.221 1 94.5 87 TYR B C 1
ATOM 2949 O O . TYR B 1 87 ? 6.07 -12.43 -2.328 1 94.5 87 TYR B O 1
ATOM 2957 N N . GLU B 1 88 ? 5.453 -11.836 -0.276 1 96 88 GLU B N 1
ATOM 2958 C CA . GLU B 1 88 ? 4.066 -12.211 -0.522 1 96 88 GLU B CA 1
ATOM 2959 C C . GLU B 1 88 ? 3.48 -11.43 -1.694 1 96 88 GLU B C 1
ATOM 2961 O O . GLU B 1 88 ? 2.857 -12.008 -2.586 1 96 88 GLU B O 1
ATOM 2966 N N . ASN B 1 89 ? 3.688 -10.07 -1.698 1 97.69 89 ASN B N 1
ATOM 2967 C CA . ASN B 1 89 ? 3.211 -9.211 -2.781 1 97.69 89 ASN B CA 1
ATOM 2968 C C . ASN B 1 89 ? 3.762 -9.664 -4.133 1 97.69 89 ASN B C 1
ATOM 2970 O O . ASN B 1 89 ? 3.021 -9.742 -5.113 1 97.69 89 ASN B O 1
ATOM 2974 N N . PHE B 1 90 ? 5.043 -9.977 -4.121 1 96.81 90 PHE B N 1
ATOM 2975 C CA . PHE B 1 90 ? 5.715 -10.414 -5.34 1 96.81 90 PHE B CA 1
ATOM 2976 C C . PHE B 1 90 ? 5.156 -11.75 -5.812 1 96.81 90 PHE B C 1
ATOM 2978 O O . PHE B 1 90 ? 4.98 -11.969 -7.012 1 96.81 90 PHE B O 1
ATOM 2985 N N . MET B 1 91 ? 4.793 -12.609 -4.863 1 94.69 91 MET B N 1
ATOM 2986 C CA . MET B 1 91 ? 4.305 -13.945 -5.176 1 94.69 91 MET B CA 1
ATOM 2987 C C . MET B 1 91 ? 2.896 -13.883 -5.762 1 94.69 91 MET B C 1
ATOM 2989 O O . MET B 1 91 ? 2.545 -14.688 -6.629 1 94.69 91 MET B O 1
ATOM 2993 N N . TRP B 1 92 ? 2.127 -12.953 -5.32 1 96.75 92 TRP B N 1
ATOM 2994 C CA . TRP B 1 92 ? 0.819 -12.758 -5.934 1 96.75 92 TRP B CA 1
ATOM 2995 C C . TRP B 1 92 ? 0.95 -12.555 -7.441 1 96.75 92 TRP B C 1
ATOM 2997 O O . TRP B 1 92 ? 0.244 -13.195 -8.227 1 96.75 92 TRP B O 1
ATOM 3007 N N . ALA B 1 93 ? 1.859 -11.727 -7.789 1 96.94 93 ALA B N 1
ATOM 3008 C CA . ALA B 1 93 ? 2.059 -11.43 -9.203 1 96.94 93 ALA B CA 1
ATOM 3009 C C . ALA B 1 93 ? 2.662 -12.617 -9.945 1 96.94 93 ALA B C 1
ATOM 3011 O O . ALA B 1 93 ? 2.264 -12.93 -11.07 1 96.94 93 ALA B O 1
ATOM 3012 N N . HIS B 1 94 ? 3.549 -13.289 -9.297 1 94 94 HIS B N 1
ATO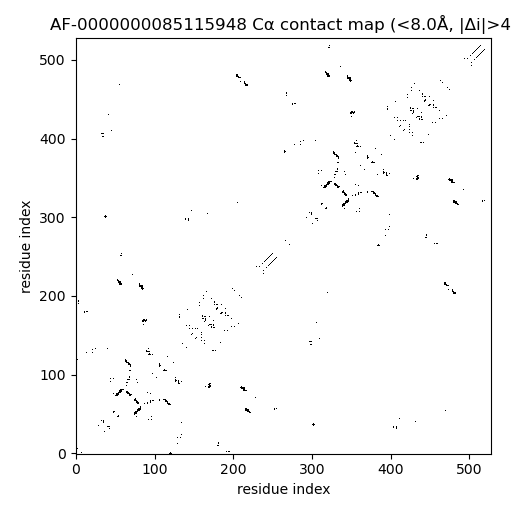M 3013 C CA . HIS B 1 94 ? 4.207 -14.461 -9.852 1 94 94 HIS B CA 1
ATOM 3014 C C . HIS B 1 94 ? 3.197 -15.562 -10.156 1 94 94 HIS B C 1
ATOM 3016 O O . HIS B 1 94 ? 3.158 -16.078 -11.281 1 94 94 HIS B O 1
ATOM 3022 N N . GLU B 1 95 ? 2.357 -15.859 -9.148 1 92.62 95 GLU B N 1
ATOM 3023 C CA . GLU B 1 95 ? 1.354 -16.906 -9.328 1 92.62 95 GLU B CA 1
ATOM 3024 C C . GLU B 1 95 ? 0.277 -16.469 -10.32 1 92.62 95 GLU B C 1
ATOM 3026 O O . GLU B 1 95 ? -0.266 -17.297 -11.055 1 92.62 95 GLU B O 1
ATOM 3031 N N . PHE B 1 96 ? 0.026 -15.219 -10.398 1 96.31 96 PHE B N 1
ATOM 3032 C CA . PHE B 1 96 ? -0.917 -14.688 -11.375 1 96.31 96 PHE B CA 1
ATOM 3033 C C . PHE B 1 96 ? -0.437 -14.969 -12.797 1 96.31 96 PHE B C 1
ATOM 3035 O O . PHE B 1 96 ? -1.23 -15.336 -13.664 1 96.31 96 PHE B O 1
ATOM 3042 N N . TYR B 1 97 ? 0.836 -14.734 -13.023 1 94.31 97 TYR B N 1
ATOM 3043 C CA . TYR B 1 97 ? 1.395 -15.031 -14.336 1 94.31 97 TYR B CA 1
ATOM 3044 C C . TYR B 1 97 ? 1.131 -16.469 -14.727 1 94.31 97 TYR B C 1
ATOM 3046 O O . TYR B 1 97 ? 0.7 -16.75 -15.852 1 94.31 97 TYR B O 1
ATOM 3054 N N . HIS B 1 98 ? 1.367 -17.391 -13.812 1 90.12 98 HIS B N 1
ATOM 3055 C CA . HIS B 1 98 ? 1.135 -18.797 -14.086 1 90.12 98 HIS B CA 1
ATOM 3056 C C . HIS B 1 98 ? -0.336 -19.078 -14.383 1 90.12 98 HIS B C 1
ATOM 3058 O O . HIS B 1 98 ? -0.659 -19.828 -15.305 1 90.12 98 HIS B O 1
ATOM 3064 N N . PHE B 1 99 ? -1.154 -18.5 -13.688 1 92.31 99 PHE B N 1
ATOM 3065 C CA . PHE B 1 99 ? -2.59 -18.703 -13.867 1 92.31 99 PHE B CA 1
ATOM 3066 C C . PHE B 1 99 ? -3.061 -18.078 -15.18 1 92.31 99 PHE B C 1
ATOM 3068 O O . PHE B 1 99 ? -3.795 -18.719 -15.938 1 92.31 99 PHE B O 1
ATOM 3075 N N . PHE B 1 100 ? -2.656 -16.859 -15.477 1 93.88 100 PHE B N 1
ATOM 3076 C CA . PHE B 1 100 ? -3.209 -16.062 -16.578 1 93.88 100 PHE B CA 1
ATOM 3077 C C . PHE B 1 100 ? -2.584 -16.484 -17.906 1 93.88 100 PHE B C 1
ATOM 3079 O O . PHE B 1 100 ? -3.277 -16.578 -18.922 1 93.88 100 PHE B O 1
ATOM 3086 N N . PHE B 1 101 ? -1.341 -16.797 -17.906 1 90.94 101 PHE B N 1
ATOM 3087 C CA . PHE B 1 101 ? -0.653 -17 -19.188 1 90.94 101 PHE B CA 1
ATOM 3088 C C . PHE B 1 101 ? -0.301 -18.469 -19.375 1 90.94 101 PHE B C 1
ATOM 3090 O O . PHE B 1 101 ? -0.136 -18.922 -20.516 1 90.94 101 PHE B O 1
ATOM 3097 N N . ASP B 1 102 ? -0.225 -19.234 -18.297 1 85.06 102 ASP B N 1
ATOM 3098 C CA . ASP B 1 102 ? 0.209 -20.625 -18.406 1 85.06 102 ASP B CA 1
ATOM 3099 C C . ASP B 1 102 ? -0.939 -21.578 -18.109 1 85.06 102 ASP B C 1
ATOM 3101 O O . ASP B 1 102 ? -0.712 -22.766 -17.844 1 85.06 102 ASP B O 1
ATOM 3105 N N . LYS B 1 103 ? -2.088 -21.141 -18.031 1 80.38 103 LYS B N 1
ATOM 3106 C CA . LYS B 1 103 ? -3.232 -21.906 -17.547 1 80.38 103 LYS B CA 1
ATOM 3107 C C . LYS B 1 103 ? -3.383 -23.219 -18.328 1 80.38 103 LYS B C 1
ATOM 3109 O O . LYS B 1 103 ? -3.711 -24.25 -17.766 1 80.38 103 LYS B O 1
ATOM 3114 N N . GLU B 1 104 ? -3.193 -23.156 -19.578 1 79.12 104 GLU B N 1
ATOM 3115 C CA . GLU B 1 104 ? -3.373 -24.359 -20.406 1 79.12 104 GLU B CA 1
ATOM 3116 C C . GLU B 1 104 ? -2.324 -25.406 -20.078 1 79.12 104 GLU B C 1
ATOM 3118 O O . GLU B 1 104 ? -2.611 -26.609 -20.109 1 79.12 104 GLU B O 1
ATOM 3123 N N . LYS B 1 105 ? -1.163 -24.969 -19.719 1 76.5 105 LYS B N 1
ATOM 3124 C CA . LYS B 1 105 ? -0.083 -25.875 -19.359 1 76.5 105 LYS B CA 1
ATOM 3125 C C . LYS B 1 105 ? -0.361 -26.562 -18.016 1 76.5 105 LYS B C 1
ATOM 3127 O O . LYS B 1 105 ? 0.056 -27.703 -17.797 1 76.5 105 LYS B O 1
ATOM 3132 N N . ILE B 1 106 ? -1.07 -25.938 -17.234 1 74.31 106 ILE B N 1
ATOM 3133 C CA . ILE B 1 106 ? -1.358 -26.422 -15.891 1 74.31 106 ILE B CA 1
ATOM 3134 C C . ILE B 1 106 ? -2.467 -27.469 -15.938 1 74.31 106 ILE B C 1
ATOM 3136 O O . ILE B 1 106 ? -2.463 -28.422 -15.156 1 74.31 106 ILE B O 1
ATOM 3140 N N . LYS B 1 107 ? -3.402 -27.344 -16.844 1 72.88 107 LYS B N 1
ATOM 3141 C CA . LYS B 1 107 ? -4.535 -28.25 -17 1 72.88 107 LYS B CA 1
ATOM 3142 C C . LYS B 1 107 ? -4.07 -29.641 -17.438 1 72.88 107 LYS B C 1
ATOM 3144 O O . LYS B 1 107 ? -4.734 -30.641 -17.156 1 72.88 107 LYS B O 1
ATOM 3149 N N . ASN B 1 108 ? -3.012 -29.734 -18.094 1 60.28 108 ASN B N 1
ATOM 3150 C CA . ASN B 1 108 ? -2.637 -31.031 -18.641 1 60.28 108 ASN B CA 1
ATOM 3151 C C . ASN B 1 108 ? -2.408 -32.062 -17.547 1 60.28 108 ASN B C 1
ATOM 3153 O O . ASN B 1 108 ? -1.532 -31.891 -16.703 1 60.28 108 ASN B O 1
ATOM 3157 N N . PRO B 1 109 ? -3.51 -32.875 -17.266 1 53 109 PRO B N 1
ATOM 3158 C CA . PRO B 1 109 ? -3.615 -33.938 -16.25 1 53 109 PRO B CA 1
ATOM 3159 C C . PRO B 1 109 ? -2.32 -34.719 -16.094 1 53 109 PRO B C 1
ATOM 3161 O O . PRO B 1 109 ? -2.023 -35.219 -14.992 1 53 109 PRO B O 1
ATOM 3164 N N . ASP B 1 110 ? -1.803 -35.219 -17.234 1 50.44 110 ASP B N 1
ATOM 3165 C CA . ASP B 1 110 ? -0.589 -36 -17.125 1 50.44 110 ASP B CA 1
ATOM 3166 C C . ASP B 1 110 ? 0.496 -35.25 -16.359 1 50.44 110 ASP B C 1
ATOM 3168 O O . ASP B 1 110 ? 1.464 -35.844 -15.891 1 50.44 110 ASP B O 1
ATOM 3172 N N . GLN B 1 111 ? 0.249 -33.938 -16.219 1 44.03 111 GLN B N 1
ATOM 3173 C CA . GLN B 1 111 ? 1.191 -33.062 -15.539 1 44.03 111 GLN B CA 1
ATOM 3174 C C . GLN B 1 111 ? 0.576 -32.5 -14.266 1 44.03 111 GLN B C 1
ATOM 3176 O O . GLN B 1 111 ? -0.059 -31.422 -14.305 1 44.03 111 GLN B O 1
ATOM 3181 N N . ASN B 1 112 ? -0.086 -33.344 -13.5 1 41.56 112 ASN B N 1
ATOM 3182 C CA . ASN B 1 112 ? -0.405 -32.75 -12.195 1 41.56 112 ASN B CA 1
ATOM 3183 C C . ASN B 1 112 ? 0.619 -31.703 -11.781 1 41.56 112 ASN B C 1
ATOM 3185 O O . ASN B 1 112 ? 1.582 -32 -11.078 1 41.56 112 ASN B O 1
ATOM 3189 N N . PHE B 1 113 ? 0.814 -30.812 -12.703 1 42.16 113 PHE B N 1
ATOM 3190 C CA . PHE B 1 113 ? 1.929 -29.891 -12.5 1 42.16 113 PHE B CA 1
ATOM 3191 C C . PHE B 1 113 ? 1.646 -28.953 -11.336 1 42.16 113 PHE B C 1
ATOM 3193 O O . PHE B 1 113 ? 0.728 -28.141 -11.398 1 42.16 113 PHE B O 1
ATOM 3200 N N . ILE B 1 114 ? 1.654 -29.594 -10.094 1 44.47 114 ILE B N 1
ATOM 3201 C CA . ILE B 1 114 ? 1.896 -28.688 -8.984 1 44.47 114 ILE B CA 1
ATOM 3202 C C . ILE B 1 114 ? 3.145 -27.844 -9.258 1 44.47 114 ILE B C 1
ATOM 3204 O O . ILE B 1 114 ? 4.25 -28.391 -9.359 1 44.47 114 ILE B O 1
ATOM 3208 N N . MET B 1 115 ? 2.873 -26.828 -10 1 48.25 115 MET B N 1
ATOM 3209 C CA . MET B 1 115 ? 4.043 -25.969 -10.133 1 48.25 115 MET B CA 1
ATOM 3210 C C . MET B 1 115 ? 4.414 -25.344 -8.789 1 48.25 115 MET B C 1
ATOM 3212 O O . MET B 1 115 ? 3.74 -24.438 -8.312 1 48.25 115 MET B O 1
ATOM 3216 N N . ILE B 1 116 ? 5.039 -26.281 -7.98 1 46 116 ILE B N 1
ATOM 3217 C CA . ILE B 1 116 ? 5.59 -25.734 -6.746 1 46 116 ILE B CA 1
ATOM 3218 C C . ILE B 1 116 ? 6.734 -24.781 -7.07 1 46 116 ILE B C 1
ATOM 3220 O O . ILE B 1 116 ? 7.723 -25.172 -7.691 1 46 116 ILE B O 1
ATOM 3224 N N . ASP B 1 117 ? 6.336 -23.562 -7.266 1 50.16 117 ASP B N 1
ATOM 3225 C CA . ASP B 1 117 ? 7.355 -22.578 -7.629 1 50.16 117 ASP B CA 1
ATOM 3226 C C . ASP B 1 117 ? 8.266 -22.266 -6.441 1 50.16 117 ASP B C 1
ATOM 3228 O O . ASP B 1 117 ? 7.789 -21.875 -5.375 1 50.16 117 ASP B O 1
ATOM 3232 N N . HIS B 1 118 ? 9.32 -23.016 -6.512 1 47.22 118 HIS B N 1
ATOM 3233 C CA . HIS B 1 118 ? 10.359 -22.531 -5.617 1 47.22 118 HIS B CA 1
ATOM 3234 C C . HIS B 1 118 ? 10.766 -21.094 -5.965 1 47.22 118 HIS B C 1
ATOM 3236 O O . HIS B 1 118 ? 10.867 -20.75 -7.145 1 47.22 118 HIS B O 1
ATOM 3242 N N . ILE B 1 119 ? 10.484 -20.172 -5.133 1 45.69 119 ILE B N 1
ATOM 3243 C CA . ILE B 1 119 ? 10.688 -18.734 -5.293 1 45.69 119 ILE B CA 1
ATOM 3244 C C . ILE B 1 119 ? 11.875 -18.484 -6.211 1 45.69 119 ILE B C 1
ATOM 3246 O O . ILE B 1 119 ? 11.875 -17.516 -6.984 1 45.69 119 ILE B O 1
ATOM 3250 N N . TYR B 1 120 ? 12.938 -19.391 -6.152 1 47.5 120 TYR B N 1
ATOM 3251 C CA . TYR B 1 120 ? 14.211 -19.047 -6.781 1 47.5 120 TYR B CA 1
ATOM 3252 C C . TYR B 1 120 ? 14.484 -19.953 -7.98 1 47.5 120 TYR B C 1
ATOM 3254 O O . TYR B 1 120 ? 15.617 -20.047 -8.445 1 47.5 120 TYR B O 1
ATOM 3262 N N . ASP B 1 121 ? 13.438 -20.594 -8.445 1 53.44 121 ASP B N 1
ATOM 3263 C CA . ASP B 1 121 ? 13.719 -21.484 -9.562 1 53.44 121 ASP B CA 1
ATOM 3264 C C . ASP B 1 121 ? 14.07 -20.703 -10.82 1 53.44 121 ASP B C 1
ATOM 3266 O O . ASP B 1 121 ? 13.312 -19.828 -11.242 1 53.44 121 ASP B O 1
ATOM 3270 N N . GLU B 1 122 ? 15.367 -20.828 -11.273 1 55 122 GLU B N 1
ATOM 3271 C CA . GLU B 1 122 ? 15.914 -20.25 -12.492 1 55 122 GLU B CA 1
ATOM 3272 C C . GLU B 1 122 ? 14.969 -20.453 -13.672 1 55 122 GLU B C 1
ATOM 3274 O O . GLU B 1 122 ? 14.953 -19.656 -14.609 1 55 122 GLU B O 1
ATOM 3279 N N . LYS B 1 123 ? 14.18 -21.547 -13.602 1 59.94 123 LYS B N 1
ATOM 3280 C CA . LYS B 1 123 ? 13.266 -21.828 -14.703 1 59.94 123 LYS B CA 1
ATOM 3281 C C . LYS B 1 123 ? 12.062 -20.891 -14.68 1 59.94 123 LYS B C 1
ATOM 3283 O O . LYS B 1 123 ? 11.328 -20.797 -15.664 1 59.94 123 LYS B O 1
ATOM 3288 N N . GLU B 1 124 ? 12.086 -20.062 -13.672 1 82 124 GLU B N 1
ATOM 3289 C CA . GLU B 1 124 ? 10.891 -19.234 -13.547 1 82 124 GLU B CA 1
ATOM 3290 C C . GLU B 1 124 ? 11.227 -17.766 -13.766 1 82 124 GLU B C 1
ATOM 3292 O O . GLU B 1 124 ? 10.812 -16.906 -12.984 1 82 124 GLU B O 1
ATOM 3297 N N . ARG B 1 125 ? 11.93 -17.531 -14.898 1 85.12 125 ARG B N 1
ATOM 3298 C CA . ARG B 1 125 ? 12.406 -16.188 -15.18 1 85.12 125 ARG B CA 1
ATOM 3299 C C . ARG B 1 125 ? 11.281 -15.305 -15.711 1 85.12 125 ARG B C 1
ATOM 3301 O O . ARG B 1 125 ? 11.211 -14.117 -15.391 1 85.12 125 ARG B O 1
ATOM 3308 N N . LEU B 1 126 ? 10.398 -15.938 -16.438 1 91.19 126 LEU B N 1
ATOM 3309 C CA . LEU B 1 126 ? 9.344 -15.141 -17.047 1 91.19 126 LEU B CA 1
ATOM 3310 C C . LEU B 1 126 ? 8.336 -14.656 -16.016 1 91.19 126 LEU B C 1
ATOM 3312 O O . LEU B 1 126 ? 8.023 -13.469 -15.945 1 91.19 126 LEU B O 1
ATOM 3316 N N . PRO B 1 127 ? 7.852 -15.578 -15.133 1 92.5 127 PRO B N 1
ATOM 3317 C CA . PRO B 1 127 ? 6.961 -15.086 -14.078 1 92.5 127 PRO B CA 1
ATOM 3318 C C . PRO B 1 127 ? 7.617 -14.031 -13.188 1 92.5 127 PRO B C 1
ATOM 3320 O O . PRO B 1 127 ? 6.965 -13.062 -12.781 1 92.5 127 PRO B O 1
ATOM 3323 N N . ASN B 1 128 ? 8.93 -14.188 -12.883 1 92.81 128 ASN B N 1
ATOM 3324 C CA . ASN B 1 128 ? 9.648 -13.203 -12.086 1 92.81 128 ASN B CA 1
ATOM 3325 C C . ASN B 1 128 ? 9.75 -11.859 -12.805 1 92.81 128 ASN B C 1
ATOM 3327 O O . ASN B 1 128 ? 9.531 -10.805 -12.203 1 92.81 128 ASN B O 1
ATOM 3331 N N . LEU B 1 129 ? 10.125 -11.945 -14.047 1 95.56 129 LEU B N 1
ATOM 3332 C CA . LEU B 1 129 ? 10.211 -10.734 -14.852 1 95.56 129 LEU B CA 1
ATOM 3333 C C . LEU B 1 129 ? 8.859 -10.039 -14.93 1 95.56 129 LEU B C 1
ATOM 3335 O O . LEU B 1 129 ? 8.773 -8.812 -14.805 1 95.56 129 LEU B O 1
ATOM 3339 N N . PHE B 1 130 ? 7.824 -10.805 -15.133 1 96.25 130 PHE B N 1
ATOM 3340 C CA . PHE B 1 130 ? 6.473 -10.258 -15.188 1 96.25 130 PHE B CA 1
ATOM 3341 C C . PHE B 1 130 ? 6.125 -9.539 -13.883 1 96.25 130 PHE B C 1
ATOM 3343 O O . PHE B 1 130 ? 5.602 -8.43 -13.906 1 96.25 130 PHE B O 1
ATOM 3350 N N . ALA B 1 131 ? 6.379 -10.219 -12.789 1 96.5 131 ALA B N 1
ATOM 3351 C CA . ALA B 1 131 ? 6.055 -9.656 -11.484 1 96.5 131 ALA B CA 1
ATOM 3352 C C . ALA B 1 131 ? 6.727 -8.297 -11.289 1 96.5 131 ALA B C 1
ATOM 3354 O O . ALA B 1 131 ? 6.082 -7.332 -10.883 1 96.5 131 ALA B O 1
ATOM 3355 N N . ALA B 1 132 ? 7.969 -8.211 -11.656 1 97 132 ALA B N 1
ATOM 3356 C CA . ALA B 1 132 ? 8.703 -6.961 -11.516 1 97 132 ALA B CA 1
ATOM 3357 C C . ALA B 1 132 ? 8.133 -5.879 -12.43 1 97 132 ALA B C 1
ATOM 3359 O O . ALA B 1 132 ? 7.859 -4.762 -11.984 1 97 132 ALA B O 1
ATOM 3360 N N . GLU B 1 133 ? 7.895 -6.258 -13.672 1 97.31 133 GLU B N 1
ATOM 3361 C CA . GLU B 1 133 ? 7.418 -5.293 -14.656 1 97.31 133 GLU B CA 1
ATOM 3362 C C . GLU B 1 133 ? 6.012 -4.801 -14.32 1 97.31 133 GLU B C 1
ATOM 3364 O O . GLU B 1 133 ? 5.688 -3.633 -14.531 1 97.31 133 GLU B O 1
ATOM 3369 N N . PHE B 1 134 ? 5.227 -5.668 -13.836 1 97.62 134 PHE B N 1
ATOM 3370 C CA . PHE B 1 134 ? 3.83 -5.332 -13.594 1 97.62 134 PHE B CA 1
ATOM 3371 C C . PHE B 1 134 ? 3.68 -4.535 -12.305 1 97.62 134 PHE B C 1
ATOM 3373 O O . PHE B 1 134 ? 2.826 -3.65 -12.211 1 97.62 134 PHE B O 1
ATOM 3380 N N . LEU B 1 135 ? 4.523 -4.82 -11.305 1 97.69 135 LEU B N 1
ATOM 3381 C CA . LEU B 1 135 ? 4.359 -4.211 -9.992 1 97.69 135 LEU B CA 1
ATOM 3382 C C . LEU B 1 135 ? 5.176 -2.928 -9.883 1 97.69 135 LEU B C 1
ATOM 3384 O O . LEU B 1 135 ? 4.918 -2.098 -9.008 1 97.69 135 LEU B O 1
ATOM 3388 N N . ILE B 1 136 ? 6.16 -2.801 -10.766 1 97.56 136 ILE B N 1
ATOM 3389 C CA . ILE B 1 136 ? 6.996 -1.606 -10.703 1 97.56 136 ILE B CA 1
ATOM 3390 C C . ILE B 1 136 ? 6.676 -0.696 -11.891 1 97.56 136 ILE B C 1
ATOM 3392 O O . ILE B 1 136 ? 7.059 -0.988 -13.023 1 97.56 136 ILE B O 1
ATOM 3396 N N . ASN B 1 137 ? 6.039 0.393 -11.617 1 96.25 137 ASN B N 1
ATOM 3397 C CA . ASN B 1 137 ? 5.855 1.426 -12.625 1 96.25 137 ASN B CA 1
ATOM 3398 C C . ASN B 1 137 ? 7.152 2.184 -12.898 1 96.25 137 ASN B C 1
ATOM 3400 O O . ASN B 1 137 ? 7.746 2.75 -11.977 1 96.25 137 ASN B O 1
ATOM 3404 N N . ASP B 1 138 ? 7.562 2.217 -14.117 1 96.81 138 ASP B N 1
ATOM 3405 C CA . ASP B 1 138 ? 8.859 2.781 -14.484 1 96.81 138 ASP B CA 1
ATOM 3406 C C . ASP B 1 138 ? 8.93 4.262 -14.125 1 96.81 138 ASP B C 1
ATOM 3408 O O . ASP B 1 138 ? 9.961 4.742 -13.648 1 96.81 138 ASP B O 1
ATOM 3412 N N . PHE B 1 139 ? 7.906 4.988 -14.328 1 96.5 139 PHE B N 1
ATOM 3413 C CA . PHE B 1 139 ? 7.914 6.422 -14.062 1 96.5 139 PHE B CA 1
ATOM 3414 C C . PHE B 1 139 ? 8 6.691 -12.562 1 96.5 139 PHE B C 1
ATOM 3416 O O . PHE B 1 139 ? 8.695 7.617 -12.133 1 96.5 139 PHE B O 1
ATOM 3423 N N . VAL B 1 140 ? 7.305 5.902 -11.812 1 96.94 140 VAL B N 1
ATOM 3424 C CA . VAL B 1 140 ? 7.352 6.031 -10.359 1 96.94 140 VAL B CA 1
ATOM 3425 C C . VAL B 1 140 ? 8.75 5.68 -9.852 1 96.94 140 VAL B C 1
ATOM 3427 O O . VAL B 1 140 ? 9.297 6.367 -8.984 1 96.94 140 VAL B O 1
ATOM 3430 N N . LEU B 1 141 ? 9.297 4.609 -10.398 1 98.19 141 LEU B N 1
ATOM 3431 C CA . LEU B 1 141 ? 10.633 4.188 -10 1 98.19 141 LEU B CA 1
ATOM 3432 C C . LEU B 1 141 ? 11.648 5.293 -10.258 1 98.19 141 LEU B C 1
ATOM 3434 O O . LEU B 1 141 ? 12.438 5.641 -9.367 1 98.19 141 LEU B O 1
ATOM 3438 N N . GLU B 1 142 ? 11.602 5.844 -11.398 1 97.88 142 GLU B N 1
ATOM 3439 C CA . GLU B 1 142 ? 12.555 6.879 -11.781 1 97.88 142 GLU B CA 1
ATOM 3440 C C . GLU B 1 142 ? 12.391 8.125 -10.922 1 97.88 142 GLU B C 1
ATOM 3442 O O . GLU B 1 142 ? 13.375 8.688 -10.438 1 97.88 142 GLU B O 1
ATOM 3447 N N . ARG B 1 143 ? 11.141 8.539 -10.727 1 97.75 143 ARG B N 1
ATOM 3448 C CA . ARG B 1 143 ? 10.867 9.734 -9.938 1 97.75 143 ARG B CA 1
ATOM 3449 C C . ARG B 1 143 ? 11.312 9.539 -8.484 1 97.75 143 ARG B C 1
ATOM 3451 O O . ARG B 1 143 ? 11.953 10.414 -7.91 1 97.75 143 ARG B O 1
ATOM 3458 N N . SER B 1 144 ? 11.016 8.406 -7.934 1 97.44 144 SER B N 1
ATOM 3459 C CA . SER B 1 144 ? 11.375 8.117 -6.551 1 97.44 144 SER B CA 1
ATOM 3460 C C . SER B 1 144 ? 12.883 8 -6.379 1 97.44 144 SER B C 1
ATOM 3462 O O . SER B 1 144 ? 13.445 8.5 -5.398 1 97.44 144 SER B O 1
ATOM 3464 N N . PHE B 1 145 ? 13.5 7.355 -7.34 1 97.62 145 PHE B N 1
ATOM 3465 C CA . PHE B 1 145 ? 14.953 7.191 -7.254 1 97.62 145 PHE B CA 1
ATOM 3466 C C . PHE B 1 145 ? 15.656 8.531 -7.391 1 97.62 145 PHE B C 1
ATOM 3468 O O . PHE B 1 145 ? 16.625 8.805 -6.68 1 97.62 145 PHE B O 1
ATOM 3475 N N . ARG B 1 146 ? 15.195 9.344 -8.273 1 95.81 146 ARG B N 1
ATOM 3476 C CA . ARG B 1 146 ? 15.758 10.68 -8.445 1 95.81 146 ARG B CA 1
ATOM 3477 C C . ARG B 1 146 ? 15.641 11.492 -7.156 1 95.81 146 ARG B C 1
ATOM 3479 O O . ARG B 1 146 ? 16.578 12.195 -6.777 1 95.81 146 ARG B O 1
ATOM 3486 N N . PHE B 1 147 ? 14.578 11.414 -6.551 1 95.38 147 PHE B N 1
ATOM 3487 C CA . PHE B 1 147 ? 14.383 12.07 -5.266 1 95.38 147 PHE B CA 1
ATOM 3488 C C . PHE B 1 147 ? 15.422 11.602 -4.254 1 95.38 147 PHE B C 1
ATOM 3490 O O . PHE B 1 147 ? 16.031 12.414 -3.566 1 95.38 147 PHE B O 1
ATOM 3497 N N . LEU B 1 148 ? 15.602 10.305 -4.184 1 94.25 148 LEU B N 1
ATOM 3498 C CA . LEU B 1 148 ? 16.531 9.742 -3.205 1 94.25 148 LEU B CA 1
ATOM 3499 C C . LEU B 1 148 ? 17.969 10.156 -3.518 1 94.25 148 LEU B C 1
ATOM 3501 O O . LEU B 1 148 ? 18.766 10.367 -2.605 1 94.25 148 LEU B O 1
ATOM 3505 N N . GLU B 1 149 ? 18.266 10.312 -4.781 1 93.56 149 GLU B N 1
ATOM 3506 C CA . GLU B 1 149 ? 19.594 10.727 -5.199 1 93.56 149 GLU B CA 1
ATOM 3507 C C . GLU B 1 149 ? 19.875 12.172 -4.812 1 93.56 149 GLU B C 1
ATOM 3509 O O . GLU B 1 149 ? 21.031 12.539 -4.531 1 93.56 149 GLU B O 1
ATOM 3514 N N . THR B 1 150 ? 18.844 12.938 -4.695 1 90.38 150 THR B N 1
ATOM 3515 C CA . THR B 1 150 ? 19.016 14.359 -4.402 1 90.38 150 THR B CA 1
ATOM 3516 C C . THR B 1 150 ? 18.844 14.625 -2.908 1 90.38 150 THR B C 1
ATOM 3518 O O . THR B 1 150 ? 19.641 15.352 -2.312 1 90.38 150 THR B O 1
ATOM 3521 N N . ALA B 1 151 ? 17.844 14.039 -2.336 1 83.69 151 ALA B N 1
ATOM 3522 C CA . ALA B 1 151 ? 17.5 14.305 -0.944 1 83.69 151 ALA B CA 1
ATOM 3523 C C . ALA B 1 151 ? 18.391 13.516 0.007 1 83.69 151 ALA B C 1
ATOM 3525 O O . ALA B 1 151 ? 18.594 13.922 1.156 1 83.69 151 ALA B O 1
ATOM 3526 N N . HIS B 1 152 ? 18.922 12.414 -0.429 1 81.12 152 HIS B N 1
ATOM 3527 C CA . HIS B 1 152 ? 19.703 11.523 0.422 1 81.12 152 HIS B CA 1
ATOM 3528 C C . HIS B 1 152 ? 21.078 11.273 -0.176 1 81.12 152 HIS B C 1
ATOM 3530 O O . HIS B 1 152 ? 21.531 10.125 -0.253 1 81.12 152 HIS B O 1
ATOM 3536 N N . MET B 1 153 ? 21.734 12.273 -0.475 1 80.75 153 MET B N 1
ATOM 3537 C CA . MET B 1 153 ? 23.016 12.188 -1.179 1 80.75 153 MET B CA 1
ATOM 3538 C C . MET B 1 153 ? 24.047 11.445 -0.34 1 80.75 153 MET B C 1
ATOM 3540 O O . MET B 1 153 ? 24.906 10.734 -0.88 1 80.75 153 MET B O 1
ATOM 3544 N N . LYS B 1 154 ? 23.891 11.484 0.903 1 83.94 154 LYS B N 1
ATOM 3545 C CA . LYS B 1 154 ? 24.906 10.914 1.787 1 83.94 154 LYS B CA 1
ATOM 3546 C C . LYS B 1 154 ? 24.625 9.43 2.053 1 83.94 154 LYS B C 1
ATOM 3548 O O . LYS B 1 154 ? 25.484 8.727 2.578 1 83.94 154 LYS B O 1
ATOM 3553 N N . GLN B 1 155 ? 23.547 8.977 1.646 1 89.38 155 GLN B N 1
ATOM 3554 C CA . GLN B 1 155 ? 23.203 7.582 1.888 1 89.38 155 GLN B CA 1
ATOM 3555 C C . GLN B 1 155 ? 23.766 6.68 0.793 1 89.38 155 GLN B C 1
ATOM 3557 O O . GLN B 1 155 ? 23.906 7.102 -0.357 1 89.38 155 GLN B O 1
ATOM 3562 N N . SER B 1 156 ? 24.031 5.43 1.189 1 93.81 156 SER B N 1
ATOM 3563 C CA . SER B 1 156 ? 24.516 4.441 0.238 1 93.81 156 SER B CA 1
ATOM 3564 C C . SER B 1 156 ? 23.406 3.959 -0.684 1 93.81 156 SER B C 1
ATOM 3566 O O . SER B 1 156 ? 22.219 4.152 -0.39 1 93.81 156 SER B O 1
ATOM 3568 N N . LEU B 1 157 ? 23.812 3.391 -1.811 1 96.19 157 LEU B N 1
ATOM 3569 C CA . LEU B 1 157 ? 22.844 2.885 -2.779 1 96.19 157 LEU B CA 1
ATOM 3570 C C . LEU B 1 157 ? 21.922 1.853 -2.139 1 96.19 157 LEU B C 1
ATOM 3572 O O . LEU B 1 157 ? 20.703 1.93 -2.285 1 96.19 157 LEU B O 1
ATOM 3576 N N . PRO B 1 158 ? 22.453 0.91 -1.331 1 95.88 158 PRO B N 1
ATOM 3577 C CA . PRO B 1 158 ? 21.562 -0.049 -0.677 1 95.88 158 PRO B CA 1
ATOM 3578 C C . PRO B 1 158 ? 20.531 0.624 0.234 1 95.88 158 PRO B C 1
ATOM 3580 O O . PRO B 1 158 ? 19.375 0.2 0.287 1 95.88 158 PRO B O 1
ATOM 3583 N N . GLN B 1 159 ? 20.922 1.652 0.862 1 93.5 159 GLN B N 1
ATOM 3584 C CA . GLN B 1 159 ? 20 2.373 1.739 1 93.5 159 GLN B CA 1
ATOM 3585 C C . GLN B 1 159 ? 18.906 3.061 0.939 1 93.5 159 GLN B C 1
ATOM 3587 O O . GLN B 1 159 ? 17.75 3.102 1.37 1 93.5 159 GLN B O 1
ATOM 3592 N N . LYS B 1 160 ? 19.297 3.598 -0.167 1 95.75 160 LYS B N 1
ATOM 3593 C CA . LYS B 1 160 ? 18.312 4.203 -1.061 1 95.75 160 LYS B CA 1
ATOM 3594 C C . LYS B 1 160 ? 17.328 3.164 -1.578 1 95.75 160 LYS B C 1
ATOM 3596 O O . LYS B 1 160 ? 16.109 3.41 -1.615 1 95.75 160 LYS B O 1
ATOM 3601 N N . ILE B 1 161 ? 17.859 1.994 -1.915 1 97.12 161 ILE B N 1
ATOM 3602 C CA . ILE B 1 161 ? 17.016 0.92 -2.424 1 97.12 161 ILE B CA 1
ATOM 3603 C C . ILE B 1 161 ? 16.047 0.458 -1.33 1 97.12 161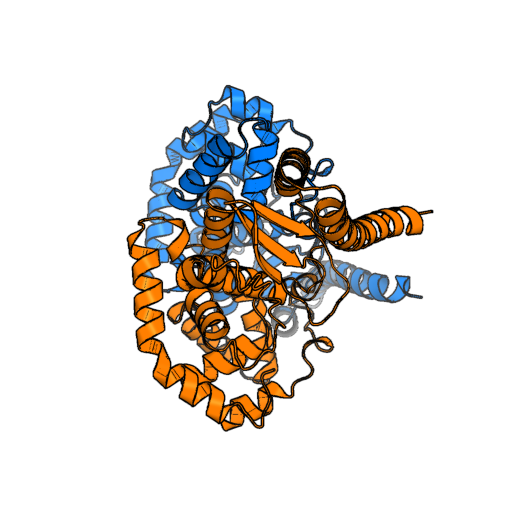 ILE B C 1
ATOM 3605 O O . ILE B 1 161 ? 14.883 0.158 -1.604 1 97.12 161 ILE B O 1
ATOM 3609 N N . MET B 1 162 ? 16.484 0.425 -0.11 1 95.44 162 MET B N 1
ATOM 3610 C CA . MET B 1 162 ? 15.617 0.087 1.018 1 95.44 162 MET B CA 1
ATOM 3611 C C . MET B 1 162 ? 14.422 1.028 1.088 1 95.44 162 MET B C 1
ATOM 3613 O O . MET B 1 162 ? 13.297 0.595 1.364 1 95.44 162 MET B O 1
ATOM 3617 N N . ARG B 1 163 ? 14.625 2.271 0.8 1 94.38 163 ARG B N 1
ATOM 3618 C CA . ARG B 1 163 ? 13.547 3.252 0.843 1 94.38 163 ARG B CA 1
ATOM 3619 C C . ARG B 1 163 ? 12.57 3.041 -0.31 1 94.38 163 ARG B C 1
ATOM 3621 O O . ARG B 1 163 ? 11.375 3.289 -0.169 1 94.38 163 ARG B O 1
ATOM 3628 N N . LEU B 1 164 ? 13.094 2.514 -1.395 1 97.38 164 LEU B N 1
ATOM 3629 C CA . LEU B 1 164 ? 12.227 2.189 -2.52 1 97.38 164 LEU B CA 1
ATOM 3630 C C . LEU B 1 164 ? 11.289 1.038 -2.166 1 97.38 164 LEU B C 1
ATOM 3632 O O . LEU B 1 164 ? 10.195 0.925 -2.729 1 97.38 164 LEU B O 1
ATOM 3636 N N . ILE B 1 165 ? 11.68 0.165 -1.23 1 97.44 165 ILE B N 1
ATOM 3637 C CA . ILE B 1 165 ? 10.828 -0.937 -0.803 1 97.44 165 ILE B CA 1
ATOM 3638 C C . ILE B 1 165 ? 9.531 -0.385 -0.219 1 97.44 165 ILE B C 1
ATOM 3640 O O . ILE B 1 165 ? 8.453 -0.963 -0.416 1 97.44 165 ILE B O 1
ATOM 3644 N N . SER B 1 166 ? 9.602 0.77 0.409 1 95.31 166 SER B N 1
ATOM 3645 C CA . SER B 1 166 ? 8.414 1.38 1.004 1 95.31 166 SER B CA 1
ATOM 3646 C C . SER B 1 166 ? 7.438 1.85 -0.067 1 95.31 166 SER B C 1
ATOM 3648 O O . SER B 1 166 ? 6.23 1.928 0.176 1 95.31 166 SER B O 1
ATOM 3650 N N . VAL B 1 167 ? 7.953 2.123 -1.204 1 96.56 167 VAL B N 1
ATOM 3651 C CA . VAL B 1 167 ? 7.137 2.646 -2.293 1 96.56 167 VAL B CA 1
ATOM 3652 C C . VAL B 1 167 ? 6.496 1.493 -3.061 1 96.56 167 VAL B C 1
ATOM 3654 O O . VAL B 1 167 ? 5.297 1.523 -3.354 1 96.56 167 VAL B O 1
ATOM 3657 N N . PHE B 1 168 ? 7.238 0.461 -3.307 1 97.69 168 PHE B N 1
ATOM 3658 C CA . PHE B 1 168 ? 6.777 -0.577 -4.223 1 97.69 168 PHE B CA 1
ATOM 3659 C C . PHE B 1 168 ? 6.355 -1.824 -3.455 1 97.69 168 PHE B C 1
ATOM 3661 O O . PHE B 1 168 ? 5.652 -2.682 -3.992 1 97.69 168 PHE B O 1
ATOM 3668 N N . GLN B 1 169 ? 6.855 -1.973 -2.309 1 97.38 169 GLN B N 1
ATOM 3669 C CA . GLN B 1 169 ? 6.512 -3.064 -1.403 1 97.38 169 GLN B CA 1
ATOM 3670 C C . GLN B 1 169 ? 6.793 -4.418 -2.045 1 97.38 169 GLN B C 1
ATOM 3672 O O . GLN B 1 169 ? 5.941 -5.309 -2.027 1 97.38 169 GLN B O 1
ATOM 3677 N N . ILE B 1 170 ? 7.949 -4.527 -2.635 1 97.69 170 ILE B N 1
ATOM 3678 C CA . ILE B 1 170 ? 8.422 -5.77 -3.242 1 97.69 170 ILE B CA 1
ATOM 3679 C C . ILE B 1 170 ? 9.836 -6.074 -2.76 1 97.69 170 ILE B C 1
ATOM 3681 O O . ILE B 1 170 ? 10.461 -5.25 -2.086 1 97.69 170 ILE B O 1
ATOM 3685 N N . PRO B 1 171 ? 10.391 -7.242 -3.092 1 95.88 171 PRO B N 1
ATOM 3686 C CA . PRO B 1 171 ? 11.68 -7.656 -2.535 1 95.88 171 PRO B CA 1
ATOM 3687 C C . PRO B 1 171 ? 12.828 -6.758 -2.98 1 95.88 171 PRO B C 1
ATOM 3689 O O . PRO B 1 171 ? 12.852 -6.301 -4.125 1 95.88 171 PRO B O 1
ATOM 3692 N N . TYR B 1 172 ? 13.828 -6.668 -2.131 1 96.88 172 TYR B N 1
ATOM 3693 C CA . TYR B 1 172 ? 15.016 -5.84 -2.322 1 96.88 172 TYR B CA 1
ATOM 3694 C C . TYR B 1 172 ? 15.719 -6.188 -3.629 1 96.88 172 TYR B C 1
ATOM 3696 O O . TYR B 1 172 ? 16.016 -5.305 -4.438 1 96.88 172 TYR B O 1
ATOM 3704 N N . LYS B 1 173 ? 15.898 -7.422 -3.9 1 96.06 173 LYS B N 1
ATOM 3705 C CA . LYS B 1 173 ? 16.672 -7.84 -5.062 1 96.06 173 LYS B CA 1
ATOM 3706 C C . LYS B 1 173 ? 15.93 -7.551 -6.359 1 96.06 173 LYS B C 1
ATOM 3708 O O . LYS B 1 173 ? 16.547 -7.254 -7.387 1 96.06 173 LYS B O 1
ATOM 3713 N N . ALA B 1 174 ? 14.602 -7.645 -6.305 1 96.25 174 ALA B N 1
ATOM 3714 C CA . ALA B 1 174 ? 13.82 -7.285 -7.48 1 96.25 174 ALA B CA 1
ATOM 3715 C C . ALA B 1 174 ? 14.031 -5.82 -7.859 1 96.25 174 ALA B C 1
ATOM 3717 O O . ALA B 1 174 ? 14.117 -5.484 -9.039 1 96.25 174 ALA B O 1
ATOM 3718 N N . LEU B 1 175 ? 14.156 -4.977 -6.855 1 98.25 175 LEU B N 1
ATOM 3719 C CA . LEU B 1 175 ? 14.375 -3.553 -7.09 1 98.25 175 LEU B CA 1
ATOM 3720 C C . LEU B 1 175 ? 15.781 -3.301 -7.633 1 98.25 175 LEU B C 1
ATOM 3722 O O . LEU B 1 175 ? 15.961 -2.486 -8.539 1 98.25 175 LEU B O 1
ATOM 3726 N N . VAL B 1 176 ? 16.75 -4.039 -7.102 1 98.12 176 VAL B N 1
ATOM 3727 C CA . VAL B 1 176 ? 18.109 -3.902 -7.586 1 98.12 176 VAL B CA 1
ATOM 3728 C C . VAL B 1 176 ? 18.172 -4.258 -9.07 1 98.12 176 VAL B C 1
ATOM 3730 O O . VAL B 1 176 ? 18.734 -3.506 -9.875 1 98.12 176 VAL B O 1
ATOM 3733 N N . VAL B 1 177 ? 17.562 -5.328 -9.406 1 97.38 177 VAL B N 1
ATOM 3734 C CA . VAL B 1 177 ? 17.562 -5.809 -10.781 1 97.38 177 VAL B CA 1
ATOM 3735 C C . VAL B 1 177 ? 16.859 -4.801 -11.688 1 97.38 177 VAL B C 1
ATOM 3737 O O . VAL B 1 177 ? 17.359 -4.484 -12.773 1 97.38 177 VAL B O 1
ATOM 3740 N N . LYS B 1 178 ? 15.758 -4.289 -11.266 1 98.19 178 LYS B N 1
ATOM 3741 C CA . LYS B 1 178 ? 14.977 -3.35 -12.062 1 98.19 178 LYS B CA 1
ATOM 3742 C C . LYS B 1 178 ? 15.742 -2.045 -12.281 1 98.19 178 LYS B C 1
ATOM 3744 O O . LYS B 1 178 ? 15.695 -1.464 -13.367 1 98.19 178 LYS B O 1
ATOM 3749 N N . LEU B 1 179 ? 16.391 -1.544 -11.227 1 98.62 179 LEU B N 1
ATOM 3750 C CA . LEU B 1 179 ? 17.203 -0.335 -11.344 1 98.62 179 LEU B CA 1
ATOM 3751 C C . LEU B 1 179 ? 18.297 -0.514 -12.391 1 98.62 179 LEU B C 1
ATOM 3753 O O . LEU B 1 179 ? 18.547 0.383 -13.203 1 98.62 179 LEU B O 1
ATOM 3757 N N . ALA B 1 180 ? 18.969 -1.679 -12.391 1 98.38 180 ALA B N 1
ATOM 3758 C CA . ALA B 1 180 ? 20.016 -1.977 -13.367 1 98.38 180 ALA B CA 1
ATOM 3759 C C . ALA B 1 180 ? 19.422 -2.152 -14.766 1 98.38 180 ALA B C 1
ATOM 3761 O O . ALA B 1 180 ? 19.969 -1.647 -15.742 1 98.38 180 ALA B O 1
ATOM 3762 N N . GLN B 1 181 ? 18.328 -2.855 -14.789 1 97.81 181 GLN B N 1
ATOM 3763 C CA . GLN B 1 181 ? 17.641 -3.1 -16.062 1 97.81 181 GLN B CA 1
ATOM 3764 C C . GLN B 1 181 ? 17.266 -1.787 -16.734 1 97.81 181 GLN B C 1
ATOM 3766 O O . GLN B 1 181 ? 17.391 -1.663 -17.969 1 97.81 181 GLN B O 1
ATOM 3771 N N . ASN B 1 182 ? 16.812 -0.808 -15.945 1 97.94 182 ASN B N 1
ATOM 3772 C CA . ASN B 1 182 ? 16.406 0.489 -16.469 1 97.94 182 ASN B CA 1
ATOM 3773 C C . ASN B 1 182 ? 17.578 1.446 -16.594 1 97.94 182 ASN B C 1
ATOM 3775 O O . ASN B 1 182 ? 17.406 2.631 -16.875 1 97.94 182 ASN B O 1
ATOM 3779 N N . GLU B 1 183 ? 18.75 0.971 -16.25 1 97.81 183 GLU B N 1
ATOM 3780 C CA . GLU B 1 183 ? 20 1.703 -16.406 1 97.81 183 GLU B CA 1
ATOM 3781 C C . GLU B 1 183 ? 20.047 2.922 -15.484 1 97.81 183 GLU B C 1
ATOM 3783 O O . GLU B 1 183 ? 20.578 3.971 -15.859 1 97.81 183 GLU B O 1
ATOM 3788 N N . LEU B 1 184 ? 19.406 2.836 -14.391 1 98.25 184 LEU B N 1
ATOM 3789 C CA . LEU B 1 184 ? 19.469 3.887 -13.383 1 98.25 184 LEU B CA 1
ATOM 3790 C C . LEU B 1 184 ? 20.703 3.727 -12.516 1 98.25 184 LEU B C 1
ATOM 3792 O O . LEU B 1 184 ? 21.141 4.676 -11.852 1 98.25 184 LEU B O 1
ATOM 3796 N N . ILE B 1 185 ? 21.25 2.521 -12.477 1 98.25 185 ILE B N 1
ATOM 3797 C CA . ILE B 1 185 ? 22.531 2.236 -11.844 1 98.25 185 ILE B CA 1
ATOM 3798 C C . ILE B 1 185 ? 23.359 1.326 -12.75 1 98.25 185 ILE B C 1
ATOM 3800 O O . ILE B 1 185 ? 22.812 0.675 -13.648 1 98.25 185 ILE B O 1
ATOM 3804 N N . THR B 1 186 ? 24.625 1.292 -12.531 1 97.88 186 THR B N 1
ATOM 3805 C CA . THR B 1 186 ? 25.484 0.428 -13.336 1 97.88 186 THR B CA 1
ATOM 3806 C C . THR B 1 186 ? 25.391 -1.02 -12.859 1 97.88 186 THR B C 1
ATOM 3808 O O . THR B 1 186 ? 24.922 -1.286 -11.75 1 97.88 186 THR B O 1
ATOM 3811 N N . ILE B 1 187 ? 25.828 -1.944 -13.727 1 97.38 187 ILE B N 1
ATOM 3812 C CA . ILE B 1 187 ? 25.828 -3.363 -13.391 1 97.38 187 ILE B CA 1
ATOM 3813 C C . ILE B 1 187 ? 26.719 -3.609 -12.18 1 97.38 187 ILE B C 1
ATOM 3815 O O . ILE B 1 187 ? 26.375 -4.395 -11.289 1 97.38 187 ILE B O 1
ATOM 3819 N N . ASN B 1 188 ? 27.828 -2.904 -12.102 1 97 188 ASN B N 1
ATOM 3820 C CA . ASN B 1 188 ? 28.75 -3.061 -10.977 1 97 188 ASN B CA 1
ATOM 3821 C C . ASN B 1 188 ? 28.125 -2.561 -9.672 1 97 188 ASN B C 1
ATOM 3823 O O . ASN B 1 188 ? 28.281 -3.189 -8.625 1 97 188 ASN B O 1
ATOM 3827 N N . GLU B 1 189 ? 27.453 -1.445 -9.758 1 97.5 189 GLU B N 1
ATOM 3828 C CA . GLU B 1 189 ? 26.734 -0.94 -8.586 1 97.5 189 GLU B CA 1
ATOM 3829 C C . GLU B 1 189 ? 25.672 -1.932 -8.109 1 97.5 189 GLU B C 1
ATOM 3831 O O . GLU B 1 189 ? 25.516 -2.141 -6.91 1 97.5 189 GLU B O 1
ATOM 3836 N N . ALA B 1 190 ? 25 -2.494 -9.078 1 98.06 190 ALA B N 1
ATOM 3837 C CA . ALA B 1 190 ? 23.969 -3.471 -8.75 1 98.06 190 ALA B CA 1
ATOM 3838 C C . ALA B 1 190 ? 24.562 -4.699 -8.078 1 98.06 190 ALA B C 1
ATOM 3840 O O . ALA B 1 190 ? 24.016 -5.207 -7.094 1 98.06 190 ALA B O 1
ATOM 3841 N N . LYS B 1 191 ? 25.656 -5.195 -8.594 1 96.75 191 LYS B N 1
ATOM 3842 C CA . LYS B 1 191 ? 26.344 -6.344 -7.996 1 96.75 191 LYS B CA 1
ATOM 3843 C C . LYS B 1 191 ? 26.719 -6.066 -6.543 1 96.75 191 LYS B C 1
ATOM 3845 O O . LYS B 1 191 ? 26.5 -6.91 -5.672 1 96.75 191 LYS B O 1
ATOM 3850 N N . ASP B 1 192 ? 27.203 -4.91 -6.301 1 95.62 192 ASP B N 1
ATOM 3851 C CA . ASP B 1 192 ? 27.578 -4.523 -4.945 1 95.62 192 ASP B CA 1
ATOM 3852 C C . ASP B 1 192 ? 26.359 -4.418 -4.035 1 95.62 192 ASP B C 1
ATOM 3854 O O . ASP B 1 192 ? 26.422 -4.789 -2.861 1 95.62 192 ASP B O 1
ATOM 3858 N N . ALA B 1 193 ? 25.281 -3.906 -4.57 1 96.81 193 ALA B N 1
ATOM 3859 C CA . ALA B 1 193 ? 24.062 -3.715 -3.791 1 96.81 193 ALA B CA 1
ATOM 3860 C C . ALA B 1 193 ? 23.422 -5.055 -3.436 1 96.81 193 ALA B C 1
ATOM 3862 O O . ALA B 1 193 ? 22.766 -5.184 -2.395 1 96.81 193 ALA B O 1
ATOM 3863 N N . LEU B 1 194 ? 23.625 -6.078 -4.258 1 94.94 194 LEU B N 1
ATOM 3864 C CA . LEU B 1 194 ? 22.984 -7.375 -4.051 1 94.94 194 LEU B CA 1
ATOM 3865 C C . LEU B 1 194 ? 23.531 -8.047 -2.789 1 94.94 194 LEU B C 1
ATOM 3867 O O . LEU B 1 194 ? 22.844 -8.859 -2.172 1 94.94 194 LEU B O 1
ATOM 3871 N N . ASP B 1 195 ? 24.656 -7.703 -2.328 1 87.75 195 ASP B N 1
ATOM 3872 C CA . ASP B 1 195 ? 25.312 -8.32 -1.188 1 87.75 195 ASP B CA 1
ATOM 3873 C C . ASP B 1 195 ? 24.938 -7.629 0.117 1 87.75 195 ASP B C 1
ATOM 3875 O O . ASP B 1 195 ? 25.344 -8.062 1.199 1 87.75 195 ASP B O 1
ATOM 3879 N N . TYR B 1 196 ? 24.109 -6.652 0.051 1 90.19 196 TYR B N 1
ATOM 3880 C CA . TYR B 1 196 ? 23.734 -5.879 1.229 1 90.19 196 TYR B CA 1
ATOM 3881 C C . TYR B 1 196 ? 22.797 -6.672 2.129 1 90.19 196 TYR B C 1
ATOM 3883 O O . TYR B 1 196 ? 21.859 -7.301 1.649 1 90.19 196 TYR B O 1
ATOM 3891 N N . ASP B 1 197 ? 23.141 -6.723 3.406 1 89.5 197 ASP B N 1
ATOM 3892 C CA . ASP B 1 197 ? 22.312 -7.41 4.402 1 89.5 197 ASP B CA 1
ATOM 3893 C C . ASP B 1 197 ? 21.156 -6.531 4.859 1 89.5 197 ASP B C 1
ATOM 3895 O O . ASP B 1 197 ? 21.078 -6.152 6.031 1 89.5 197 ASP B O 1
ATOM 3899 N N . TYR B 1 198 ? 20.203 -6.398 4.027 1 87.75 198 TYR B N 1
ATOM 3900 C CA . TYR B 1 198 ? 19.141 -5.426 4.266 1 87.75 198 TYR B CA 1
ATOM 3901 C C . TYR B 1 198 ? 18.203 -5.91 5.359 1 87.75 198 TYR B C 1
ATOM 3903 O O . TYR B 1 198 ? 17.594 -5.102 6.078 1 87.75 198 TYR B O 1
ATOM 3911 N N . ARG B 1 199 ? 18.031 -7.188 5.578 1 86.81 199 ARG B N 1
ATOM 3912 C CA . ARG B 1 199 ? 17.078 -7.73 6.535 1 86.81 199 ARG B CA 1
ATOM 3913 C C . ARG B 1 199 ? 17.469 -7.379 7.965 1 86.81 199 ARG B C 1
ATOM 3915 O O . ARG B 1 199 ? 16.609 -7.254 8.836 1 86.81 199 ARG B O 1
ATOM 3922 N N . ASN B 1 200 ? 18.766 -7.152 8.117 1 86.5 200 ASN B N 1
ATOM 3923 C CA . ASN B 1 200 ? 19.234 -6.859 9.469 1 86.5 200 ASN B CA 1
ATOM 3924 C C . ASN B 1 200 ? 19.594 -5.387 9.633 1 86.5 200 ASN B C 1
ATOM 3926 O O . ASN B 1 200 ? 20.094 -4.977 10.672 1 86.5 200 ASN B O 1
ATOM 3930 N N . ARG B 1 201 ? 19.328 -4.602 8.633 1 88.5 201 ARG B N 1
ATOM 3931 C CA . ARG B 1 201 ? 19.703 -3.189 8.664 1 88.5 201 ARG B CA 1
ATOM 3932 C C . ARG B 1 201 ? 18.531 -2.305 8.219 1 88.5 201 ARG B C 1
ATOM 3934 O O . ARG B 1 201 ? 18.719 -1.391 7.414 1 88.5 201 ARG B O 1
ATOM 3941 N N . ILE B 1 202 ? 17.422 -2.609 8.695 1 90.38 202 ILE B N 1
ATOM 3942 C CA . ILE B 1 202 ? 16.25 -1.824 8.32 1 90.38 202 ILE B CA 1
ATOM 3943 C C . ILE B 1 202 ? 16.281 -0.469 9.023 1 90.38 202 ILE B C 1
ATOM 3945 O O . ILE B 1 202 ? 16.328 -0.4 10.25 1 90.38 202 ILE B O 1
ATOM 3949 N N . PRO B 1 203 ? 16.328 0.579 8.234 1 86.69 203 PRO B N 1
ATOM 3950 C CA . PRO B 1 203 ? 16.312 1.905 8.852 1 86.69 203 PRO B CA 1
ATOM 3951 C C . PRO B 1 203 ? 15.078 2.139 9.727 1 86.69 203 PRO B C 1
ATOM 3953 O O . PRO B 1 203 ? 14.031 1.532 9.492 1 86.69 203 PRO B O 1
ATOM 3956 N N . HIS B 1 204 ? 15.141 3.086 10.617 1 84.38 204 HIS B N 1
ATOM 3957 C CA . HIS B 1 204 ? 14.086 3.344 11.594 1 84.38 204 HIS B CA 1
ATOM 3958 C C . HIS B 1 204 ? 12.898 4.047 10.938 1 84.38 204 HIS B C 1
ATOM 3960 O O . HIS B 1 204 ? 11.797 4.055 11.492 1 84.38 204 HIS B O 1
ATOM 3966 N N . ASP B 1 205 ? 13.141 4.637 9.805 1 88.19 205 ASP B N 1
ATOM 3967 C CA . ASP B 1 205 ? 12.07 5.391 9.164 1 88.19 205 ASP B CA 1
ATOM 3968 C C . ASP B 1 205 ? 11.312 4.527 8.156 1 88.19 205 ASP B C 1
ATOM 3970 O O . ASP B 1 205 ? 10.461 5.023 7.418 1 88.19 205 ASP B O 1
ATOM 3974 N N . ILE B 1 206 ? 11.656 3.236 8.117 1 92.25 206 ILE B N 1
ATOM 3975 C CA . ILE B 1 206 ? 10.969 2.305 7.234 1 92.25 206 ILE B CA 1
ATOM 3976 C C . ILE B 1 206 ? 10.047 1.402 8.055 1 92.25 206 ILE B C 1
ATOM 3978 O O . ILE B 1 206 ? 10.414 0.953 9.141 1 92.25 206 ILE B O 1
ATOM 3982 N N . ASP B 1 207 ? 8.898 1.167 7.543 1 93.56 207 ASP B N 1
ATOM 3983 C CA . ASP B 1 207 ? 7.93 0.293 8.188 1 93.56 207 ASP B CA 1
ATOM 3984 C C . ASP B 1 207 ? 8.438 -1.146 8.25 1 93.56 207 ASP B C 1
ATOM 3986 O O . ASP B 1 207 ? 8.492 -1.832 7.227 1 93.56 207 ASP B O 1
ATOM 3990 N N . LYS B 1 208 ? 8.648 -1.655 9.391 1 91.19 208 LYS B N 1
ATOM 3991 C CA . LYS B 1 208 ? 9.266 -2.967 9.586 1 91.19 208 LYS B CA 1
ATOM 3992 C C . LYS B 1 208 ? 8.289 -4.086 9.234 1 91.19 208 LYS B C 1
ATOM 3994 O O . LYS B 1 208 ? 8.703 -5.219 8.969 1 91.19 208 LYS B O 1
ATOM 3999 N N . SER B 1 209 ? 7.023 -3.779 9.234 1 94.06 209 SER B N 1
ATOM 4000 C CA . SER B 1 209 ? 6.023 -4.801 8.953 1 94.06 209 SER B CA 1
ATOM 4001 C C . SER B 1 209 ? 6.195 -5.363 7.543 1 94.06 209 SER B C 1
ATOM 4003 O O . SER B 1 209 ? 5.824 -6.508 7.277 1 94.06 209 SER B O 1
ATOM 4005 N N . LEU B 1 210 ? 6.777 -4.602 6.676 1 96.12 210 LEU B N 1
ATOM 4006 C CA . LEU B 1 210 ? 6.988 -5.02 5.293 1 96.12 210 LEU B CA 1
ATOM 4007 C C . LEU B 1 210 ? 7.859 -6.27 5.234 1 96.12 210 LEU B C 1
ATOM 4009 O O . LEU B 1 210 ? 7.77 -7.051 4.281 1 96.12 210 LEU B O 1
ATOM 4013 N N . PHE B 1 211 ? 8.672 -6.422 6.297 1 95.31 211 PHE B N 1
ATOM 4014 C CA . PHE B 1 211 ? 9.664 -7.492 6.309 1 95.31 211 PHE B CA 1
ATOM 4015 C C . PHE B 1 211 ? 9.203 -8.641 7.195 1 95.31 211 PHE B C 1
ATOM 4017 O O . PHE B 1 211 ? 9.984 -9.547 7.504 1 95.31 211 PHE B O 1
ATOM 4024 N N . GLU B 1 212 ? 7.949 -8.594 7.582 1 94.44 212 GLU B N 1
ATOM 4025 C CA . GLU B 1 212 ? 7.332 -9.617 8.422 1 94.44 212 GLU B CA 1
ATOM 4026 C C . GLU B 1 212 ? 6.16 -10.289 7.711 1 94.44 212 GLU B C 1
ATOM 4028 O O . GLU B 1 212 ? 5.562 -9.703 6.805 1 94.44 212 GLU B O 1
ATOM 4033 N N . PRO B 1 213 ? 5.82 -11.516 8.133 1 93.19 213 PRO B N 1
ATOM 4034 C CA . PRO B 1 213 ? 4.676 -12.211 7.539 1 93.19 213 PRO B CA 1
ATOM 4035 C C . PRO B 1 213 ? 3.344 -11.531 7.867 1 93.19 213 PRO B C 1
ATOM 4037 O O . PRO B 1 213 ? 3.209 -10.906 8.914 1 93.19 213 PRO B O 1
ATOM 4040 N N . SER B 1 214 ? 2.439 -11.625 6.949 1 92.81 214 SER B N 1
ATOM 4041 C CA . SER B 1 214 ? 1.099 -11.117 7.223 1 92.81 214 SER B CA 1
ATOM 4042 C C . SER B 1 214 ? 0.283 -12.117 8.039 1 92.81 214 SER B C 1
ATOM 4044 O O . SER B 1 214 ? -0.609 -11.727 8.797 1 92.81 214 SER B O 1
ATOM 4046 N N . TYR B 1 215 ? 0.448 -13.375 7.84 1 88.44 215 TYR B N 1
ATOM 4047 C CA . TYR B 1 215 ? -0.218 -14.492 8.492 1 88.44 215 TYR B CA 1
ATOM 4048 C C . TYR B 1 215 ? -1.721 -14.453 8.25 1 88.44 215 TYR B C 1
ATOM 4050 O O . TYR B 1 215 ? -2.5 -15 9.031 1 88.44 215 TYR B O 1
ATOM 4058 N N . THR B 1 216 ? -2.121 -13.766 7.211 1 90.12 216 THR B N 1
ATOM 4059 C CA . THR B 1 216 ? -3.535 -13.758 6.855 1 90.12 216 THR B CA 1
ATOM 4060 C C . THR B 1 216 ? -4.004 -15.156 6.477 1 90.12 216 THR B C 1
ATOM 4062 O O . THR B 1 216 ? -3.223 -15.969 5.973 1 90.12 216 THR B O 1
ATOM 4065 N N . ILE B 1 217 ? -5.266 -15.445 6.738 1 85.62 217 ILE B N 1
ATOM 4066 C CA . ILE B 1 217 ? -5.836 -16.766 6.445 1 85.62 217 ILE B CA 1
ATOM 4067 C C . ILE B 1 217 ? -7.148 -16.594 5.684 1 85.62 217 ILE B C 1
ATOM 4069 O O . ILE B 1 217 ? -8.062 -15.914 6.152 1 85.62 217 ILE B O 1
ATOM 4073 N N . ASN B 1 218 ? -7.207 -17.062 4.535 1 86.31 218 ASN B N 1
ATOM 4074 C CA . ASN B 1 218 ? -8.398 -17.188 3.699 1 86.31 218 ASN B CA 1
ATOM 4075 C C . ASN B 1 218 ? -8.5 -18.594 3.096 1 86.31 218 ASN B C 1
ATOM 4077 O O . ASN B 1 218 ? -7.711 -18.953 2.219 1 86.31 218 ASN B O 1
ATOM 4081 N N . ILE B 1 219 ? -9.531 -19.328 3.52 1 78.62 219 ILE B N 1
ATOM 4082 C CA . ILE B 1 219 ? -9.648 -20.719 3.062 1 78.62 219 ILE B CA 1
ATOM 4083 C C . ILE B 1 219 ? -11.031 -20.953 2.471 1 78.62 219 ILE B C 1
ATOM 4085 O O . ILE B 1 219 ? -11.516 -22.094 2.438 1 78.62 219 ILE B O 1
ATOM 4089 N N . SER B 1 220 ? -11.656 -19.875 2.186 1 70.94 220 SER B N 1
ATOM 4090 C CA . SER B 1 220 ? -13 -20.016 1.633 1 70.94 220 SER B CA 1
ATOM 4091 C C . SER B 1 220 ? -13.008 -20.938 0.415 1 70.94 220 SER B C 1
ATOM 4093 O O . SER B 1 220 ? -13.969 -21.688 0.191 1 70.94 220 SER B O 1
ATOM 4095 N N . GLY B 1 221 ? -11.961 -20.984 -0.184 1 62.59 221 GLY B N 1
ATOM 4096 C CA . GLY B 1 221 ? -11.828 -21.875 -1.328 1 62.59 221 GLY B CA 1
ATOM 4097 C C . GLY B 1 221 ? -11.695 -23.344 -0.937 1 62.59 221 GLY B C 1
ATOM 4098 O O . GLY B 1 221 ? -11.953 -24.234 -1.751 1 62.59 221 GLY B O 1
ATOM 4099 N N . PHE B 1 222 ? -11.375 -23.469 0.301 1 61.69 222 PHE B N 1
ATOM 4100 C CA . PHE B 1 222 ? -11.172 -24.828 0.787 1 61.69 222 PHE B CA 1
ATOM 4101 C C . PHE B 1 222 ? -12.5 -25.578 0.84 1 61.69 222 PHE B C 1
ATOM 4103 O O . PHE B 1 222 ? -12.57 -26.75 0.44 1 61.69 222 PHE B O 1
ATOM 4110 N N . ASP B 1 223 ? -13.43 -24.922 1.374 1 62.38 223 ASP B N 1
ATOM 4111 C CA . ASP B 1 223 ? -14.734 -25.562 1.461 1 62.38 223 ASP B CA 1
ATOM 4112 C C . ASP B 1 223 ? -15.195 -26.062 0.092 1 62.38 223 ASP B C 1
ATOM 4114 O O . ASP B 1 223 ? -15.719 -27.172 -0.026 1 62.38 223 ASP B O 1
ATOM 4118 N N . GLU B 1 224 ? -14.875 -25.328 -0.782 1 64.56 224 GLU B N 1
ATOM 4119 C CA . GLU B 1 224 ? -15.258 -25.719 -2.135 1 64.56 224 GLU B CA 1
ATOM 4120 C C . GLU B 1 224 ? -14.438 -26.906 -2.623 1 64.56 224 GLU B C 1
ATOM 4122 O O . GLU B 1 224 ? -14.977 -27.828 -3.227 1 64.56 224 GLU B O 1
ATOM 4127 N N . LEU B 1 225 ? -13.18 -26.797 -2.332 1 60.06 225 LEU B N 1
ATOM 4128 C CA . LEU B 1 225 ? -12.281 -27.875 -2.713 1 60.06 225 LEU B CA 1
ATOM 4129 C C . LEU B 1 225 ? -12.656 -29.188 -2.006 1 60.06 225 LEU B C 1
ATOM 4131 O O . LEU B 1 225 ? -12.68 -30.25 -2.629 1 60.06 225 LEU B O 1
ATOM 4135 N N . TYR B 1 226 ? -12.945 -29.047 -0.753 1 62.09 226 TYR B N 1
ATOM 4136 C CA . TYR B 1 226 ? -13.312 -30.188 0.075 1 62.09 226 TYR B CA 1
ATOM 4137 C C . TYR B 1 226 ? -14.602 -30.828 -0.419 1 62.09 226 TYR B C 1
ATOM 4139 O O . TYR B 1 226 ? -14.695 -32.062 -0.526 1 62.09 226 TYR B O 1
ATOM 4147 N N . GLU B 1 227 ? -15.523 -30.078 -0.703 1 63.44 227 GLU B N 1
ATOM 4148 C CA . GLU B 1 227 ? -16.812 -30.578 -1.168 1 63.44 227 GLU B CA 1
ATOM 4149 C C . GLU B 1 227 ? -16.688 -31.281 -2.51 1 63.44 227 GLU B C 1
ATOM 4151 O O . GLU B 1 227 ? -17.297 -32.344 -2.725 1 63.44 227 GLU B O 1
ATOM 4156 N N . LYS B 1 228 ? -15.93 -30.828 -3.312 1 59.75 228 LYS B N 1
ATOM 4157 C CA . LYS B 1 228 ? -15.742 -31.422 -4.633 1 59.75 228 LYS B CA 1
ATOM 4158 C C . LYS B 1 228 ? -14.953 -32.719 -4.535 1 59.75 228 LYS B C 1
ATOM 4160 O O . LYS B 1 228 ? -15.25 -33.688 -5.238 1 59.75 228 LYS B O 1
ATOM 4165 N N . ALA B 1 229 ? -13.977 -32.625 -3.768 1 55.16 229 ALA B N 1
ATOM 4166 C CA . ALA B 1 229 ? -13.172 -33.812 -3.547 1 55.16 229 ALA B CA 1
ATOM 4167 C C . ALA B 1 229 ? -14.016 -34.938 -2.979 1 55.16 229 ALA B C 1
ATOM 4169 O O . ALA B 1 229 ? -13.844 -36.094 -3.365 1 55.16 229 ALA B O 1
ATOM 4170 N N . LYS B 1 230 ? -14.82 -34.562 -2.055 1 57.09 230 LYS B N 1
ATOM 4171 C CA . LYS B 1 230 ? -15.719 -35.531 -1.447 1 57.09 230 LYS B CA 1
ATOM 4172 C C . LYS B 1 230 ? -16.594 -36.188 -2.502 1 57.09 230 LYS B C 1
ATOM 4174 O O . LYS B 1 230 ? -16.875 -37.406 -2.412 1 57.09 230 LYS B O 1
ATOM 4179 N N . GLY B 1 231 ? -17.094 -35.344 -3.375 1 51.84 231 GLY B N 1
ATOM 4180 C CA . GLY B 1 231 ? -18.016 -35.844 -4.367 1 51.84 231 GLY B CA 1
ATOM 4181 C C . GLY B 1 231 ? -17.375 -36.781 -5.359 1 51.84 231 GLY B C 1
ATOM 4182 O O . GLY B 1 231 ? -18.031 -37.688 -5.91 1 51.84 231 GLY B O 1
ATOM 4183 N N . LEU B 1 232 ? -16.234 -36.406 -5.844 1 45.22 232 LEU B N 1
ATOM 4184 C CA . LEU B 1 232 ? -15.68 -37.188 -6.949 1 45.22 232 LEU B CA 1
ATOM 4185 C C . LEU B 1 232 ? -14.766 -38.312 -6.434 1 45.22 232 LEU B C 1
ATOM 4187 O O . LEU B 1 232 ? -14.398 -39.219 -7.188 1 45.22 232 LEU B O 1
ATOM 4191 N N . MET B 1 233 ? -13.789 -37.969 -5.574 1 43.5 233 MET B N 1
ATOM 4192 C CA . MET B 1 233 ? -12.594 -38.75 -5.371 1 43.5 233 MET B CA 1
ATOM 4193 C C . MET B 1 233 ? -12.906 -40 -4.547 1 43.5 233 MET B C 1
ATOM 4195 O O . MET B 1 233 ? -13.75 -39.969 -3.652 1 43.5 233 MET B O 1
ATOM 4199 N N . TYR B 1 234 ? -12.398 -41.094 -5.184 1 43.22 234 TYR B N 1
ATOM 4200 C CA . TYR B 1 234 ? -12.133 -42.312 -4.395 1 43.22 234 TYR B CA 1
ATOM 4201 C C . TYR B 1 234 ? -11.414 -41.938 -3.094 1 43.22 234 TYR B C 1
ATOM 4203 O O . TYR B 1 234 ? -10.773 -40.906 -2.996 1 43.22 234 TYR B O 1
ATOM 4211 N N . GLU B 1 235 ? -11.523 -42.688 -1.98 1 45.75 235 GLU B N 1
ATOM 4212 C CA . GLU B 1 235 ? -11.008 -42.594 -0.621 1 45.75 235 GLU B CA 1
ATOM 4213 C C . GLU B 1 235 ? -9.531 -42.188 -0.625 1 45.75 235 GLU B C 1
ATOM 4215 O O . GLU B 1 235 ? -9.094 -41.406 0.199 1 45.75 235 GLU B O 1
ATOM 4220 N N . GLU B 1 236 ? -8.797 -42.625 -1.576 1 46.59 236 GLU B N 1
ATOM 4221 C CA . GLU B 1 236 ? -7.344 -42.531 -1.641 1 46.59 236 GLU B CA 1
ATOM 4222 C C . GLU B 1 236 ? -6.922 -41.125 -2.062 1 46.59 236 GLU B C 1
ATOM 4224 O O . GLU B 1 236 ? -5.977 -40.562 -1.509 1 46.59 236 GLU B O 1
ATOM 4229 N N . ASP B 1 237 ? -7.609 -40.688 -3 1 42.41 237 ASP B N 1
ATOM 4230 C CA . ASP B 1 237 ? -7.258 -39.375 -3.533 1 42.41 237 ASP B CA 1
ATOM 4231 C C . ASP B 1 237 ? -7.598 -38.281 -2.541 1 42.41 237 ASP B C 1
ATOM 4233 O O . ASP B 1 237 ? -6.828 -37.312 -2.369 1 42.41 237 ASP B O 1
ATOM 4237 N N . LEU B 1 238 ? -8.719 -38.406 -1.924 1 42.94 238 LEU B N 1
ATOM 4238 C CA . LEU B 1 238 ? -9.125 -37.562 -0.817 1 42.94 238 LEU B CA 1
ATOM 4239 C C . LEU B 1 238 ? -8.117 -37.625 0.326 1 42.94 238 LEU B C 1
ATOM 4241 O O . LEU B 1 238 ? -7.77 -36.625 0.928 1 42.94 238 LEU B O 1
ATOM 4245 N N . GLN B 1 239 ? -7.66 -38.812 0.494 1 48.09 239 GLN B N 1
ATOM 4246 C CA . GLN B 1 239 ? -6.648 -39 1.529 1 48.09 239 GLN B CA 1
ATOM 4247 C C . GLN B 1 239 ? -5.352 -38.281 1.176 1 48.09 239 GLN B C 1
ATOM 4249 O O . GLN B 1 239 ? -4.707 -37.688 2.045 1 48.09 239 GLN B O 1
ATOM 4254 N N . SER B 1 240 ? -4.992 -38.375 -0.022 1 46.5 240 SER B N 1
ATOM 4255 C CA . SER B 1 240 ? -3.768 -37.719 -0.445 1 46.5 240 SER B CA 1
ATOM 4256 C C . SER B 1 240 ? -3.924 -36.188 -0.419 1 46.5 240 SER B C 1
ATOM 4258 O O . SER B 1 240 ? -3.025 -35.469 0.027 1 46.5 240 SER B O 1
ATOM 4260 N N . ILE B 1 241 ? -4.93 -35.781 -0.981 1 45.03 241 ILE B N 1
ATOM 4261 C CA . ILE B 1 241 ? -5.219 -34.375 -0.859 1 45.03 241 ILE B CA 1
ATOM 4262 C C . ILE B 1 241 ? -5.484 -34.031 0.604 1 45.03 241 ILE B C 1
ATOM 4264 O O . ILE B 1 241 ? -4.973 -33 1.109 1 45.03 241 ILE B O 1
ATOM 4268 N N . LYS B 1 242 ? -6.273 -34.906 1.241 1 48.56 242 LYS B N 1
ATOM 4269 C CA . LYS B 1 242 ? -6.465 -34.75 2.68 1 48.56 242 LYS B CA 1
ATOM 4270 C C . LYS B 1 242 ? -5.133 -34.812 3.424 1 48.56 242 LYS B C 1
ATOM 4272 O O . LYS B 1 242 ? -4.879 -34.031 4.332 1 48.56 242 LYS B O 1
ATOM 4277 N N . LYS B 1 243 ? -4.438 -35.812 2.973 1 50.22 243 LYS B N 1
ATOM 4278 C CA . LYS B 1 243 ? -3.113 -35.906 3.582 1 50.22 243 LYS B CA 1
ATOM 4279 C C . LYS B 1 243 ? -2.283 -34.656 3.275 1 50.22 243 LYS B C 1
ATOM 4281 O O . LYS B 1 243 ? -1.585 -34.156 4.148 1 50.22 243 LYS B O 1
ATOM 4286 N N . PHE B 1 244 ? -2.285 -34.406 1.986 1 45.72 244 PHE B N 1
ATOM 4287 C CA . PHE B 1 244 ? -1.579 -33.188 1.646 1 45.72 244 PHE B CA 1
ATOM 4288 C C . PHE B 1 244 ? -2.217 -31.984 2.334 1 45.72 244 PHE B C 1
ATOM 4290 O O . PHE B 1 244 ? -1.521 -31.172 2.945 1 45.72 244 PHE B O 1
ATOM 4297 N N . TYR B 1 245 ? -3.492 -31.891 2.135 1 49.06 245 TYR B N 1
ATOM 4298 C CA . TYR B 1 245 ? -4.195 -30.828 2.834 1 49.06 245 TYR B CA 1
ATOM 4299 C C . TYR B 1 245 ? -4.191 -31.062 4.34 1 49.06 245 TYR B C 1
ATOM 4301 O O . TYR B 1 245 ? -4.086 -30.109 5.121 1 49.06 245 TYR B O 1
ATOM 4309 N N . ASP B 1 246 ? -4.445 -32.25 4.688 1 50.06 246 ASP B N 1
ATOM 4310 C CA . ASP B 1 246 ? -4.281 -32.562 6.102 1 50.06 246 ASP B CA 1
ATOM 4311 C C . ASP B 1 246 ? -2.896 -32.188 6.602 1 50.06 246 ASP B C 1
ATOM 4313 O O . ASP B 1 246 ? -2.762 -31.594 7.68 1 50.06 246 ASP B O 1
ATOM 4317 N N . LYS B 1 247 ? -2.037 -32.594 5.723 1 49.16 247 LYS B N 1
ATOM 4318 C CA . LYS B 1 247 ? -0.693 -32.125 6.062 1 49.16 247 LYS B CA 1
ATOM 4319 C C . LYS B 1 247 ? -0.586 -30.609 5.949 1 49.16 247 LYS B C 1
ATOM 4321 O O . LYS B 1 247 ? 0.003 -29.953 6.816 1 49.16 247 LYS B O 1
ATOM 4326 N N . LEU B 1 248 ? -0.999 -30.188 4.824 1 48.47 248 LEU B N 1
ATOM 4327 C CA . LEU B 1 248 ? -1.074 -28.75 4.699 1 48.47 248 LEU B CA 1
ATOM 4328 C C . LEU B 1 248 ? -1.973 -28.156 5.781 1 48.47 248 LEU B C 1
ATOM 4330 O O . LEU B 1 248 ? -1.608 -27.156 6.422 1 48.47 248 LEU B O 1
ATOM 4334 N N . TYR B 1 249 ? -3.223 -28.703 5.895 1 47.28 249 TYR B N 1
ATOM 4335 C CA . TYR B 1 249 ? -4.156 -28.328 6.949 1 47.28 249 TYR B CA 1
ATOM 4336 C C . TYR B 1 249 ? -3.566 -28.609 8.328 1 47.28 249 TYR B C 1
ATOM 4338 O O . TYR B 1 249 ? -3.662 -27.766 9.227 1 47.28 249 TYR B O 1
ATOM 4346 N N . GLU B 1 250 ? -3.059 -29.781 8.516 1 49.91 250 GLU B N 1
ATOM 4347 C CA . GLU B 1 250 ? -2.395 -30.047 9.789 1 49.91 250 GLU B CA 1
ATOM 4348 C C . GLU B 1 250 ? -1.282 -29.031 10.047 1 49.91 250 GLU B C 1
ATOM 4350 O O . GLU B 1 250 ? -1.097 -28.594 11.188 1 49.91 250 GLU B O 1
ATOM 4355 N N . GLN B 1 251 ? -0.694 -28.781 9.07 1 44.47 251 GLN B N 1
ATOM 4356 C CA . GLN B 1 251 ? 0.315 -27.734 9.211 1 44.47 251 GLN B CA 1
ATOM 4357 C C . GLN B 1 251 ? -0.331 -26.375 9.43 1 44.47 251 GLN B C 1
ATOM 4359 O O . GLN B 1 251 ? 0.139 -25.578 10.25 1 44.47 251 GLN B O 1
ATOM 4364 N N . VAL B 1 252 ? -1.329 -26.141 8.719 1 43.69 252 VAL B N 1
ATOM 4365 C CA . VAL B 1 252 ? -2.107 -24.922 8.945 1 43.69 252 VAL B CA 1
ATOM 4366 C C . VAL B 1 252 ? -2.756 -24.984 10.328 1 43.69 252 VAL B C 1
ATOM 4368 O O . VAL B 1 252 ? -2.689 -24 11.086 1 43.69 252 VAL B O 1
ATOM 4371 N N . LEU B 1 253 ? -3.494 -26 10.57 1 44.66 253 LEU B N 1
ATOM 4372 C CA . LEU B 1 253 ? -4.121 -26.156 11.875 1 44.66 253 LEU B CA 1
ATOM 4373 C C . LEU B 1 253 ? -3.072 -26.188 12.984 1 44.66 253 LEU B C 1
ATOM 4375 O O . LEU B 1 253 ? -3.283 -25.609 14.062 1 44.66 253 LEU B O 1
ATOM 4379 N N . ALA B 1 254 ? -2.125 -26.828 12.812 1 43.97 254 ALA B N 1
ATOM 4380 C CA . ALA B 1 254 ? -1.07 -26.797 13.82 1 43.97 254 ALA B CA 1
ATOM 4381 C C . ALA B 1 254 ? -0.524 -25.391 14.016 1 43.97 254 ALA B C 1
ATOM 4383 O O . ALA B 1 254 ? -0.198 -24.984 15.133 1 43.97 254 ALA B O 1
ATOM 4384 N N . SER B 1 255 ? -0.429 -24.688 13.07 1 38.41 255 SER B N 1
ATOM 4385 C CA . SER B 1 255 ? 0.063 -23.328 13.195 1 38.41 255 SER B CA 1
ATOM 4386 C C . SER B 1 255 ? -0.985 -22.422 13.828 1 38.41 255 SER B C 1
ATOM 4388 O O . SER B 1 255 ? -0.648 -21.5 14.594 1 38.41 255 SER B O 1
ATOM 4390 N N . VAL B 1 256 ? -2.207 -22.531 13.492 1 39.72 256 VAL B N 1
ATOM 4391 C CA . VAL B 1 256 ? -3.26 -21.781 14.164 1 39.72 256 VAL B CA 1
ATOM 4392 C C . VAL B 1 256 ? -3.381 -22.25 15.617 1 39.72 256 VAL B C 1
ATOM 4394 O O . VAL B 1 256 ? -3.586 -21.438 16.516 1 39.72 256 VAL B O 1
ATOM 4397 N N . HIS B 1 257 ? -3.34 -23.422 15.922 1 39.97 257 HIS B N 1
ATOM 4398 C CA . HIS B 1 257 ? -3.33 -23.906 17.297 1 39.97 257 HIS B CA 1
ATOM 4399 C C . HIS B 1 257 ? -2.059 -23.484 18.016 1 39.97 257 HIS B C 1
ATOM 4401 O O . HIS B 1 257 ? -2.076 -23.25 19.234 1 39.97 257 HIS B O 1
ATOM 4407 N N . ASP B 1 258 ? -0.98 -23.531 17.391 1 38.25 258 ASP B N 1
ATOM 4408 C CA . ASP B 1 258 ? 0.197 -23.016 18.094 1 38.25 258 ASP B CA 1
ATOM 4409 C C . ASP B 1 258 ? 0.097 -21.516 18.312 1 38.25 258 ASP B C 1
ATOM 4411 O O . ASP B 1 258 ? 0.592 -21 19.312 1 38.25 258 ASP B O 1
ATOM 4415 N N . GLN B 1 259 ? -0.466 -20.812 17.453 1 35.94 259 GLN B N 1
ATOM 4416 C CA . GLN B 1 259 ? -0.633 -19.391 17.797 1 35.94 259 GLN B CA 1
ATOM 4417 C C . GLN B 1 259 ? -1.626 -19.219 18.938 1 35.94 259 GLN B C 1
ATOM 4419 O O . GLN B 1 259 ? -1.584 -18.219 19.656 1 35.94 259 GLN B O 1
ATOM 4424 N N . ARG B 1 260 ? -2.633 -19.984 19.141 1 36.53 260 ARG B N 1
ATOM 4425 C CA . ARG B 1 260 ? -3.453 -19.906 20.344 1 36.53 260 ARG B CA 1
ATOM 4426 C C . ARG B 1 260 ? -2.715 -20.469 21.547 1 36.53 260 ARG B C 1
ATOM 4428 O O . ARG B 1 260 ? -2.994 -20.078 22.688 1 36.53 260 ARG B O 1
ATOM 4435 N N . GLY B 1 261 ? -1.915 -21.484 21.438 1 34.06 261 GLY B N 1
ATOM 4436 C CA . GLY B 1 261 ? -1.269 -22.031 22.625 1 34.06 261 GLY B CA 1
ATOM 4437 C C . GLY B 1 261 ? -0.193 -21.141 23.188 1 34.06 261 GLY B C 1
ATOM 4438 O O . GLY B 1 261 ? 0.31 -21.375 24.297 1 34.06 261 GLY B O 1
ATOM 4439 N N . THR B 1 262 ? 0.496 -20.438 22.375 1 34.06 262 THR B N 1
ATOM 4440 C CA . THR B 1 262 ? 1.504 -19.672 23.078 1 34.06 262 THR B CA 1
ATOM 4441 C C . THR B 1 262 ? 0.854 -18.547 23.891 1 34.06 262 THR B C 1
ATOM 4443 O O . THR B 1 262 ? 1.545 -17.766 24.547 1 34.06 262 THR B O 1
ATOM 4446 N N . LYS B 1 263 ? -0.431 -18.266 23.734 1 31.66 263 LYS B N 1
ATOM 4447 C CA . LYS B 1 263 ? -0.966 -17.422 24.812 1 31.66 263 LYS B CA 1
ATOM 4448 C C . LYS B 1 263 ? -1.47 -18.266 25.969 1 31.66 263 LYS B C 1
ATOM 4450 O O . LYS B 1 263 ? -2.18 -17.766 26.844 1 31.66 263 LYS B O 1
ATOM 4455 N N . GLY B 1 264 ? -1.286 -19.547 25.984 1 25.7 264 GLY B N 1
ATOM 4456 C CA . GLY B 1 264 ? -1.444 -20.016 27.344 1 25.7 264 GLY B CA 1
ATOM 4457 C C . GLY B 1 264 ? -0.278 -19.656 28.234 1 25.7 264 GLY B C 1
ATOM 4458 O O . GLY B 1 264 ? 0.852 -19.5 27.766 1 25.7 264 GLY B O 1
#

Secondary structure (DSSP, 8-state):
---GGGHHHHHHHHHHHHHHHHHHHHHHHTT--HHHHH-HHHHHHHHHHHHSEEEEE----TTEEEEEEEETTEEEEEEETTSBHHHHHHHHHHHHHHHHHSHHHHH-TT----EEEETT-GGGHHHHHHHHHHHS-HHHHHHHHHHHHHHTTTS-HHHHHHHHHHHH-S-HHHHHHHHHHTTSS-HHHHHHHHT--GGG---TTS-GGGGSB----B-HHHHHHHHHHHHH--HHHHHHHHHHHHHHHHHHHHHHHHHHHTT-/---GGGHHHHHHHHHHHHHHHHHHHHHHHTT--HHHHH-HHHHHHHHHHHHSEEEEE----TTEEEEEEEETTEEEEEEETTSBHHHHHHHHHHHHHHHHHSHHHHH-TT----EEEETT-GGGHHHHHHHHHHHS-HHHHHHHHHHHHHHTTTS-HHHHHHHHHHHH-S-HHHHHHHHHHTTSS-HHHHHHHHT--GGG---TTS-GGGGSB----B-HHHHHHHHHHHHH--HHHHHHHHHHHHHHHHHHHHHHHHHHHTT-

Solvent-accessible surface area (backbone atoms only — not comparable to full-atom values): 28058 Å² total; per-residue (Å²): 95,94,44,66,88,47,42,67,60,50,47,51,51,47,62,72,45,42,65,61,46,52,52,54,50,49,57,57,58,69,69,68,53,63,29,54,79,51,35,36,66,59,29,50,53,53,51,42,59,75,72,32,37,46,32,31,38,44,46,100,41,93,60,48,38,38,33,44,35,54,54,96,93,37,45,35,35,39,40,20,21,49,35,29,36,16,49,39,52,41,36,53,40,27,45,44,39,45,54,73,74,36,40,72,69,32,56,41,67,96,37,72,36,65,46,69,42,46,75,46,44,78,89,44,49,63,35,50,50,43,25,50,58,64,61,46,53,66,63,45,52,52,53,53,49,52,46,40,58,66,78,39,63,86,54,52,69,55,57,50,51,56,55,47,31,75,74,57,43,35,44,69,64,60,51,44,51,50,37,34,69,70,61,75,43,49,68,66,58,35,40,60,43,67,71,55,66,55,91,82,58,67,56,56,63,48,61,61,64,48,72,30,49,56,58,24,41,35,53,74,34,42,60,55,50,51,54,49,37,65,71,69,44,58,74,62,56,40,42,48,48,37,43,48,39,40,46,50,41,46,46,34,49,47,49,55,52,48,63,60,51,68,74,102,94,95,44,65,88,48,44,67,59,50,46,51,51,47,63,72,44,43,66,61,46,52,51,52,50,49,56,57,56,68,68,68,54,63,28,53,79,51,36,37,67,58,28,50,53,53,50,41,58,72,71,33,35,48,32,33,38,45,46,100,42,93,57,48,38,38,34,44,36,55,54,94,93,37,46,36,35,40,41,22,21,49,34,28,36,16,49,37,52,42,35,52,40,28,46,43,40,46,54,74,75,36,39,73,67,32,57,40,67,96,37,73,37,64,45,68,43,45,75,45,45,78,90,44,50,64,35,50,50,43,24,51,59,64,62,46,54,65,61,45,52,52,54,53,50,52,46,40,59,66,77,39,63,86,54,53,68,54,57,49,50,54,57,47,31,76,73,59,44,36,45,69,63,60,51,44,50,49,37,33,69,69,62,75,41,49,68,67,58,36,40,59,42,66,72,55,67,55,90,82,58,67,56,58,62,48,60,62,64,48,71,31,50,57,58,26,42,34,53,74,35,44,59,54,51,51,53,50,36,64,71,68,44,59,76,63,55,40,41,46,48,37,45,48,38,38,45,48,41,44,48,36,50,48,48,55,51,47,63,57,52,69,72,101

pLDDT: mean 81.68, std 19.71, range [25.09, 98.62]

Radius of gyration: 24.49 Å; Cα contacts (8 Å, |Δi|>4): 713; chains: 2; bounding box: 58×79×55 Å

InterPro domains:
  IPR010359 IrrE N-terminal-like domain [PF06114] (62-179)

Organism: Geobacillus kaustophilus (strain HTA426) (NCBI:txid235909)

Nearest PDB structures (foldseek):
  8slm-assembly1_A-2  TM=6.192E-01  e=4.685E-02  Deinococcus geothermalis DSM 11300
  6cyj-assembly1_B  TM=5.869E-01  e=1.163E-01  Mycobacterium tuberculosis H37Rv
  6cz6-assembly1_C  TM=5.683E-01  e=1.784E-01  Mycobacterium tuberculosis H37Rv
  6d2s-assembly1_A  TM=6.061E-01  e=2.737E-01  Mycobacterium tuberculosis H37Rv
  8slm-assembly1_A-2  TM=6.182E-01  e=2.895E-02  Deinococcus geothermalis DSM 11300

Sequence (528 aa):
MIAKDNLEMILEHNKTHLPKMKRAMDRIYSLGDPLAHVKPLDFIKTYLYEHANVLQFPIQHADYGGLVYYYNGDYYVHINTAQPRIYENFMWAHEFYHFFFDKEKIKNPDQNFIMIDHIYDEKERLPNLFAAEFLINDFVLERSFRFLETAHMKQSLPQKIMRLISVFQIPYKALVVKLAQNELITINEAKDALDYDYRNRIPHDIDKSLFEPSYTINISGFDELYEKAKGLMYEEDLQSIKKFYDKLYEQVLASVHDQRGTKGMIAKDNLEMILEHNKTHLPKMKRAMDRIYSLGDPLAHVKPLDFIKTYLYEHANVLQFPIQHADYGGLVYYYNGDYYVHINTAQPRIYENFMWAHEFYHFFFDKEKIKNPDQNFIMIDHIYDEKERLPNLFAAEFLINDFVLERSFRFLETAHMKQSLPQKIMRLISVFQIPYKALVVKLAQNELITINEAKDALDYDYRNRIPHDIDKSLFEPSYTINISGFDELYEKAKGLMYEEDLQSIKKFYDKLYEQVLASVHDQRGTKG